Protein AF-A0A2Z6U5L8-F1 (afdb_monomer)

Sequence (458 aa):
MSEIAIKYDLNYWLEVSGTLGSADALFAKALQISNQRDRLVLLNKAANLGHAQSQFEIALNSPSQTKTRLFNESAKQGYLPAVIALGKLYYESGDLALAQKWLSQSASIDGLSAFKLAKLHWQQHEPEQALSLFEQSALLGYTKAKEYLTALNTFTQMEFVEWHQSAFIEPGNGQNSFNELPLTSLISRTRDQYAKCDQTIEVVATSLESLVQANLFINKFKQDERLKGLNICFNKPVWLSSDSFVCESGTKDNDRLVCDLTYLSSAKRVPMFSNLIIFEQEGKANVNNGIMYIDMADQYSVFVHELAHFAGFVDEYALPKHLAHYHCERAKAPNLILLGEISYSPMLQAKNWQEKLSELKMLDPSDERIGFSQSSTCIKAKMRAFKPSKAMTFMEFHDVEYIPRIYVELWQEVIEKQRNNKPILTNLAISAYENENAEMALYWENVQSQLAAMLAKR

Mean predicted aligned error: 10.92 Å

Foldseek 3Di:
DLVVCLVVVPLVVLVVVVVVLDLSSLQSNLVVDPDPVSSLVSLVSSLVSQNLVSLQVVLVVDDPVSNLVSLVSNVVVVNQVSLVVQLVVCLVVVVLVSNLVSLVSCLQQALVSLQSNLVSCVVVVNNLSSLVSLVSSVVNVNVVSVLLNVLLVLPFPDPPDDPDDDPDDPRDPDPRCPDQDQPLVLFPDDDVVQVQALAEEEEEEQDSLLSSVVVVLQVCCVVDPLQVLHRYYYDSYHHHHNVNWDWDQDPDPRRAIDTDPVVLLQHLGQRNGFAYEYEEADGDWDDDFRYTYDHSVDDSLSVVLRVLCNLVAAALAADDLQQLCVCVVVQPHLFKAWDDPDDDVSVVSVVVLVVVLVVVCVVPVPPPQAAKDWGNSNVSVVITMIGRTPDDDCSHPSPDPDDDSVSSVSSNVSSNVCSPPHDVLVSQVGSCVSHVHDPSVVGSVCSVVPCPPCPVDD

Structure (mmCIF, N/CA/C/O backbone):
data_AF-A0A2Z6U5L8-F1
#
_entry.id   AF-A0A2Z6U5L8-F1
#
loop_
_atom_site.group_PDB
_atom_site.id
_atom_site.type_symbol
_atom_site.label_atom_id
_atom_site.label_alt_id
_atom_site.label_comp_id
_atom_site.label_asym_id
_atom_site.label_entity_id
_atom_site.label_seq_id
_atom_site.pdbx_PDB_ins_code
_atom_site.Cartn_x
_atom_site.Cartn_y
_atom_site.Cartn_z
_atom_site.occupancy
_atom_site.B_iso_or_equiv
_atom_site.auth_seq_id
_atom_site.auth_comp_id
_atom_site.auth_asym_id
_atom_site.auth_atom_id
_atom_site.pdbx_PDB_model_num
ATOM 1 N N . MET A 1 1 ? 23.891 -10.712 -50.683 1.00 66.38 1 MET A N 1
ATOM 2 C CA . MET A 1 1 ? 23.678 -12.179 -50.583 1.00 66.38 1 MET A CA 1
ATOM 3 C C . MET A 1 1 ? 22.919 -12.549 -49.319 1.00 66.38 1 MET A C 1
ATOM 5 O O . MET A 1 1 ? 21.847 -13.120 -49.456 1.00 66.38 1 MET A O 1
ATOM 9 N N . SER A 1 2 ? 23.407 -12.177 -48.130 1.00 74.62 2 SER A N 1
ATOM 10 C CA . SER A 1 2 ? 22.719 -12.363 -46.837 1.00 74.62 2 SER A CA 1
ATOM 11 C C . SER A 1 2 ? 21.239 -11.954 -46.859 1.00 74.62 2 SER A C 1
ATOM 13 O O . SER A 1 2 ? 20.388 -12.783 -46.572 1.00 74.62 2 SER A O 1
ATOM 15 N N . GLU A 1 3 ? 20.912 -10.734 -47.295 1.00 81.69 3 GLU A N 1
ATOM 16 C CA . GLU A 1 3 ? 19.522 -10.241 -47.390 1.00 81.69 3 GLU A CA 1
ATOM 17 C C . GLU A 1 3 ? 18.602 -11.145 -48.228 1.00 81.69 3 GLU A C 1
ATOM 19 O O . GLU A 1 3 ? 17.465 -11.407 -47.848 1.00 81.69 3 GLU A O 1
ATOM 24 N N . ILE A 1 4 ? 19.100 -11.661 -49.358 1.00 81.62 4 ILE A N 1
ATOM 25 C CA . ILE A 1 4 ? 18.357 -12.576 -50.238 1.00 81.62 4 ILE A CA 1
ATOM 26 C C . ILE A 1 4 ? 18.175 -13.929 -49.539 1.00 81.62 4 ILE A C 1
ATOM 28 O O . ILE A 1 4 ? 17.087 -14.498 -49.571 1.00 81.62 4 ILE A O 1
ATOM 32 N N . ALA A 1 5 ? 19.218 -14.428 -48.871 1.00 80.44 5 ALA A N 1
ATOM 33 C CA . ALA A 1 5 ? 19.156 -15.674 -48.114 1.00 80.44 5 ALA A CA 1
ATOM 34 C C . ALA A 1 5 ? 18.157 -15.601 -46.948 1.00 80.44 5 ALA A C 1
ATOM 36 O O . ALA A 1 5 ? 17.427 -16.560 -46.729 1.00 80.44 5 ALA A O 1
ATOM 37 N N . ILE A 1 6 ? 18.087 -14.459 -46.257 1.00 84.56 6 ILE A N 1
ATOM 38 C CA . ILE A 1 6 ? 17.119 -14.180 -45.188 1.00 84.56 6 ILE A CA 1
ATOM 39 C C . ILE A 1 6 ? 15.703 -14.067 -45.768 1.00 84.56 6 ILE A C 1
ATOM 41 O O . ILE A 1 6 ? 14.795 -14.749 -45.305 1.00 84.56 6 ILE A O 1
ATOM 45 N N . LYS A 1 7 ? 15.508 -13.267 -46.826 1.00 85.94 7 LYS A N 1
ATOM 46 C CA . LYS A 1 7 ? 14.189 -13.023 -47.438 1.00 85.94 7 LYS A CA 1
ATOM 47 C C . LYS A 1 7 ? 13.507 -14.290 -47.969 1.00 85.94 7 LYS A C 1
ATOM 49 O O . LYS A 1 7 ? 12.281 -14.362 -47.957 1.00 85.94 7 LYS A O 1
ATOM 54 N N . TYR A 1 8 ? 14.284 -15.251 -48.465 1.00 86.06 8 TYR A N 1
ATOM 55 C CA . TYR A 1 8 ? 13.782 -16.503 -49.044 1.00 86.06 8 TYR A CA 1
ATOM 56 C C . TYR A 1 8 ? 14.073 -17.741 -48.171 1.00 86.06 8 TYR A C 1
ATOM 58 O O . TYR A 1 8 ? 13.966 -18.862 -48.660 1.00 86.06 8 TYR A O 1
ATOM 66 N N . ASP A 1 9 ? 14.457 -17.541 -46.905 1.00 80.88 9 ASP A N 1
ATOM 67 C CA . ASP A 1 9 ? 14.736 -18.587 -45.904 1.00 80.88 9 ASP A CA 1
ATOM 68 C C . ASP A 1 9 ? 15.716 -19.691 -46.374 1.00 80.88 9 ASP A C 1
ATOM 70 O O . ASP A 1 9 ? 15.613 -20.879 -46.053 1.00 80.88 9 ASP A O 1
ATOM 74 N N . LEU A 1 10 ? 16.702 -19.302 -47.191 1.00 87.88 10 LEU A N 1
ATOM 75 C CA . LEU A 1 10 ? 17.571 -20.224 -47.919 1.00 87.88 10 LEU A CA 1
ATOM 76 C C . LEU A 1 10 ? 18.662 -20.799 -47.008 1.00 87.88 10 LEU A C 1
ATOM 78 O O . LEU A 1 10 ? 19.799 -20.331 -46.993 1.00 87.88 10 LEU A O 1
ATOM 82 N N . ASN A 1 11 ? 18.308 -21.867 -46.296 1.00 86.44 11 ASN A N 1
ATOM 83 C CA . ASN A 1 11 ? 19.120 -22.608 -45.323 1.00 86.44 11 ASN A CA 1
ATOM 84 C C . ASN A 1 11 ? 20.626 -22.740 -45.641 1.00 86.44 11 ASN A C 1
ATOM 86 O O . ASN A 1 11 ? 21.458 -22.524 -44.757 1.00 86.44 11 ASN A O 1
ATOM 90 N N . TYR A 1 12 ? 20.980 -23.092 -46.883 1.00 86.88 12 TYR A N 1
ATOM 91 C CA . TYR A 1 12 ? 22.372 -23.207 -47.344 1.00 86.88 12 TYR A CA 1
ATOM 92 C C . TYR A 1 12 ? 23.073 -21.841 -47.428 1.00 86.88 12 TYR A C 1
ATOM 94 O O . TYR A 1 12 ? 24.184 -21.662 -46.935 1.00 86.88 12 TYR A O 1
ATOM 102 N N . TRP A 1 13 ? 22.404 -20.842 -48.006 1.00 88.19 13 TRP A N 1
ATOM 103 C CA . TRP A 1 13 ? 22.959 -19.501 -48.177 1.00 88.19 13 TRP A CA 1
ATOM 104 C C . TRP A 1 13 ? 23.023 -18.704 -46.872 1.00 88.19 13 TRP A C 1
ATOM 106 O O . TRP A 1 13 ? 23.911 -17.863 -46.739 1.00 88.19 13 TRP A O 1
ATOM 116 N N . LEU A 1 14 ? 22.148 -18.984 -45.901 1.00 88.88 14 LEU A N 1
ATOM 117 C CA . LEU A 1 14 ? 22.265 -18.465 -44.533 1.00 88.88 14 LEU A CA 1
ATOM 118 C C . LEU A 1 14 ? 23.549 -18.964 -43.860 1.00 88.88 14 LEU A C 1
ATOM 120 O O . LEU A 1 14 ? 24.267 -18.190 -43.234 1.00 88.88 14 LEU A O 1
ATOM 124 N N . GLU A 1 15 ? 23.879 -20.242 -44.045 1.00 87.00 15 GLU A N 1
ATOM 125 C CA . GLU A 1 15 ? 25.083 -20.856 -43.486 1.00 87.00 15 GLU A CA 1
ATOM 126 C C . GLU A 1 15 ? 26.360 -20.313 -44.134 1.00 87.00 15 GLU A C 1
ATOM 128 O O . GLU A 1 15 ? 27.255 -19.861 -43.423 1.00 87.00 15 GLU A O 1
ATOM 133 N N . VAL A 1 16 ? 26.406 -20.250 -45.471 1.00 89.81 16 VAL A N 1
ATOM 134 C CA . VAL A 1 16 ? 27.521 -19.640 -46.220 1.00 89.81 16 VAL A CA 1
ATOM 135 C C . VAL A 1 16 ? 27.680 -18.152 -45.881 1.00 89.81 16 VAL A C 1
ATOM 137 O O . VAL A 1 16 ? 28.794 -17.674 -45.697 1.00 89.81 16 VAL A O 1
ATOM 140 N N . SER A 1 17 ? 26.584 -17.399 -45.747 1.00 88.50 17 SER A N 1
ATOM 141 C CA . SER A 1 17 ? 26.664 -15.986 -45.344 1.00 88.50 17 SER A CA 1
ATOM 142 C C . SER A 1 17 ? 27.156 -15.838 -43.900 1.00 88.50 17 SER A C 1
ATOM 144 O O . SER A 1 17 ? 27.911 -14.915 -43.599 1.00 88.50 17 SER A O 1
ATOM 146 N N . GLY A 1 18 ? 26.763 -16.751 -43.008 1.00 88.31 18 GLY A N 1
ATOM 147 C CA . GLY A 1 18 ? 27.179 -16.748 -41.610 1.00 88.31 18 GLY A CA 1
ATOM 148 C C . GLY A 1 18 ? 28.646 -17.130 -41.397 1.00 88.31 18 GLY A C 1
ATOM 149 O O . GLY A 1 18 ? 29.310 -16.522 -40.560 1.00 88.31 18 GLY A O 1
ATOM 150 N N . THR A 1 19 ? 29.193 -18.075 -42.171 1.00 89.06 19 THR A N 1
ATOM 151 C CA . THR A 1 19 ? 30.637 -18.390 -42.140 1.00 89.06 19 THR A CA 1
ATOM 152 C C . THR A 1 19 ? 31.494 -17.260 -42.712 1.00 89.06 19 THR A C 1
ATOM 154 O O . THR A 1 19 ? 32.620 -17.072 -42.260 1.00 89.06 19 THR A O 1
ATOM 157 N N . LEU A 1 20 ? 30.939 -16.457 -43.625 1.00 90.88 20 LEU A N 1
ATOM 158 C CA . LEU A 1 20 ? 31.535 -15.213 -44.130 1.00 90.88 20 LEU A CA 1
ATOM 159 C C . LEU A 1 20 ? 31.342 -14.000 -43.190 1.00 90.88 20 LEU A C 1
ATOM 161 O O . LEU A 1 20 ? 31.697 -12.884 -43.559 1.00 90.88 20 LEU A O 1
ATOM 165 N N . GLY A 1 21 ? 30.800 -14.197 -41.982 1.00 90.12 21 GLY A N 1
ATOM 166 C CA . GLY A 1 21 ? 30.705 -13.160 -40.947 1.00 90.12 21 GLY A CA 1
ATOM 167 C C . GLY A 1 21 ? 29.422 -12.320 -40.951 1.00 90.12 21 GLY A C 1
ATOM 168 O O . GLY A 1 21 ? 29.355 -11.332 -40.225 1.00 90.12 21 GLY A O 1
ATOM 169 N N . SER A 1 22 ? 28.384 -12.687 -41.714 1.00 93.88 22 SER A N 1
ATOM 170 C CA . SER A 1 22 ? 27.082 -12.005 -41.629 1.00 93.88 22 SER A CA 1
ATOM 171 C C . SER A 1 22 ? 26.365 -12.363 -40.324 1.00 93.88 22 SER A C 1
ATOM 173 O O . SER A 1 22 ? 25.862 -13.477 -40.148 1.00 93.88 22 SER A O 1
ATOM 175 N N . ALA A 1 23 ? 26.300 -11.392 -39.413 1.00 93.88 23 ALA A N 1
ATOM 176 C CA . ALA A 1 23 ? 25.663 -11.544 -38.110 1.00 93.88 23 ALA A CA 1
ATOM 177 C C . ALA A 1 23 ? 24.146 -11.805 -38.229 1.00 93.88 23 ALA A C 1
ATOM 179 O O . ALA A 1 23 ? 23.619 -12.674 -37.532 1.00 93.88 23 ALA A O 1
ATOM 180 N N . ASP A 1 24 ? 23.472 -11.145 -39.176 1.00 92.62 24 ASP A N 1
ATOM 181 C CA . ASP A 1 24 ? 22.037 -11.327 -39.450 1.00 92.62 24 ASP A CA 1
ATOM 182 C C . ASP A 1 24 ? 21.731 -12.724 -40.002 1.00 92.62 24 ASP A C 1
ATOM 184 O O . ASP A 1 24 ? 20.745 -13.349 -39.615 1.00 92.62 24 ASP A O 1
ATOM 188 N N . ALA A 1 25 ? 22.599 -13.264 -40.867 1.00 92.69 25 ALA A N 1
ATOM 189 C CA . ALA A 1 25 ? 22.430 -14.614 -41.402 1.00 92.69 25 ALA A CA 1
ATOM 190 C C . ALA A 1 25 ? 22.626 -15.693 -40.322 1.00 92.69 25 ALA A C 1
ATOM 192 O O . ALA A 1 25 ? 21.893 -16.683 -40.298 1.00 92.69 25 ALA A O 1
ATOM 193 N N . LEU A 1 26 ? 23.570 -15.483 -39.394 1.00 94.31 26 LEU A N 1
ATOM 194 C CA . LEU A 1 26 ? 23.743 -16.337 -38.213 1.00 94.31 26 LEU A CA 1
ATOM 195 C C . LEU A 1 26 ? 22.526 -16.275 -37.285 1.00 94.31 26 LEU A C 1
ATOM 197 O O . LEU A 1 26 ? 22.102 -17.313 -36.780 1.00 94.31 26 LEU A O 1
ATOM 201 N N . PHE A 1 27 ? 21.949 -15.087 -37.080 1.00 94.12 27 PHE A N 1
ATOM 202 C CA . PHE A 1 27 ? 20.729 -14.923 -36.294 1.00 94.12 27 PHE A CA 1
ATOM 203 C C . PHE A 1 27 ? 19.519 -15.598 -36.955 1.00 94.12 27 PHE A C 1
ATOM 205 O O . PHE A 1 27 ? 18.842 -16.390 -36.304 1.00 94.12 27 PHE A O 1
ATOM 212 N N . ALA A 1 28 ? 19.291 -15.373 -38.252 1.00 92.62 28 ALA A N 1
ATOM 213 C CA . ALA A 1 28 ? 18.213 -16.015 -39.004 1.00 92.62 28 ALA A CA 1
ATOM 214 C C . ALA A 1 28 ? 18.329 -17.551 -38.967 1.00 92.62 28 ALA A C 1
ATOM 216 O O . ALA A 1 28 ? 17.364 -18.232 -38.623 1.00 92.62 28 ALA A O 1
ATOM 217 N N . LYS A 1 29 ? 19.532 -18.103 -39.188 1.00 91.56 29 LYS A N 1
ATOM 218 C CA . LYS A 1 29 ? 19.799 -19.543 -39.018 1.00 91.56 29 LYS A CA 1
ATOM 219 C C . LYS A 1 29 ? 19.511 -20.007 -37.580 1.00 91.56 29 LYS A C 1
ATOM 221 O O . LYS A 1 29 ? 18.959 -21.085 -37.383 1.00 91.56 29 LYS A O 1
ATOM 226 N N . ALA A 1 30 ? 19.826 -19.203 -36.561 1.00 92.25 30 ALA A N 1
ATOM 227 C CA . ALA A 1 30 ? 19.545 -19.537 -35.162 1.00 92.25 30 ALA A CA 1
ATOM 228 C C . ALA A 1 30 ? 18.040 -19.623 -34.839 1.00 92.25 30 ALA A C 1
ATOM 230 O O . ALA A 1 30 ? 17.664 -20.393 -33.957 1.00 92.25 30 ALA A O 1
ATOM 231 N N . LEU A 1 31 ? 17.179 -18.880 -35.545 1.00 90.62 31 LEU A N 1
ATOM 232 C CA . LEU A 1 31 ? 15.720 -18.973 -35.398 1.00 90.62 31 LEU A CA 1
ATOM 233 C C . LEU A 1 31 ? 15.146 -20.287 -35.959 1.00 90.62 31 LEU A C 1
ATOM 235 O O . LEU A 1 31 ? 14.127 -20.761 -35.465 1.00 90.62 31 LEU A O 1
ATOM 239 N N . GLN A 1 32 ? 15.817 -20.900 -36.939 1.00 89.75 32 GLN A N 1
ATOM 240 C CA . GLN A 1 32 ? 15.419 -22.180 -37.544 1.00 89.75 32 GLN A CA 1
ATOM 241 C C . GLN A 1 32 ? 15.811 -23.405 -36.694 1.00 89.75 32 GLN A C 1
ATOM 243 O O . GLN A 1 32 ? 15.319 -24.508 -36.928 1.00 89.75 32 GLN A O 1
ATOM 248 N N . ILE A 1 33 ? 16.716 -23.248 -35.71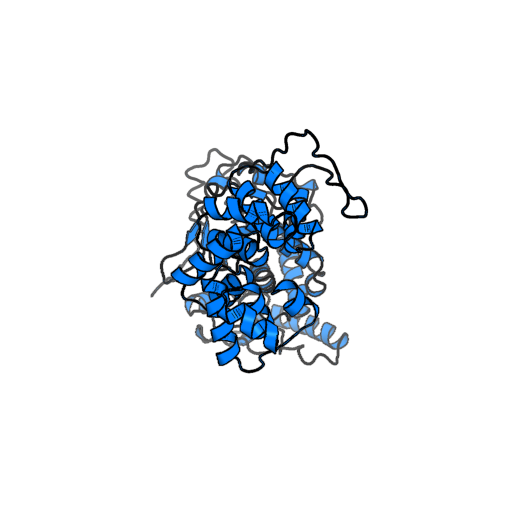9 1.00 90.56 33 ILE A N 1
ATOM 249 C CA . ILE A 1 33 ? 17.262 -24.364 -34.937 1.00 90.56 33 ILE A CA 1
ATOM 250 C C . ILE A 1 33 ? 16.438 -24.613 -33.668 1.00 90.56 33 ILE A C 1
ATOM 252 O O . ILE A 1 33 ? 16.430 -23.809 -32.735 1.00 90.56 33 ILE A O 1
ATOM 256 N N . SER A 1 34 ? 15.824 -25.797 -33.586 1.00 89.94 34 SER A N 1
ATOM 257 C CA . SER A 1 34 ? 15.094 -26.257 -32.394 1.00 89.94 34 SER A CA 1
ATOM 258 C C . SER A 1 34 ? 16.010 -26.676 -31.233 1.00 89.94 34 SER A C 1
ATOM 260 O O . SER A 1 34 ? 15.596 -26.627 -30.077 1.00 89.94 34 SER A O 1
ATOM 262 N N . ASN A 1 35 ? 17.255 -27.090 -31.505 1.00 93.75 35 ASN A N 1
ATOM 263 C CA . ASN A 1 35 ? 18.216 -27.453 -30.460 1.00 93.75 35 ASN A CA 1
ATOM 264 C C . ASN A 1 35 ? 18.754 -26.199 -29.753 1.00 93.75 35 ASN A C 1
ATOM 266 O O . ASN A 1 35 ? 19.491 -25.403 -30.335 1.00 93.75 35 ASN A O 1
ATOM 270 N N . GLN A 1 36 ? 18.439 -26.055 -28.465 1.00 89.94 36 GLN A N 1
ATOM 271 C CA . GLN A 1 36 ? 18.831 -24.896 -27.664 1.00 89.94 36 GLN A CA 1
ATOM 272 C C . GLN A 1 36 ? 20.352 -24.660 -27.621 1.00 89.94 36 GLN A C 1
ATOM 274 O O . GLN A 1 36 ? 20.778 -23.507 -27.624 1.00 89.94 36 GLN A O 1
ATOM 279 N N . ARG A 1 37 ? 21.183 -25.715 -27.607 1.00 91.62 37 ARG A N 1
ATOM 280 C CA . ARG A 1 37 ? 22.651 -25.570 -27.566 1.00 91.62 37 ARG A CA 1
ATOM 281 C C . ARG A 1 37 ? 23.181 -24.995 -28.875 1.00 91.62 37 ARG A C 1
ATOM 283 O O . ARG A 1 37 ? 23.901 -24.000 -28.856 1.00 91.62 37 ARG A O 1
ATOM 290 N N . ASP A 1 38 ? 22.773 -25.575 -29.997 1.00 91.44 38 ASP A N 1
ATOM 291 C CA . ASP A 1 38 ? 23.234 -25.166 -31.326 1.00 91.44 38 ASP A CA 1
ATOM 292 C C . ASP A 1 38 ? 22.720 -23.758 -31.676 1.00 91.44 38 ASP A C 1
ATOM 294 O O . ASP A 1 38 ? 23.474 -22.917 -32.174 1.00 91.44 38 ASP A O 1
ATOM 298 N N . ARG A 1 39 ? 21.471 -23.446 -31.292 1.00 92.81 39 ARG A N 1
ATOM 299 C CA . ARG A 1 39 ? 20.906 -22.091 -31.355 1.00 92.81 39 ARG A CA 1
ATOM 300 C C . ARG A 1 39 ? 21.738 -21.094 -30.545 1.00 92.81 39 ARG A C 1
ATOM 302 O O . ARG A 1 39 ? 22.091 -20.042 -31.071 1.00 92.81 39 ARG A O 1
ATOM 309 N N . LEU A 1 40 ? 22.102 -21.415 -29.300 1.00 92.62 40 LEU A N 1
ATOM 310 C CA . LEU A 1 40 ? 22.949 -20.547 -28.471 1.00 92.62 40 LEU A CA 1
ATOM 311 C C . LEU A 1 40 ? 24.355 -20.358 -29.058 1.00 92.62 40 LEU A C 1
ATOM 313 O O . LEU A 1 40 ? 24.902 -19.262 -28.947 1.00 92.62 40 LEU A O 1
ATOM 317 N N . VAL A 1 41 ? 24.942 -21.364 -29.713 1.00 93.44 41 VAL A N 1
ATOM 318 C CA . VAL A 1 41 ? 26.234 -21.215 -30.410 1.00 93.44 41 VAL A CA 1
ATOM 319 C C . VAL A 1 41 ? 26.131 -20.193 -31.546 1.00 93.44 41 VAL A C 1
ATOM 321 O O . VAL A 1 41 ? 26.998 -19.325 -31.662 1.00 93.44 41 VAL A O 1
ATOM 324 N N . LEU A 1 42 ? 25.071 -20.246 -32.360 1.00 93.81 42 LEU A N 1
ATOM 325 C CA . LEU A 1 42 ? 24.858 -19.262 -33.428 1.00 93.81 42 LEU A CA 1
ATOM 326 C C . LEU A 1 42 ? 24.534 -17.863 -32.884 1.00 93.81 42 LEU A C 1
ATOM 328 O O . LEU A 1 42 ? 25.104 -16.887 -33.372 1.00 93.81 42 LEU A O 1
ATOM 332 N N . LEU A 1 43 ? 23.705 -17.755 -31.839 1.00 94.81 43 LEU A N 1
ATOM 333 C CA . LEU A 1 43 ? 23.407 -16.475 -31.185 1.00 94.81 43 LEU A CA 1
ATOM 334 C C . LEU A 1 43 ? 24.663 -15.827 -30.587 1.00 94.81 43 LEU A C 1
ATOM 336 O O . LEU A 1 43 ? 24.868 -14.634 -30.784 1.00 94.81 43 LEU A O 1
ATOM 340 N N . ASN A 1 44 ? 25.548 -16.592 -29.937 1.00 94.25 44 ASN A N 1
ATOM 341 C CA . ASN A 1 44 ? 26.825 -16.068 -29.438 1.00 94.25 44 ASN A CA 1
ATOM 342 C C . ASN A 1 44 ? 27.733 -15.575 -30.576 1.00 94.25 44 ASN A C 1
ATOM 344 O O . ASN A 1 44 ? 28.326 -14.504 -30.461 1.00 94.25 44 ASN A O 1
ATOM 348 N N . LYS A 1 45 ? 27.821 -16.307 -31.698 1.00 95.00 45 LYS A N 1
ATOM 349 C CA . LYS A 1 45 ? 28.578 -15.850 -32.879 1.00 95.00 45 LYS A CA 1
ATOM 350 C C . LYS A 1 45 ? 28.005 -14.546 -33.443 1.00 95.00 45 LYS A C 1
ATOM 352 O O . LYS A 1 45 ? 28.761 -13.606 -33.660 1.00 95.00 45 LYS A O 1
ATOM 357 N N . ALA A 1 46 ? 26.686 -14.466 -33.618 1.00 95.69 46 ALA A N 1
ATOM 358 C CA . ALA A 1 46 ? 26.008 -13.258 -34.085 1.00 95.69 46 ALA A CA 1
ATOM 359 C C . ALA A 1 46 ? 26.200 -12.070 -33.120 1.00 95.69 46 ALA A C 1
ATOM 361 O O . ALA A 1 46 ? 26.489 -10.964 -33.566 1.00 95.69 46 ALA A O 1
ATOM 362 N N . ALA A 1 47 ? 26.107 -12.296 -31.804 1.00 95.19 47 ALA A N 1
ATOM 363 C CA . ALA A 1 47 ? 26.315 -11.270 -30.781 1.00 95.19 47 ALA A CA 1
ATOM 364 C C . ALA A 1 47 ? 27.752 -10.717 -30.783 1.00 95.19 47 ALA A C 1
ATOM 366 O O . ALA A 1 47 ? 27.946 -9.503 -30.714 1.00 95.19 47 ALA A O 1
ATOM 367 N N . ASN A 1 48 ? 28.751 -11.598 -30.921 1.00 94.25 48 ASN A N 1
ATOM 368 C CA . ASN A 1 48 ? 30.165 -11.223 -31.033 1.00 94.25 48 ASN A CA 1
ATOM 369 C C . ASN A 1 48 ? 30.480 -10.456 -32.329 1.00 94.25 48 ASN A C 1
ATOM 371 O O . ASN A 1 48 ? 31.421 -9.670 -32.354 1.00 94.25 48 ASN A O 1
ATOM 375 N N . LEU A 1 49 ? 29.690 -10.663 -33.388 1.00 95.38 49 LEU A N 1
ATOM 376 C CA . LEU A 1 49 ? 29.750 -9.905 -34.644 1.00 95.38 49 LEU A CA 1
ATOM 377 C C . LEU A 1 49 ? 28.911 -8.614 -34.616 1.00 95.38 49 LEU A C 1
ATOM 379 O O . LEU A 1 49 ? 28.811 -7.932 -35.631 1.00 95.38 49 LEU A O 1
ATOM 383 N N . GLY A 1 50 ? 28.315 -8.269 -33.471 1.00 93.62 50 GLY A N 1
ATOM 384 C CA . GLY A 1 50 ? 27.604 -7.009 -33.266 1.00 93.62 50 GLY A CA 1
ATOM 385 C C . GLY A 1 50 ? 26.077 -7.091 -33.288 1.00 93.62 50 GLY A C 1
ATOM 386 O O . GLY A 1 50 ? 25.450 -6.119 -32.893 1.00 93.62 50 GLY A O 1
ATOM 387 N N . HIS A 1 51 ? 25.450 -8.207 -33.685 1.00 96.19 51 HIS A N 1
ATOM 388 C CA . HIS A 1 51 ? 23.993 -8.251 -33.895 1.00 96.19 51 HIS A CA 1
ATOM 389 C C . HIS A 1 51 ? 23.203 -7.916 -32.617 1.00 96.19 51 HIS A C 1
ATOM 391 O O . HIS A 1 51 ? 23.175 -8.706 -31.666 1.00 96.19 51 HIS A O 1
ATOM 397 N N . ALA A 1 52 ? 22.534 -6.759 -32.615 1.00 95.81 52 ALA A N 1
ATOM 398 C CA . ALA A 1 52 ? 21.951 -6.151 -31.421 1.00 95.81 52 ALA A CA 1
ATOM 399 C C . ALA A 1 52 ? 20.942 -7.055 -30.695 1.00 95.81 52 ALA A C 1
ATOM 401 O O . ALA A 1 52 ? 21.027 -7.213 -29.474 1.00 95.81 52 ALA A O 1
ATOM 402 N N . GLN A 1 53 ? 20.024 -7.708 -31.417 1.00 95.62 53 GLN A N 1
ATOM 403 C CA . GLN A 1 53 ? 19.075 -8.631 -30.788 1.00 95.62 53 GLN A CA 1
ATOM 404 C C . GLN A 1 53 ? 19.792 -9.852 -30.194 1.00 95.62 53 GLN A C 1
ATOM 406 O O . GLN A 1 53 ? 19.488 -10.248 -29.073 1.00 95.62 53 GLN A O 1
ATOM 411 N N . SER A 1 54 ? 20.804 -10.408 -30.870 1.00 96.06 54 SER A N 1
ATOM 412 C CA . SER A 1 54 ? 21.580 -11.528 -30.311 1.00 96.06 54 SER A CA 1
ATOM 413 C C . SER A 1 54 ? 22.338 -11.125 -29.047 1.00 96.06 54 SER A C 1
ATOM 415 O O . SER A 1 54 ? 22.388 -11.902 -28.096 1.00 96.06 54 SER A O 1
ATOM 417 N N . GLN A 1 55 ? 22.900 -9.913 -29.002 1.00 97.12 55 GLN A N 1
ATOM 418 C CA . GLN A 1 55 ? 23.543 -9.383 -27.798 1.00 97.12 55 GLN A CA 1
ATOM 419 C C . GLN A 1 55 ? 22.558 -9.315 -26.626 1.00 97.12 55 GLN A C 1
ATOM 421 O O . GLN A 1 55 ? 22.895 -9.763 -25.534 1.00 97.12 55 GLN A O 1
ATOM 426 N N . PHE A 1 56 ? 21.329 -8.843 -26.856 1.00 96.44 56 PHE A N 1
ATOM 427 C CA . PHE A 1 56 ? 20.275 -8.813 -25.837 1.00 96.44 56 PHE A CA 1
ATOM 428 C C . PHE A 1 56 ? 19.871 -10.217 -25.351 1.00 96.44 56 PHE A C 1
ATOM 430 O O . PHE A 1 56 ? 19.845 -10.461 -24.145 1.00 96.44 56 PHE A O 1
ATOM 437 N N . GLU A 1 57 ? 19.618 -11.159 -26.264 1.00 93.56 57 GLU A N 1
ATOM 438 C CA . GLU A 1 57 ? 19.234 -12.543 -25.928 1.00 93.56 57 GLU A CA 1
ATOM 439 C C . GLU A 1 57 ? 20.309 -13.260 -25.087 1.00 93.56 57 GLU A C 1
ATOM 441 O O . GLU A 1 57 ? 20.006 -13.939 -24.100 1.00 93.56 57 GLU A O 1
ATOM 446 N N . ILE A 1 58 ? 21.589 -13.074 -25.433 1.00 94.56 58 ILE A N 1
ATOM 447 C CA . ILE A 1 58 ? 22.715 -13.601 -24.647 1.00 94.56 58 ILE A CA 1
ATOM 448 C C . ILE A 1 58 ? 22.849 -12.859 -23.307 1.00 94.56 58 ILE A C 1
ATOM 450 O O . ILE A 1 58 ? 23.117 -13.488 -22.277 1.00 94.56 58 ILE A O 1
ATOM 454 N N . ALA A 1 59 ? 22.620 -11.542 -23.276 1.00 94.50 59 ALA A N 1
ATOM 455 C CA . ALA A 1 59 ? 22.697 -10.737 -22.059 1.00 94.50 59 ALA A CA 1
ATOM 456 C C . ALA A 1 59 ? 21.700 -11.186 -20.984 1.00 94.50 59 ALA A C 1
ATOM 458 O O . ALA A 1 59 ? 22.089 -11.268 -19.820 1.00 94.50 59 ALA A O 1
ATOM 459 N N . LEU A 1 60 ? 20.455 -11.533 -21.347 1.00 92.38 60 LEU A N 1
ATOM 460 C CA . LEU A 1 60 ? 19.412 -11.984 -20.407 1.00 92.38 60 LEU A CA 1
ATOM 461 C C . LEU A 1 60 ? 19.910 -13.098 -19.467 1.00 92.38 60 LEU A C 1
ATOM 463 O O . LEU A 1 60 ? 19.690 -13.033 -18.253 1.00 92.38 60 LEU A O 1
ATOM 467 N N . ASN A 1 61 ? 20.657 -14.055 -20.022 1.00 89.06 61 ASN A N 1
ATOM 468 C CA . ASN A 1 61 ? 21.184 -15.234 -19.329 1.00 89.06 61 ASN A CA 1
ATOM 469 C C . ASN A 1 61 ? 22.651 -15.084 -18.869 1.00 89.06 61 ASN A C 1
ATOM 471 O O . ASN A 1 61 ? 23.244 -16.039 -18.370 1.00 89.06 61 ASN A O 1
ATOM 475 N N . SER A 1 62 ? 23.252 -13.902 -19.033 1.00 89.56 62 SER A N 1
ATOM 476 C CA . SER A 1 62 ? 24.653 -13.639 -18.678 1.00 89.56 62 SER A CA 1
ATOM 477 C C . SER A 1 62 ? 24.839 -13.166 -17.221 1.00 89.56 62 SER A C 1
ATOM 479 O O . SER A 1 62 ? 23.928 -12.554 -16.649 1.00 89.56 62 SER A O 1
ATOM 481 N N . PRO A 1 63 ? 26.036 -13.360 -16.624 1.00 90.94 63 PRO A N 1
ATOM 482 C CA . PRO A 1 63 ? 26.428 -12.723 -15.362 1.00 90.94 63 PRO A CA 1
ATOM 483 C C . PRO A 1 63 ? 26.366 -11.192 -15.441 1.00 90.94 63 PRO A C 1
ATOM 485 O O . PRO A 1 63 ? 26.557 -10.627 -16.516 1.00 90.94 63 PRO A O 1
ATOM 488 N N . SER A 1 64 ? 26.161 -10.520 -14.301 1.00 86.00 64 SER A N 1
ATOM 489 C CA . SER A 1 64 ? 25.864 -9.074 -14.213 1.00 86.00 64 SER A CA 1
ATOM 490 C C . SER A 1 64 ? 26.759 -8.176 -15.089 1.00 86.00 64 SER A C 1
ATOM 492 O O . SER A 1 64 ? 26.255 -7.428 -15.924 1.00 86.00 64 SER A O 1
ATOM 494 N N . GLN A 1 65 ? 28.087 -8.307 -14.994 1.00 85.00 65 GLN A N 1
ATOM 495 C CA . GLN A 1 65 ? 29.022 -7.468 -15.758 1.00 85.00 65 GLN A CA 1
ATOM 496 C C . GLN A 1 65 ? 28.906 -7.679 -17.281 1.00 85.00 65 GLN A C 1
ATOM 498 O O . GLN A 1 65 ? 28.874 -6.717 -18.052 1.00 85.00 65 GLN A O 1
ATOM 503 N N . THR A 1 66 ? 28.794 -8.934 -17.727 1.00 89.25 66 THR A N 1
ATOM 504 C CA . THR A 1 66 ? 28.617 -9.288 -19.145 1.00 89.25 66 THR A CA 1
ATOM 505 C C . THR A 1 66 ? 27.235 -8.880 -19.656 1.00 89.25 66 THR A C 1
ATOM 507 O O . THR A 1 66 ? 27.130 -8.376 -20.772 1.00 89.25 66 THR A O 1
ATOM 510 N N . LYS A 1 67 ? 26.195 -9.035 -18.828 1.00 92.31 67 LYS A N 1
ATOM 511 C CA . LYS A 1 67 ? 24.816 -8.608 -19.094 1.00 92.31 67 LYS A CA 1
ATOM 512 C C . LYS A 1 67 ? 24.744 -7.106 -19.361 1.00 92.31 67 LYS A C 1
ATOM 514 O O . LYS A 1 67 ? 24.288 -6.713 -20.430 1.00 92.31 67 LYS A O 1
ATOM 519 N N . THR A 1 68 ? 25.269 -6.276 -18.459 1.00 90.19 68 THR A N 1
ATOM 520 C CA . THR A 1 68 ? 25.266 -4.814 -18.633 1.00 90.19 68 THR A CA 1
ATOM 521 C C . THR A 1 68 ? 26.075 -4.384 -19.858 1.00 90.19 68 THR A C 1
ATOM 523 O O . THR A 1 68 ? 25.619 -3.516 -20.600 1.00 90.19 68 THR A O 1
ATOM 526 N N . ARG A 1 69 ? 27.228 -5.017 -20.140 1.00 94.00 69 ARG A N 1
ATOM 527 C CA . ARG A 1 69 ? 28.010 -4.743 -21.361 1.00 94.00 69 ARG A CA 1
ATOM 528 C C . ARG A 1 69 ? 27.210 -5.038 -22.635 1.00 94.00 69 ARG A C 1
ATOM 530 O O . ARG A 1 69 ? 27.085 -4.161 -23.484 1.00 94.00 69 ARG A O 1
ATOM 537 N N . LEU A 1 70 ? 26.658 -6.245 -22.756 1.00 94.94 70 LEU A N 1
ATOM 538 C CA . LEU A 1 70 ? 25.921 -6.678 -23.947 1.00 94.94 70 LEU A CA 1
ATOM 539 C C . LEU A 1 70 ? 24.606 -5.903 -24.135 1.00 94.94 70 LEU A C 1
ATOM 541 O O . LEU A 1 70 ? 24.268 -5.545 -25.261 1.00 94.94 70 LEU A O 1
ATOM 545 N N . PHE A 1 71 ? 23.893 -5.572 -23.053 1.00 94.75 71 PHE A N 1
ATOM 546 C CA . PHE A 1 71 ? 22.759 -4.648 -23.126 1.00 94.75 71 PHE A CA 1
ATOM 547 C C . PHE A 1 71 ? 23.193 -3.260 -23.623 1.00 94.75 71 PHE A C 1
ATOM 549 O O . PHE A 1 71 ? 22.514 -2.694 -24.470 1.00 94.75 71 PHE A O 1
ATOM 556 N N . ASN A 1 72 ? 24.329 -2.722 -23.163 1.00 94.81 72 ASN A N 1
ATOM 557 C CA . ASN A 1 72 ? 24.855 -1.425 -23.611 1.00 94.81 72 ASN A CA 1
ATOM 558 C C . ASN A 1 72 ? 25.229 -1.427 -25.105 1.00 94.81 72 ASN A C 1
ATOM 560 O O . ASN A 1 72 ? 24.902 -0.481 -25.818 1.00 94.81 72 ASN A O 1
ATOM 564 N N . GLU A 1 73 ? 25.862 -2.498 -25.590 1.00 95.31 73 GLU A N 1
ATOM 565 C CA . GLU A 1 73 ? 26.186 -2.701 -27.012 1.00 95.31 73 GLU A CA 1
ATOM 566 C C . GLU A 1 73 ? 24.927 -2.825 -27.886 1.00 95.31 73 GLU A C 1
ATOM 568 O O . GLU A 1 73 ? 24.856 -2.218 -28.955 1.00 95.31 73 GLU A O 1
ATOM 573 N N . SER A 1 74 ? 23.904 -3.528 -27.396 1.00 97.06 74 SER A N 1
ATOM 574 C CA . SER A 1 74 ? 22.614 -3.698 -28.070 1.00 97.06 74 SER A CA 1
ATOM 575 C C . SER A 1 74 ? 21.795 -2.397 -28.106 1.00 97.06 74 SER A C 1
ATOM 577 O O . SER A 1 74 ? 21.300 -1.981 -29.154 1.00 97.06 74 SER A O 1
ATOM 579 N N . ALA A 1 75 ? 21.710 -1.688 -26.978 1.00 96.00 75 ALA A N 1
ATOM 580 C CA . ALA A 1 75 ? 20.952 -0.445 -26.846 1.00 96.00 75 ALA A CA 1
ATOM 581 C C . ALA A 1 75 ? 21.581 0.722 -27.626 1.00 96.00 75 ALA A C 1
ATOM 583 O O . ALA A 1 75 ? 20.859 1.538 -28.192 1.00 96.00 75 ALA A O 1
ATOM 584 N N . LYS A 1 76 ? 22.919 0.777 -27.735 1.00 95.00 76 LYS A N 1
ATOM 585 C CA . LYS A 1 76 ? 23.632 1.735 -28.607 1.00 95.00 76 LYS A CA 1
ATOM 586 C C . LYS A 1 76 ? 23.264 1.606 -30.087 1.00 95.00 76 LYS A C 1
ATOM 588 O O . LYS A 1 76 ? 23.428 2.571 -30.825 1.00 95.00 76 LYS A O 1
ATOM 593 N N . GLN A 1 77 ? 22.779 0.441 -30.510 1.00 95.44 77 GLN A N 1
ATOM 594 C CA . GLN A 1 77 ? 22.288 0.188 -31.867 1.00 95.44 77 GLN A CA 1
ATOM 595 C C . GLN A 1 77 ? 20.782 0.471 -32.013 1.00 95.44 77 GLN A C 1
ATOM 597 O O . GLN A 1 77 ? 20.194 0.155 -33.042 1.00 95.44 77 GLN A O 1
ATOM 602 N N . GLY A 1 78 ? 20.137 1.043 -30.989 1.00 93.00 78 GLY A N 1
ATOM 603 C CA . GLY A 1 78 ? 18.709 1.361 -30.998 1.00 93.00 78 GLY A CA 1
ATOM 604 C C . GLY A 1 78 ? 17.786 0.161 -30.771 1.00 93.00 78 GLY A C 1
ATOM 605 O O . GLY A 1 78 ? 16.581 0.282 -30.984 1.00 93.00 78 GLY A O 1
ATOM 606 N N . TYR A 1 79 ? 18.299 -0.999 -30.335 1.00 96.50 79 TYR A N 1
ATOM 607 C CA . TYR A 1 79 ? 17.445 -2.154 -30.051 1.00 96.50 79 TYR A CA 1
ATOM 608 C C . TYR A 1 79 ? 16.594 -1.902 -28.797 1.00 96.50 79 TYR A C 1
ATOM 610 O O . TYR A 1 79 ? 17.067 -2.001 -27.662 1.00 96.50 79 TYR A O 1
ATOM 618 N N . LEU A 1 80 ? 15.322 -1.561 -29.016 1.00 95.69 80 LEU A N 1
ATOM 619 C CA . LEU A 1 80 ? 14.408 -1.054 -27.990 1.00 95.69 80 LEU A CA 1
ATOM 620 C C . LEU A 1 80 ? 14.310 -1.923 -26.716 1.00 95.69 80 LEU A C 1
ATOM 622 O O . LEU A 1 80 ? 14.391 -1.352 -25.627 1.00 95.69 80 LEU A O 1
ATOM 626 N N . PRO A 1 81 ? 14.212 -3.268 -26.773 1.00 96.31 81 PRO A N 1
ATOM 627 C CA . PRO A 1 81 ? 14.197 -4.079 -25.554 1.00 96.31 81 PRO A CA 1
ATOM 628 C C . PRO A 1 81 ? 15.457 -3.913 -24.692 1.00 96.31 81 PRO A C 1
ATOM 630 O O . PRO A 1 81 ? 15.361 -3.957 -23.467 1.00 96.31 81 PRO A O 1
ATOM 633 N N . ALA A 1 82 ? 16.625 -3.659 -25.297 1.00 97.00 82 ALA A N 1
ATOM 634 C CA . ALA A 1 82 ? 17.850 -3.364 -24.556 1.00 97.00 82 ALA A CA 1
ATOM 635 C C . ALA A 1 82 ? 17.849 -1.948 -23.960 1.00 97.00 82 ALA A C 1
ATOM 637 O O . ALA A 1 82 ? 18.293 -1.780 -22.828 1.00 97.00 82 ALA A O 1
ATOM 638 N N . VAL A 1 83 ? 17.308 -0.951 -24.672 1.00 97.12 83 VAL A N 1
ATOM 639 C CA . VAL A 1 83 ? 17.113 0.419 -24.152 1.00 97.12 83 VAL A CA 1
ATOM 640 C C . VAL A 1 83 ? 16.239 0.392 -22.891 1.00 97.12 83 VAL A C 1
ATOM 642 O O . VAL A 1 83 ? 16.666 0.868 -21.837 1.00 97.12 83 VAL A O 1
ATOM 645 N N . ILE A 1 84 ? 15.070 -0.257 -22.968 1.00 96.69 84 ILE A N 1
ATOM 646 C CA . ILE A 1 84 ? 14.142 -0.430 -21.837 1.00 96.69 84 ILE A CA 1
ATOM 647 C C . ILE A 1 84 ? 14.821 -1.194 -20.690 1.00 96.69 84 ILE A C 1
ATOM 649 O O . ILE A 1 84 ? 14.752 -0.776 -19.532 1.00 96.69 84 ILE A O 1
ATOM 653 N N . ALA A 1 85 ? 15.514 -2.299 -20.992 1.00 95.62 85 ALA A N 1
ATOM 654 C CA . ALA A 1 85 ? 16.188 -3.106 -19.977 1.00 95.62 85 ALA A CA 1
ATOM 655 C C . ALA A 1 85 ? 17.310 -2.346 -19.251 1.00 95.62 85 ALA A C 1
ATOM 657 O O . ALA A 1 85 ? 17.447 -2.508 -18.040 1.00 95.62 85 ALA A O 1
ATOM 658 N N . LEU A 1 86 ? 18.078 -1.494 -19.943 1.00 95.19 86 LEU A N 1
ATOM 659 C CA . LEU A 1 86 ? 19.079 -0.631 -19.306 1.00 95.19 86 LEU A CA 1
ATOM 660 C C . LEU A 1 86 ? 18.438 0.442 -18.432 1.00 95.19 86 LEU A C 1
ATOM 662 O O . LEU A 1 86 ? 18.856 0.597 -17.288 1.00 95.19 86 LEU A O 1
ATOM 666 N N . GLY A 1 87 ? 17.421 1.151 -18.932 1.00 95.81 87 GLY A N 1
ATOM 667 C CA . GLY A 1 87 ? 16.699 2.151 -18.140 1.00 95.81 87 GLY A CA 1
ATOM 668 C C . GLY A 1 87 ? 16.126 1.544 -16.859 1.00 95.81 87 GLY A C 1
ATOM 669 O O . GLY A 1 87 ? 16.286 2.101 -15.773 1.00 95.81 87 GLY A O 1
ATOM 670 N N . LYS A 1 88 ? 15.551 0.338 -16.962 1.00 95.06 88 LYS A N 1
ATOM 671 C CA . LYS A 1 88 ? 15.091 -0.444 -15.812 1.00 95.06 88 LYS A CA 1
ATOM 672 C C . LYS A 1 88 ? 16.232 -0.804 -14.850 1.00 95.06 88 LYS A C 1
ATOM 674 O O . LYS A 1 88 ? 16.069 -0.582 -13.652 1.00 95.06 88 LYS A O 1
ATOM 679 N N . LEU A 1 89 ? 17.340 -1.345 -15.367 1.00 93.88 89 LEU A N 1
ATOM 680 C CA . LEU A 1 89 ? 18.482 -1.837 -14.588 1.00 93.88 89 LEU A CA 1
ATOM 681 C C . LEU A 1 89 ? 19.182 -0.712 -13.823 1.00 93.88 89 LEU A C 1
ATOM 683 O O . LEU A 1 89 ? 19.419 -0.866 -12.631 1.00 93.88 89 LEU A O 1
ATOM 687 N N . TYR A 1 90 ? 19.473 0.418 -14.473 1.00 95.44 90 TYR A N 1
ATOM 688 C CA . TYR A 1 90 ? 20.134 1.553 -13.820 1.00 95.44 90 TYR A CA 1
ATOM 689 C C . TYR A 1 90 ? 19.243 2.220 -12.768 1.00 95.44 90 TYR A C 1
ATOM 691 O O . TYR A 1 90 ? 19.735 2.613 -11.713 1.00 95.44 90 TYR A O 1
ATOM 699 N N . TYR A 1 91 ? 17.925 2.275 -13.003 1.00 95.00 91 TYR A N 1
ATOM 700 C CA . TYR A 1 91 ? 16.965 2.732 -11.995 1.00 95.00 91 TYR A CA 1
ATOM 701 C C . TYR A 1 91 ? 16.982 1.824 -10.757 1.00 95.00 91 TYR A C 1
ATOM 703 O O . TYR A 1 91 ? 17.000 2.304 -9.631 1.00 95.00 91 TYR A O 1
ATOM 711 N N . GLU A 1 92 ? 17.001 0.503 -10.960 1.00 92.88 92 GLU A N 1
ATOM 712 C CA . GLU A 1 92 ? 17.038 -0.492 -9.877 1.00 92.88 92 GLU A CA 1
ATOM 713 C C . GLU A 1 92 ? 18.405 -0.578 -9.175 1.00 92.88 92 GLU A C 1
ATOM 715 O O . GLU A 1 92 ? 18.461 -0.991 -8.021 1.00 92.88 92 GLU A O 1
ATOM 720 N N . SER A 1 93 ? 19.495 -0.148 -9.821 1.00 91.94 93 SER A N 1
ATOM 721 C CA . SER A 1 93 ? 20.822 -0.032 -9.199 1.00 91.94 93 SER A CA 1
ATOM 722 C C . SER A 1 93 ? 21.110 1.339 -8.574 1.00 91.94 93 SER A C 1
ATOM 724 O O . SER A 1 93 ? 22.221 1.545 -8.090 1.00 91.94 93 SER A O 1
ATOM 726 N N . GLY A 1 94 ? 20.170 2.289 -8.628 1.00 92.31 94 GLY A N 1
ATOM 727 C CA . GLY A 1 94 ? 20.342 3.649 -8.102 1.00 92.31 94 GLY A CA 1
ATOM 728 C C . GLY A 1 94 ? 21.241 4.580 -8.931 1.00 92.31 94 GLY A C 1
ATOM 729 O O . GLY A 1 94 ? 21.547 5.680 -8.478 1.00 92.31 94 GLY A O 1
ATOM 730 N N . ASP A 1 95 ? 21.650 4.199 -10.147 1.00 94.44 95 ASP A N 1
ATOM 731 C CA . ASP A 1 95 ? 22.382 5.096 -11.056 1.00 94.44 95 ASP A CA 1
ATOM 732 C C . ASP A 1 95 ? 21.372 5.976 -11.803 1.00 94.44 95 ASP A C 1
ATOM 734 O O . ASP A 1 95 ? 20.990 5.715 -12.948 1.00 94.44 95 ASP A O 1
ATOM 738 N N . LEU A 1 96 ? 20.869 6.996 -11.103 1.00 93.38 96 LEU A N 1
ATOM 739 C CA . LEU A 1 96 ? 19.753 7.815 -11.579 1.00 93.38 96 LEU A CA 1
ATOM 740 C C . LEU A 1 96 ? 20.101 8.586 -12.865 1.00 93.38 96 LEU A C 1
ATOM 742 O O . LEU A 1 96 ? 19.232 8.787 -13.710 1.00 93.38 96 LEU A O 1
ATOM 746 N N . ALA A 1 97 ? 21.373 8.952 -13.058 1.00 94.81 97 ALA A N 1
ATOM 747 C CA . ALA A 1 97 ? 21.839 9.660 -14.248 1.00 94.81 97 ALA A CA 1
ATOM 748 C C . ALA A 1 97 ? 21.808 8.765 -15.501 1.00 94.81 97 ALA A C 1
ATOM 750 O O . ALA A 1 97 ? 21.301 9.175 -16.552 1.00 94.81 97 ALA A O 1
ATOM 751 N N . LEU A 1 98 ? 22.299 7.521 -15.408 1.00 94.75 98 LEU A N 1
ATOM 752 C CA . LEU A 1 98 ? 22.168 6.568 -16.513 1.00 94.75 98 LEU A CA 1
ATOM 753 C C . LEU A 1 98 ? 20.724 6.082 -16.681 1.00 94.75 98 LEU A C 1
ATOM 755 O O . LEU A 1 98 ? 20.294 5.884 -17.819 1.00 94.75 98 LEU A O 1
ATOM 759 N N . ALA A 1 99 ? 19.953 5.962 -15.597 1.00 96.38 99 ALA A N 1
ATOM 760 C CA . ALA A 1 99 ? 18.527 5.664 -15.664 1.00 96.38 99 ALA A CA 1
ATOM 761 C C . ALA A 1 99 ? 17.782 6.725 -16.486 1.00 96.38 99 ALA A C 1
ATOM 763 O O . ALA A 1 99 ? 17.169 6.382 -17.494 1.00 96.38 99 ALA A O 1
ATOM 764 N N . GLN A 1 100 ? 17.905 8.010 -16.138 1.00 96.44 100 GLN A N 1
ATOM 765 C CA . GLN A 1 100 ? 17.267 9.126 -16.846 1.00 96.44 100 GLN A CA 1
ATOM 766 C C . GLN A 1 100 ? 17.655 9.157 -18.335 1.00 96.44 100 GLN A C 1
ATOM 768 O O . GLN A 1 100 ? 16.792 9.303 -19.204 1.00 96.44 100 GLN A O 1
ATOM 773 N N . LYS A 1 101 ? 18.935 8.913 -18.655 1.00 95.56 101 LYS A N 1
ATOM 774 C CA . LYS A 1 101 ? 19.432 8.839 -20.040 1.00 95.56 101 LYS A CA 1
ATOM 775 C C . LYS A 1 101 ? 18.792 7.722 -20.873 1.00 95.56 101 LYS A C 1
ATOM 777 O O . LYS A 1 101 ? 18.585 7.914 -22.070 1.00 95.56 101 LYS A O 1
ATOM 782 N N . TRP A 1 102 ? 18.560 6.543 -20.301 1.00 96.31 102 TRP A N 1
ATOM 783 C CA . TRP A 1 102 ? 18.001 5.409 -21.047 1.00 96.31 102 TRP A CA 1
ATOM 784 C C . TRP A 1 102 ? 16.470 5.401 -21.032 1.00 96.31 102 TRP A C 1
ATOM 786 O O . TRP A 1 102 ? 15.865 5.158 -22.070 1.00 96.31 102 TRP A O 1
ATOM 796 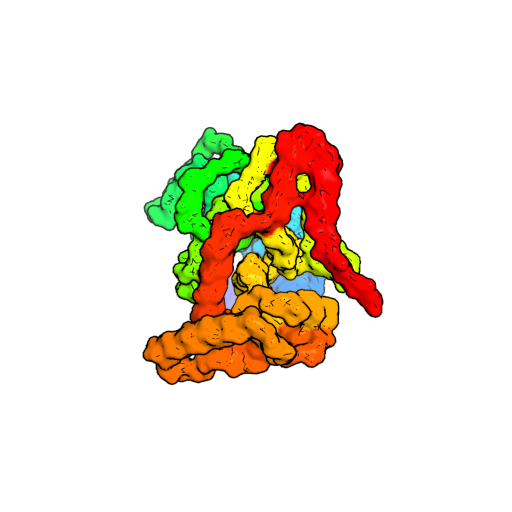N N . LEU A 1 103 ? 15.845 5.751 -19.905 1.00 97.44 103 LEU A N 1
ATOM 797 C CA . LEU A 1 103 ? 14.388 5.851 -19.778 1.00 97.44 103 LEU A CA 1
ATOM 798 C C . LEU A 1 103 ? 13.802 6.925 -20.709 1.00 97.44 103 LEU A C 1
ATOM 800 O O . LEU A 1 103 ? 12.757 6.694 -21.309 1.00 97.44 103 LEU A O 1
ATOM 804 N N . SER A 1 104 ? 14.486 8.058 -20.908 1.00 96.75 104 SER A N 1
ATOM 805 C CA . SER A 1 104 ? 14.055 9.106 -21.856 1.00 96.75 104 SER A CA 1
ATOM 806 C C . SER A 1 104 ? 14.037 8.658 -23.324 1.00 96.75 104 SER A C 1
ATOM 808 O O . SER A 1 104 ? 13.295 9.226 -24.119 1.00 96.75 104 SER A O 1
ATOM 810 N N . GLN A 1 105 ? 14.785 7.610 -23.690 1.00 96.44 105 GLN A N 1
ATOM 811 C CA . GLN A 1 105 ? 14.765 7.039 -25.044 1.00 96.44 105 GLN A CA 1
ATOM 812 C C . GLN A 1 105 ? 13.602 6.059 -25.273 1.00 96.44 105 GLN A C 1
ATOM 814 O O . GLN A 1 105 ? 13.265 5.788 -26.423 1.00 96.44 105 GLN A O 1
ATOM 819 N N . SER A 1 106 ? 12.990 5.524 -24.210 1.00 96.38 106 SER A N 1
ATOM 820 C CA . SER A 1 106 ? 11.869 4.573 -24.293 1.00 96.38 106 SER A CA 1
ATOM 821 C C . SER A 1 106 ? 10.540 5.099 -23.739 1.00 96.38 106 SER A C 1
ATOM 823 O O . SER A 1 106 ? 9.503 4.514 -24.038 1.00 96.38 106 SER A O 1
ATOM 825 N N . ALA A 1 107 ? 10.526 6.205 -22.988 1.00 96.94 107 ALA A N 1
ATOM 826 C CA . ALA A 1 107 ? 9.323 6.768 -22.362 1.00 96.94 107 ALA A CA 1
ATOM 827 C C . ALA A 1 107 ? 8.176 7.080 -23.344 1.00 96.94 107 ALA A C 1
ATOM 829 O O . ALA A 1 107 ? 7.011 6.968 -22.980 1.00 96.94 107 ALA A O 1
ATOM 830 N N . SER A 1 108 ? 8.471 7.400 -24.606 1.00 95.75 108 SER A N 1
ATOM 831 C CA . SER A 1 108 ? 7.436 7.680 -25.611 1.00 95.75 108 SER A CA 1
ATOM 832 C C . SER A 1 108 ? 6.635 6.454 -26.067 1.00 95.75 108 SER A C 1
ATOM 834 O O . SER A 1 108 ? 5.588 6.621 -26.690 1.00 95.75 108 SER A O 1
ATOM 836 N N . ILE A 1 109 ? 7.118 5.238 -25.782 1.00 95.56 109 ILE A N 1
ATOM 837 C CA . ILE A 1 109 ? 6.572 3.975 -26.309 1.00 95.56 109 ILE A CA 1
ATOM 838 C C . ILE A 1 109 ? 6.490 2.836 -25.279 1.00 95.56 109 ILE A C 1
ATOM 840 O O . ILE A 1 109 ? 5.811 1.845 -25.534 1.00 95.56 109 ILE A O 1
ATOM 844 N N . ASP A 1 110 ? 7.127 2.967 -24.113 1.00 97.12 110 ASP A N 1
ATOM 845 C CA . ASP A 1 110 ? 6.994 2.049 -22.979 1.00 97.12 110 ASP A CA 1
ATOM 846 C C . ASP A 1 110 ? 6.485 2.789 -21.733 1.00 97.12 110 ASP A C 1
ATOM 848 O O . ASP A 1 110 ? 7.180 3.621 -21.141 1.00 97.12 110 ASP A O 1
ATOM 852 N N . GLY A 1 111 ? 5.269 2.442 -21.301 1.00 96.88 111 GLY A N 1
ATOM 853 C CA . GLY A 1 111 ? 4.610 3.082 -20.164 1.00 96.88 111 GLY A CA 1
ATOM 854 C C . GLY A 1 111 ? 5.350 2.889 -18.839 1.00 96.88 111 GLY A C 1
ATOM 855 O O . GLY A 1 111 ? 5.310 3.784 -17.994 1.00 96.88 111 GLY A O 1
ATOM 856 N N . LEU A 1 112 ? 6.077 1.777 -18.657 1.00 96.69 112 LEU A N 1
ATOM 857 C CA . LEU A 1 112 ? 6.898 1.570 -17.459 1.00 96.69 112 LEU A CA 1
ATOM 858 C C . LEU A 1 112 ? 8.124 2.497 -17.457 1.00 96.69 112 LEU A C 1
ATOM 860 O O . LEU A 1 112 ? 8.471 3.043 -16.408 1.00 96.69 112 LEU A O 1
ATOM 864 N N . SER A 1 113 ? 8.757 2.703 -18.614 1.00 97.62 113 SER A N 1
ATOM 865 C CA . SER A 1 113 ? 9.861 3.655 -18.771 1.00 97.62 113 SER A CA 1
ATOM 866 C C . SER A 1 113 ? 9.415 5.085 -18.473 1.00 97.62 113 SER A C 1
ATOM 868 O O . SER A 1 113 ? 10.071 5.765 -17.685 1.00 97.62 113 SER A O 1
ATOM 870 N N . ALA A 1 114 ? 8.270 5.508 -19.023 1.00 98.00 114 ALA A N 1
ATOM 871 C CA . ALA A 1 114 ? 7.667 6.809 -18.730 1.00 98.00 114 ALA A CA 1
ATOM 872 C C . ALA A 1 114 ? 7.377 6.980 -17.232 1.00 98.00 114 ALA A C 1
ATOM 874 O O . ALA A 1 114 ? 7.769 7.981 -16.644 1.00 98.00 114 ALA A O 1
ATOM 875 N N . PHE A 1 115 ? 6.783 5.971 -16.585 1.00 97.69 115 PHE A N 1
ATOM 876 C CA . PHE A 1 115 ? 6.491 6.001 -15.148 1.00 97.69 115 PHE A CA 1
ATOM 877 C C . PHE A 1 115 ? 7.750 6.140 -14.285 1.00 97.69 115 PHE A C 1
ATOM 879 O O . PHE A 1 115 ? 7.795 6.949 -13.360 1.00 97.69 115 PHE A O 1
ATOM 886 N N . LYS A 1 116 ? 8.792 5.350 -14.577 1.00 97.06 116 LYS A N 1
ATOM 887 C CA . LYS A 1 116 ? 10.063 5.439 -13.848 1.00 97.06 116 LYS A CA 1
ATOM 888 C C . LYS A 1 116 ? 10.719 6.804 -14.048 1.00 97.06 116 LYS A C 1
ATOM 890 O O . LYS A 1 116 ? 11.223 7.364 -13.081 1.00 97.06 116 LYS A O 1
ATOM 895 N N . LEU A 1 117 ? 10.676 7.351 -15.265 1.00 97.44 117 LEU A N 1
ATOM 896 C CA . LEU A 1 117 ? 11.195 8.685 -15.567 1.00 97.44 117 LEU A CA 1
ATOM 897 C C . LEU A 1 117 ? 10.401 9.782 -14.840 1.00 97.44 117 LEU A C 1
ATOM 899 O O . LEU A 1 117 ? 11.013 10.655 -14.234 1.00 97.44 117 LEU A O 1
ATOM 903 N N . ALA A 1 118 ? 9.067 9.687 -14.806 1.00 96.19 118 ALA A N 1
ATOM 904 C CA . ALA A 1 118 ? 8.195 10.593 -14.057 1.00 96.19 118 ALA A CA 1
ATOM 905 C C . ALA A 1 118 ? 8.592 10.667 -12.577 1.00 96.19 118 ALA A C 1
ATOM 907 O O . ALA A 1 118 ? 8.754 11.752 -12.025 1.00 96.19 118 ALA A O 1
ATOM 908 N N . LYS A 1 119 ? 8.843 9.507 -11.952 1.00 94.12 119 LYS A N 1
ATOM 909 C CA . LYS A 1 119 ? 9.339 9.435 -10.571 1.00 94.12 119 LYS A CA 1
ATOM 910 C C . LYS A 1 119 ? 10.711 10.094 -10.378 1.00 94.12 119 LYS A C 1
ATOM 912 O O . LYS A 1 119 ? 10.920 10.698 -9.332 1.00 94.12 119 LYS A O 1
ATOM 917 N N . LEU A 1 120 ? 11.626 10.003 -11.350 1.00 94.44 120 LEU A N 1
ATOM 918 C CA . LEU A 1 120 ? 12.925 10.693 -11.271 1.00 94.44 120 LEU A CA 1
ATOM 919 C C . LEU A 1 120 ? 12.753 12.214 -11.321 1.00 94.44 120 LEU A C 1
ATOM 921 O O . LEU A 1 120 ? 13.301 12.901 -10.468 1.00 94.44 120 LEU A O 1
ATOM 925 N N . HIS A 1 121 ? 11.959 12.731 -12.264 1.00 92.00 121 HIS A N 1
ATOM 926 C CA . HIS A 1 121 ? 11.661 14.166 -12.332 1.00 92.00 121 HIS A CA 1
ATOM 927 C C . HIS A 1 121 ? 10.953 14.652 -11.058 1.00 92.00 121 HIS A C 1
ATOM 929 O O . HIS A 1 121 ? 11.299 15.703 -10.526 1.00 92.00 121 HIS A O 1
ATOM 935 N N . TRP A 1 122 ? 10.055 13.844 -10.483 1.00 87.62 122 TRP A N 1
ATOM 936 C CA . TRP A 1 122 ? 9.434 14.168 -9.198 1.00 87.62 122 TRP A CA 1
ATOM 937 C C . TRP A 1 122 ? 10.469 14.324 -8.072 1.00 87.62 122 TRP A C 1
ATOM 939 O O . TRP A 1 122 ? 10.464 15.319 -7.353 1.00 87.62 122 TRP A O 1
ATOM 949 N N . GLN A 1 123 ? 11.400 13.372 -7.953 1.00 85.94 123 GLN A N 1
ATOM 950 C CA . GLN A 1 123 ? 12.503 13.418 -6.982 1.00 85.94 123 GLN A CA 1
ATOM 951 C C . GLN A 1 123 ? 13.503 14.560 -7.241 1.00 85.94 123 GLN A C 1
ATOM 953 O O . GLN A 1 123 ? 14.212 14.964 -6.326 1.00 85.94 123 GLN A O 1
ATOM 958 N N . GLN A 1 124 ? 13.565 15.081 -8.469 1.00 87.06 124 GLN A N 1
ATOM 959 C CA . GLN A 1 124 ? 14.389 16.232 -8.858 1.00 87.06 124 GLN A CA 1
ATOM 960 C C . GLN A 1 124 ? 13.682 17.583 -8.617 1.00 87.06 124 GLN A C 1
ATOM 962 O O . GLN A 1 124 ? 14.239 18.623 -8.955 1.00 87.06 124 GLN A O 1
ATOM 967 N N . HIS A 1 125 ? 12.485 17.582 -8.011 1.00 82.38 125 HIS A N 1
ATOM 968 C CA . HIS A 1 125 ? 11.610 18.752 -7.855 1.00 82.38 125 HIS A CA 1
ATOM 969 C C . HIS A 1 125 ? 11.200 19.391 -9.200 1.00 82.38 125 HIS A C 1
ATOM 971 O O . HIS A 1 125 ? 11.015 20.602 -9.301 1.00 82.38 125 HIS A O 1
ATOM 977 N N . GLU A 1 126 ? 11.005 18.556 -10.225 1.00 83.94 126 GLU A N 1
ATOM 978 C CA . GLU A 1 126 ? 10.537 18.921 -11.568 1.00 83.94 126 GLU A CA 1
ATOM 979 C C . GLU A 1 126 ? 9.102 18.386 -11.807 1.00 83.94 126 GLU A C 1
ATOM 981 O O . GLU A 1 126 ? 8.895 17.422 -12.556 1.00 83.94 126 GLU A O 1
ATOM 986 N N . PRO A 1 127 ? 8.075 18.942 -11.127 1.00 81.12 127 PRO A N 1
ATOM 987 C CA . PRO A 1 127 ? 6.750 18.331 -11.078 1.00 81.12 127 PRO A CA 1
ATOM 988 C C . PRO A 1 127 ? 5.963 18.443 -12.390 1.00 81.12 127 PRO A C 1
ATOM 990 O O . PRO A 1 127 ? 5.124 17.588 -12.656 1.00 81.12 127 PRO A O 1
ATOM 993 N N . GLU A 1 128 ? 6.224 19.450 -13.229 1.00 83.12 128 GLU A N 1
ATOM 994 C CA . GLU A 1 128 ? 5.559 19.610 -14.534 1.00 83.12 128 GLU A CA 1
ATOM 995 C C . GLU A 1 128 ? 5.991 18.504 -15.511 1.00 83.12 128 GLU A C 1
ATOM 997 O O . GLU A 1 128 ? 5.158 17.843 -16.136 1.00 83.12 128 GLU A O 1
ATOM 1002 N N . GLN A 1 129 ? 7.299 18.236 -15.570 1.00 88.12 129 GLN A N 1
ATOM 1003 C CA . GLN A 1 129 ? 7.898 17.133 -16.317 1.00 88.12 129 GLN A CA 1
ATOM 1004 C C . GLN A 1 129 ? 7.377 15.790 -15.795 1.00 88.12 129 GLN A C 1
ATOM 1006 O O . GLN A 1 129 ? 6.963 14.933 -16.579 1.00 88.12 129 GLN A O 1
ATOM 1011 N N . ALA A 1 130 ? 7.355 15.613 -14.469 1.00 90.06 130 ALA A N 1
ATOM 1012 C CA . ALA A 1 130 ? 6.840 14.405 -13.837 1.00 90.06 130 ALA A CA 1
ATOM 1013 C C . ALA A 1 130 ? 5.364 14.151 -14.184 1.00 90.06 130 ALA A C 1
ATOM 1015 O O . ALA A 1 130 ? 5.008 13.037 -14.566 1.00 90.06 130 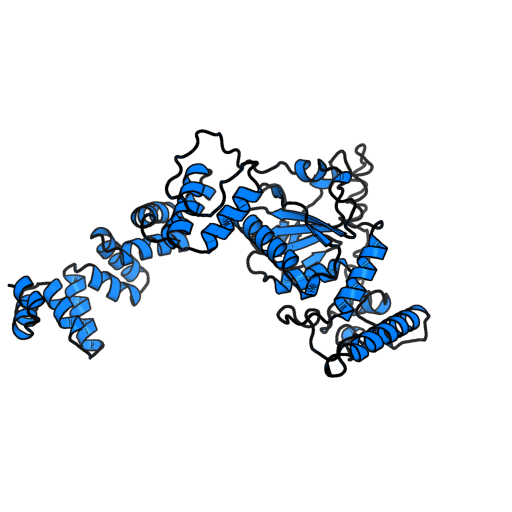ALA A O 1
ATOM 1016 N N . LEU A 1 131 ? 4.516 15.180 -14.105 1.00 89.00 131 LEU A N 1
ATOM 1017 C CA . LEU A 1 131 ? 3.087 15.103 -14.407 1.00 89.00 131 LEU A CA 1
ATOM 1018 C C . LEU A 1 131 ? 2.834 14.680 -15.860 1.00 89.00 131 LEU A C 1
ATOM 1020 O O . LEU A 1 131 ? 2.132 13.695 -16.089 1.00 89.00 131 LEU A O 1
ATOM 1024 N N . SER A 1 132 ? 3.491 15.331 -16.826 1.00 90.62 132 SER A N 1
ATOM 1025 C CA . SER A 1 132 ? 3.379 14.977 -18.249 1.00 90.62 132 SER A CA 1
ATOM 1026 C C . SER A 1 132 ? 3.832 13.535 -18.536 1.00 90.62 132 SER A C 1
ATOM 1028 O O . SER A 1 132 ? 3.217 12.816 -19.327 1.00 90.62 132 SER A O 1
ATOM 1030 N N . LEU A 1 133 ? 4.870 13.056 -17.843 1.00 96.06 133 LEU A N 1
ATOM 1031 C CA . LEU A 1 133 ? 5.342 11.675 -17.962 1.00 96.06 133 LEU A CA 1
ATOM 1032 C C . LEU A 1 133 ? 4.408 10.656 -17.282 1.00 96.06 133 LEU A C 1
ATOM 1034 O O . LEU A 1 133 ? 4.265 9.537 -17.785 1.00 96.06 133 LEU A O 1
ATOM 1038 N N . PHE A 1 134 ? 3.732 11.016 -16.185 1.00 95.00 134 PHE A N 1
ATOM 1039 C CA . PHE A 1 134 ? 2.663 10.193 -15.609 1.00 95.00 134 PHE A CA 1
ATOM 1040 C C . PHE A 1 134 ? 1.454 10.108 -16.557 1.00 95.00 134 PHE A C 1
ATOM 1042 O O . PHE A 1 134 ? 0.924 9.015 -16.765 1.00 95.00 134 PHE A O 1
ATOM 1049 N N . GLU A 1 135 ? 1.053 11.210 -17.195 1.00 93.25 135 GLU A N 1
ATOM 1050 C CA . GLU A 1 135 ? 0.004 11.226 -18.227 1.00 93.25 135 GLU A CA 1
ATOM 1051 C C . GLU A 1 135 ? 0.367 10.331 -19.416 1.00 93.25 135 GLU A C 1
ATOM 1053 O O . GLU A 1 135 ? -0.398 9.434 -19.778 1.00 93.25 135 GLU A O 1
ATOM 1058 N N . GLN A 1 136 ? 1.570 10.496 -19.973 1.00 94.94 136 GLN A N 1
ATOM 1059 C CA . GLN A 1 136 ? 2.094 9.656 -21.051 1.00 94.94 136 GLN A CA 1
ATOM 1060 C C . GLN A 1 136 ? 2.116 8.169 -20.665 1.00 94.94 136 GLN A C 1
ATOM 1062 O O . GLN A 1 136 ? 1.672 7.316 -21.433 1.00 94.94 136 GLN A O 1
ATOM 1067 N N . SER A 1 137 ? 2.571 7.848 -19.454 1.00 97.38 137 SER A N 1
ATOM 1068 C CA . SER A 1 137 ? 2.573 6.484 -18.922 1.00 97.38 137 SER A CA 1
ATOM 1069 C C . SER A 1 137 ? 1.161 5.884 -18.821 1.00 97.38 137 SER A C 1
ATOM 1071 O O . SER A 1 137 ? 0.938 4.734 -19.215 1.00 97.38 137 SER A O 1
ATOM 1073 N N . ALA A 1 138 ? 0.184 6.675 -18.366 1.00 95.31 138 ALA A N 1
ATOM 1074 C CA . ALA A 1 138 ? -1.218 6.275 -18.277 1.00 95.31 138 ALA A CA 1
ATOM 1075 C C . ALA A 1 138 ? -1.873 6.073 -19.657 1.00 95.31 138 ALA A C 1
ATOM 1077 O O . ALA A 1 138 ? -2.677 5.148 -19.816 1.00 95.31 138 ALA A O 1
ATOM 1078 N N . LEU A 1 139 ? -1.517 6.899 -20.649 1.00 95.25 139 LEU A N 1
ATOM 1079 C CA . LEU A 1 139 ? -1.937 6.761 -22.051 1.00 95.25 139 LEU A CA 1
ATOM 1080 C C . LEU A 1 139 ? -1.348 5.502 -22.705 1.00 95.25 139 LEU A C 1
ATOM 1082 O O . LEU A 1 139 ? -2.054 4.801 -23.427 1.00 95.25 139 LEU A O 1
ATOM 1086 N N . LEU A 1 140 ? -0.099 5.155 -22.378 1.00 95.12 140 LEU A N 1
ATOM 1087 C CA . LEU A 1 140 ? 0.559 3.898 -22.765 1.00 95.12 140 LEU A CA 1
ATOM 1088 C C . LEU A 1 140 ? 0.037 2.667 -21.988 1.00 95.12 140 LEU A C 1
ATOM 1090 O O . LEU A 1 140 ? 0.583 1.571 -22.113 1.00 95.12 140 LEU A O 1
ATOM 1094 N N . GLY A 1 141 ? -1.027 2.820 -21.192 1.00 92.94 141 GLY A N 1
ATOM 1095 C CA . GLY A 1 141 ? -1.738 1.723 -20.533 1.00 92.94 141 GLY A CA 1
ATOM 1096 C C . GLY A 1 141 ? -1.161 1.274 -19.187 1.00 92.94 141 GLY A C 1
ATOM 1097 O O . GLY A 1 141 ? -1.671 0.313 -18.609 1.00 92.94 141 GLY A O 1
ATOM 1098 N N . TYR A 1 142 ? -0.142 1.951 -18.646 1.00 95.44 142 TYR A N 1
ATOM 1099 C CA . TYR A 1 142 ? 0.429 1.585 -17.350 1.00 95.44 142 TYR A CA 1
ATOM 1100 C C . TYR A 1 142 ? -0.487 2.037 -16.201 1.00 95.44 142 TYR A C 1
ATOM 1102 O O . TYR A 1 142 ? -0.599 3.220 -15.881 1.00 95.44 142 TYR A O 1
ATOM 1110 N N . THR A 1 143 ? -1.174 1.080 -15.571 1.00 92.25 143 THR A N 1
ATOM 1111 C CA . THR A 1 143 ? -2.266 1.351 -14.619 1.00 92.25 143 THR A CA 1
ATOM 1112 C C . THR A 1 143 ? -1.844 2.177 -13.407 1.00 92.25 143 THR A C 1
ATOM 1114 O O . THR A 1 143 ? -2.560 3.113 -13.057 1.00 92.25 143 THR A O 1
ATOM 1117 N N . LYS A 1 144 ? -0.671 1.908 -12.815 1.00 92.19 144 LYS A N 1
ATOM 1118 C CA . LYS A 1 144 ? -0.185 2.649 -11.635 1.00 92.19 144 LYS A CA 1
ATOM 1119 C C . LYS A 1 144 ? 0.000 4.146 -11.890 1.00 92.19 144 LYS A C 1
ATOM 1121 O O . LYS A 1 144 ? -0.156 4.940 -10.970 1.00 92.19 144 LYS A O 1
ATOM 1126 N N . ALA A 1 145 ? 0.267 4.564 -13.128 1.00 94.62 145 ALA A N 1
ATOM 1127 C CA . ALA A 1 145 ? 0.349 5.988 -13.444 1.00 94.62 145 ALA A CA 1
ATOM 1128 C C . ALA A 1 145 ? -0.997 6.706 -13.235 1.00 94.62 145 ALA A C 1
ATOM 1130 O O . ALA A 1 145 ? -1.021 7.838 -12.767 1.00 94.62 145 ALA A O 1
ATOM 1131 N N . LYS A 1 146 ? -2.130 6.029 -13.476 1.00 91.25 146 LYS A N 1
ATOM 1132 C CA . LYS A 1 146 ? -3.471 6.577 -13.194 1.00 91.25 146 LYS A CA 1
ATOM 1133 C C . LYS A 1 146 ? -3.723 6.751 -11.697 1.00 91.25 146 LYS A C 1
ATOM 1135 O O . LYS A 1 146 ? -4.378 7.710 -11.300 1.00 91.25 146 LYS A O 1
ATOM 1140 N N . GLU A 1 147 ? -3.196 5.848 -10.873 1.00 91.12 147 GLU A N 1
ATOM 1141 C CA . GLU A 1 147 ? -3.263 5.938 -9.407 1.00 91.12 147 GLU A CA 1
ATOM 1142 C C . GLU A 1 147 ? -2.489 7.175 -8.915 1.00 91.12 147 GLU A C 1
ATOM 1144 O O . GLU A 1 147 ? -3.021 7.962 -8.131 1.00 91.12 147 GLU A O 1
ATOM 1149 N N . TYR A 1 148 ? -1.293 7.408 -9.473 1.00 92.06 148 TYR A N 1
ATOM 1150 C CA . TYR A 1 148 ? -0.483 8.611 -9.241 1.00 92.06 148 TYR A CA 1
ATOM 1151 C C . TYR A 1 148 ? -1.212 9.899 -9.658 1.00 92.06 148 TYR A C 1
ATOM 1153 O O . TYR A 1 148 ? -1.356 10.810 -8.844 1.00 92.06 148 TYR A O 1
ATOM 1161 N N . LEU A 1 149 ? -1.758 9.959 -10.877 1.00 89.75 149 LEU A N 1
ATOM 1162 C CA . LEU A 1 149 ? -2.528 11.117 -11.358 1.00 89.75 149 LEU A CA 1
ATOM 1163 C C . LEU A 1 149 ? -3.776 11.394 -10.503 1.00 89.75 149 LEU A C 1
ATOM 1165 O O . LEU A 1 149 ? -4.082 12.548 -10.214 1.00 89.75 149 LEU A O 1
ATOM 1169 N N . THR A 1 150 ? -4.477 10.350 -10.052 1.00 86.25 150 THR A N 1
ATOM 1170 C CA . THR A 1 150 ? -5.664 10.483 -9.187 1.00 86.25 150 THR A CA 1
ATOM 1171 C C . THR A 1 150 ? -5.300 11.085 -7.827 1.00 86.25 150 THR A C 1
ATOM 1173 O O . THR A 1 150 ? -6.013 11.953 -7.319 1.00 86.25 150 THR A O 1
ATOM 1176 N N . ALA A 1 151 ? -4.177 10.661 -7.243 1.00 84.38 151 ALA A N 1
ATOM 1177 C CA . ALA A 1 151 ? -3.685 11.201 -5.980 1.00 84.38 151 ALA A CA 1
ATOM 1178 C C . ALA A 1 151 ? -3.238 12.668 -6.111 1.00 84.38 151 ALA A C 1
ATOM 1180 O O . ALA A 1 151 ? -3.618 13.494 -5.282 1.00 84.38 151 ALA A O 1
ATOM 1181 N N . LEU A 1 152 ? -2.510 13.004 -7.184 1.00 82.38 152 LEU A N 1
ATOM 1182 C CA . LEU A 1 152 ? -2.059 14.369 -7.480 1.00 82.38 152 LEU A CA 1
ATOM 1183 C C . LEU A 1 152 ? -3.235 15.331 -7.731 1.00 82.38 152 LEU A C 1
ATOM 1185 O O . LEU A 1 152 ? -3.276 16.401 -7.129 1.00 82.38 152 LEU A O 1
ATOM 1189 N N . ASN A 1 153 ? -4.231 14.929 -8.530 1.00 76.81 153 ASN A N 1
ATOM 1190 C CA . ASN A 1 153 ? -5.467 15.693 -8.773 1.00 76.81 153 ASN A CA 1
ATOM 1191 C C . ASN A 1 153 ? -6.282 15.916 -7.480 1.00 76.81 153 ASN A C 1
ATOM 1193 O O . ASN A 1 153 ? -6.876 16.965 -7.264 1.00 76.81 153 ASN A O 1
ATOM 1197 N N . THR A 1 154 ? -6.268 14.957 -6.549 1.00 68.56 154 THR A N 1
ATOM 1198 C CA . THR A 1 154 ? -6.948 15.128 -5.250 1.00 68.56 154 THR A CA 1
ATOM 1199 C C . THR A 1 154 ? -6.318 16.249 -4.398 1.00 68.56 154 THR A C 1
ATOM 1201 O O . THR A 1 154 ? -6.987 16.787 -3.502 1.00 68.56 154 THR A O 1
ATOM 1204 N N . PHE A 1 155 ? -5.055 16.593 -4.683 1.00 64.19 155 PHE A N 1
ATOM 1205 C CA . PHE A 1 155 ? -4.205 17.516 -3.930 1.00 64.19 155 PHE A CA 1
ATOM 1206 C C . PHE A 1 155 ? -4.079 18.912 -4.525 1.00 64.19 155 PHE A C 1
ATOM 1208 O O . PHE A 1 155 ? -4.149 19.898 -3.788 1.00 64.19 155 PHE A O 1
ATOM 1215 N N . THR A 1 156 ? -3.893 19.016 -5.839 1.00 57.84 156 THR A N 1
ATOM 1216 C CA . THR A 1 156 ? -3.929 20.314 -6.507 1.00 57.84 156 THR A CA 1
ATOM 1217 C C . THR A 1 156 ? -5.357 20.858 -6.447 1.00 57.84 156 THR A C 1
ATOM 1219 O O . THR A 1 156 ? -6.327 20.138 -6.663 1.00 57.84 156 THR A O 1
ATOM 1222 N N . GLN A 1 157 ? -5.529 22.150 -6.149 1.00 43.44 157 GLN A N 1
ATOM 1223 C CA . GLN A 1 157 ? -6.832 22.810 -6.314 1.00 43.44 157 GLN A CA 1
ATOM 1224 C C . GLN A 1 157 ? -7.068 23.136 -7.796 1.00 43.44 157 GLN A C 1
ATOM 1226 O O . GLN A 1 157 ? -7.228 24.294 -8.170 1.00 43.44 157 GLN A O 1
ATOM 1231 N N . MET A 1 158 ? -7.041 22.110 -8.647 1.00 35.59 158 MET A N 1
ATOM 1232 C CA . MET A 1 158 ? -7.284 22.226 -10.079 1.00 35.59 158 MET A CA 1
ATOM 1233 C C . MET A 1 158 ? -8.375 21.258 -10.511 1.00 35.59 158 MET A C 1
ATOM 1235 O O . MET A 1 158 ? -8.374 20.092 -10.129 1.00 35.59 158 MET A O 1
ATOM 1239 N N . GLU A 1 159 ? -9.274 21.732 -11.368 1.00 33.44 159 GLU A N 1
ATOM 1240 C CA . GLU A 1 159 ? -10.127 20.860 -12.169 1.00 33.44 159 GLU A CA 1
ATOM 1241 C C . GLU A 1 159 ? -9.260 20.192 -13.244 1.00 33.44 159 GLU A C 1
ATOM 1243 O O . GLU A 1 159 ? -9.167 20.660 -14.379 1.00 33.44 159 GLU A O 1
ATOM 1248 N N . PHE A 1 160 ? -8.590 19.095 -12.887 1.00 41.28 160 PHE A N 1
ATOM 1249 C CA . PHE A 1 160 ? -8.001 18.217 -13.891 1.00 41.28 160 PHE A CA 1
ATOM 1250 C C . PHE A 1 160 ? -9.145 17.556 -14.665 1.00 41.28 160 PHE A C 1
ATOM 1252 O O . PHE A 1 160 ? -9.908 16.766 -14.101 1.00 41.28 160 PHE A O 1
ATOM 1259 N N . VAL A 1 161 ? -9.280 17.948 -15.935 1.00 34.81 161 VAL A N 1
ATOM 1260 C CA . VAL A 1 161 ? -10.394 17.595 -16.829 1.00 34.81 161 VAL A CA 1
ATOM 1261 C C . VAL A 1 161 ? -10.648 16.084 -16.825 1.00 34.81 161 VAL A C 1
ATOM 1263 O O . VAL A 1 161 ? -9.712 15.283 -16.824 1.00 34.81 161 VAL A O 1
ATOM 1266 N N . GLU A 1 162 ? -11.930 15.706 -16.805 1.00 33.97 162 GLU A N 1
ATOM 1267 C CA . GLU A 1 162 ? -12.387 14.319 -16.679 1.00 33.97 162 GLU A CA 1
ATOM 1268 C C . GLU A 1 162 ? -11.675 13.366 -17.653 1.00 33.97 162 GLU A C 1
ATOM 1270 O O . GLU A 1 162 ? -11.486 13.671 -18.830 1.00 33.97 162 GLU A O 1
ATOM 1275 N N . TRP A 1 163 ? -11.329 12.163 -17.175 1.00 34.00 163 TRP A N 1
ATOM 1276 C CA . TRP A 1 163 ? -10.544 11.161 -17.917 1.00 34.00 163 TRP A CA 1
ATOM 1277 C C . TRP A 1 163 ? -11.360 10.429 -19.010 1.00 34.00 163 TRP A C 1
ATOM 1279 O O . TRP A 1 163 ? -11.265 9.212 -19.186 1.00 34.00 163 TRP A O 1
ATOM 1289 N N . HIS A 1 164 ? -12.192 11.164 -19.750 1.00 34.22 164 HIS A N 1
ATOM 1290 C CA . HIS A 1 164 ? -13.063 10.654 -20.801 1.00 34.22 164 HIS A CA 1
ATOM 1291 C C . HIS A 1 164 ? -12.943 11.474 -22.098 1.00 34.22 164 HIS A C 1
ATOM 1293 O O . HIS A 1 164 ? -13.566 12.512 -22.270 1.00 34.22 164 HIS A O 1
ATOM 1299 N N . GLN A 1 165 ? -12.230 10.887 -23.066 1.00 32.31 165 GLN A N 1
ATOM 1300 C CA . GLN A 1 165 ? -12.360 11.156 -24.507 1.00 32.31 165 GLN A CA 1
ATOM 1301 C C . GLN A 1 165 ? -11.898 12.523 -25.054 1.00 32.31 165 GLN A C 1
ATOM 1303 O O . GLN A 1 165 ? -12.579 13.118 -25.887 1.00 32.31 165 GLN A O 1
ATOM 1308 N N . SER A 1 166 ? -10.664 12.939 -24.770 1.00 32.44 166 SER A N 1
ATOM 1309 C CA . SER A 1 166 ? -9.915 13.781 -25.720 1.00 32.44 166 SER A CA 1
ATOM 1310 C C . SER A 1 166 ? -8.405 13.555 -25.619 1.00 32.44 166 SER A C 1
ATOM 1312 O O . SER A 1 166 ? -7.851 13.350 -24.543 1.00 32.44 166 SER A O 1
ATOM 1314 N N . ALA A 1 167 ? -7.741 13.525 -26.775 1.00 40.66 167 ALA A N 1
ATOM 1315 C CA . ALA A 1 167 ? -6.287 13.461 -26.870 1.00 40.66 167 ALA A CA 1
ATOM 1316 C C . ALA A 1 167 ? -5.711 14.881 -26.967 1.00 40.66 167 ALA A C 1
ATOM 1318 O O . ALA A 1 167 ? -6.326 15.730 -27.606 1.00 40.66 167 ALA A O 1
ATOM 1319 N N . PHE A 1 168 ? -4.510 15.076 -26.412 1.00 38.88 168 PHE A N 1
ATOM 1320 C CA . PHE A 1 168 ? -3.740 16.328 -26.397 1.00 38.88 168 PHE A CA 1
ATOM 1321 C C . PHE A 1 168 ? -4.425 17.517 -25.699 1.00 38.88 168 PHE A C 1
ATOM 1323 O O . PHE A 1 168 ? -5.265 18.208 -26.268 1.00 38.88 168 PHE A O 1
ATOM 1330 N N . ILE A 1 169 ? -3.964 17.807 -24.481 1.00 36.78 169 ILE A N 1
ATOM 1331 C CA . ILE A 1 169 ? -4.127 19.104 -23.817 1.00 36.78 169 ILE A CA 1
ATOM 1332 C C . ILE A 1 169 ? -2.737 19.754 -23.785 1.00 36.78 169 ILE A C 1
ATOM 1334 O O . ILE A 1 169 ? -1.752 19.084 -23.475 1.00 36.78 169 ILE A O 1
ATOM 1338 N N . GLU A 1 170 ? -2.634 21.031 -24.161 1.00 31.12 170 GLU A N 1
ATOM 1339 C CA . GLU A 1 170 ? -1.374 21.780 -24.052 1.00 31.12 170 GLU A CA 1
ATOM 1340 C C . GLU A 1 170 ? -1.048 22.081 -22.577 1.00 31.12 170 GLU A C 1
ATOM 1342 O O . GLU A 1 170 ? -1.971 22.329 -21.796 1.00 31.12 170 GLU A O 1
ATOM 1347 N N . PRO A 1 171 ? 0.238 22.100 -22.172 1.00 38.47 171 PRO A N 1
ATOM 1348 C CA . PRO A 1 171 ? 0.618 22.412 -20.798 1.00 38.47 171 PRO A CA 1
ATOM 1349 C C . PRO A 1 171 ? 0.192 23.841 -20.434 1.00 38.47 171 PRO A C 1
ATOM 1351 O O . PRO A 1 171 ? 0.758 24.830 -20.906 1.00 38.47 171 PRO A O 1
ATOM 1354 N N . GLY A 1 172 ? -0.837 23.943 -19.591 1.00 35.78 172 GLY A N 1
ATOM 1355 C CA . GLY A 1 172 ? -1.351 25.211 -19.093 1.00 35.78 172 GLY A CA 1
ATOM 1356 C C . GLY A 1 172 ? -0.308 25.933 -18.244 1.00 35.78 172 GLY A C 1
ATOM 1357 O O . GLY A 1 172 ? 0.261 25.354 -17.325 1.00 35.78 172 GLY A O 1
ATOM 1358 N N . ASN A 1 173 ? -0.094 27.218 -18.532 1.00 30.05 173 ASN A N 1
ATOM 1359 C CA . ASN A 1 173 ? 0.955 28.067 -17.952 1.00 30.05 173 ASN A CA 1
ATOM 1360 C C . ASN A 1 173 ? 0.638 28.536 -16.508 1.00 30.05 173 ASN A C 1
ATOM 1362 O O . ASN A 1 173 ? 0.806 29.707 -16.164 1.00 30.05 173 ASN A O 1
ATOM 1366 N N . GLY A 1 174 ? 0.076 27.644 -15.688 1.00 36.53 174 GLY A N 1
ATOM 1367 C CA . GLY A 1 174 ? -0.230 27.870 -14.280 1.00 36.53 174 GLY A CA 1
ATOM 1368 C C . GLY A 1 174 ? 0.907 27.361 -13.402 1.00 36.53 174 GLY A C 1
ATOM 1369 O O . GLY A 1 174 ? 1.351 26.230 -13.568 1.00 36.53 174 GLY A O 1
ATOM 1370 N N . GLN A 1 175 ? 1.363 28.176 -12.446 1.00 35.31 175 GLN A N 1
ATOM 1371 C CA . GLN A 1 175 ? 2.359 27.745 -11.463 1.00 35.31 175 GLN A CA 1
ATOM 1372 C C . GLN A 1 175 ? 1.768 26.647 -10.572 1.00 35.31 175 GLN A C 1
ATOM 1374 O O . GLN A 1 175 ? 1.066 26.924 -9.595 1.00 35.31 175 GLN A O 1
ATOM 1379 N N . ASN A 1 176 ? 2.063 25.396 -10.918 1.00 42.03 176 ASN A N 1
ATOM 1380 C CA . ASN A 1 176 ? 1.588 24.219 -10.206 1.00 42.03 176 ASN A CA 1
ATOM 1381 C C . ASN A 1 176 ? 2.346 24.065 -8.885 1.00 42.03 176 ASN A C 1
ATOM 1383 O O . ASN A 1 176 ? 3.323 23.330 -8.771 1.00 42.03 176 ASN A O 1
ATOM 1387 N N . SER A 1 177 ? 1.870 24.790 -7.875 1.00 44.97 177 SER A N 1
ATOM 1388 C CA . SER A 1 177 ? 2.327 24.732 -6.488 1.00 44.97 177 SER A CA 1
ATOM 1389 C C . SER A 1 177 ? 1.972 23.377 -5.853 1.00 44.97 177 SER A C 1
ATOM 1391 O O . SER A 1 177 ? 1.070 23.285 -5.016 1.00 44.97 177 SER A O 1
ATOM 1393 N N . PHE A 1 178 ? 2.715 22.326 -6.210 1.00 53.16 178 PHE A N 1
ATOM 1394 C CA . PHE A 1 178 ? 2.793 21.058 -5.473 1.00 53.16 178 PHE A CA 1
ATOM 1395 C C . PHE A 1 178 ? 3.590 21.241 -4.171 1.00 53.16 178 PHE A C 1
ATOM 1397 O O . PHE A 1 178 ? 4.558 20.534 -3.901 1.00 53.16 178 PHE A O 1
ATOM 1404 N N . ASN A 1 179 ? 3.214 22.247 -3.386 1.00 52.44 179 ASN A N 1
ATOM 1405 C CA . ASN A 1 179 ? 3.911 22.579 -2.160 1.00 52.44 179 ASN A CA 1
ATOM 1406 C C . ASN A 1 179 ? 3.498 21.584 -1.081 1.00 52.44 179 ASN A C 1
ATOM 1408 O O . ASN A 1 179 ? 2.314 21.481 -0.746 1.00 52.44 179 ASN A O 1
ATOM 1412 N N . GLU A 1 180 ? 4.493 20.903 -0.519 1.00 56.94 180 GLU A N 1
ATO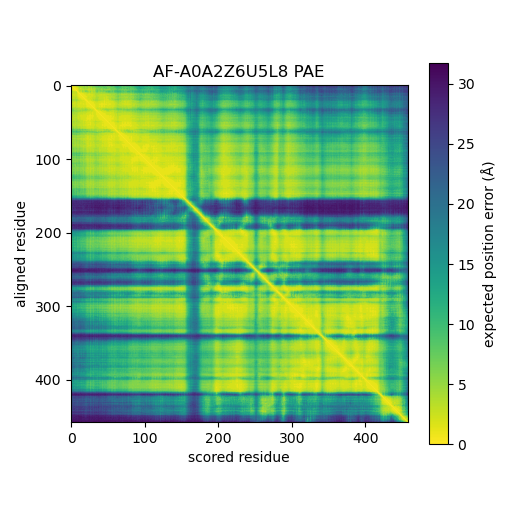M 1413 C CA . GLU A 1 180 ? 4.374 20.213 0.760 1.00 56.94 180 GLU A CA 1
ATOM 1414 C C . GLU A 1 180 ? 3.729 21.176 1.757 1.00 56.94 180 GLU A C 1
ATOM 1416 O O . GLU A 1 180 ? 4.138 22.336 1.897 1.00 56.94 180 GLU A O 1
ATOM 1421 N N . LEU A 1 181 ? 2.651 20.732 2.397 1.00 57.47 181 LEU A N 1
ATOM 1422 C CA . LEU A 1 181 ? 1.946 21.601 3.318 1.00 57.47 181 LEU A CA 1
ATOM 1423 C C . LEU A 1 181 ? 2.756 21.676 4.616 1.00 57.47 181 LEU A C 1
ATOM 1425 O O . LEU A 1 181 ? 3.239 20.651 5.093 1.00 57.47 181 LEU A O 1
ATOM 1429 N N . PRO A 1 182 ? 2.888 22.854 5.248 1.00 55.56 182 PRO A N 1
ATOM 1430 C CA . PRO A 1 182 ? 3.438 22.904 6.592 1.00 55.56 182 PRO A CA 1
ATOM 1431 C C . PRO A 1 182 ? 2.527 22.104 7.530 1.00 55.56 182 PRO A C 1
ATOM 1433 O O . PRO A 1 182 ? 1.302 22.103 7.366 1.00 55.56 182 PRO A O 1
ATOM 1436 N N . LEU A 1 183 ? 3.102 21.488 8.564 1.00 56.84 183 LEU A N 1
ATOM 1437 C CA . LEU A 1 183 ? 2.385 20.746 9.615 1.00 56.84 183 LEU A CA 1
ATOM 1438 C C . LEU A 1 183 ? 1.173 21.502 10.198 1.00 56.84 183 LEU A C 1
ATOM 1440 O O . LEU A 1 183 ? 0.176 20.891 10.579 1.00 56.84 183 LEU A O 1
ATOM 1444 N N . THR A 1 184 ? 1.210 22.839 10.209 1.00 57.16 184 THR A N 1
ATOM 1445 C CA . THR A 1 184 ? 0.101 23.719 10.628 1.00 57.16 184 THR A CA 1
ATOM 1446 C C . THR A 1 184 ? -1.187 23.544 9.807 1.00 57.16 184 THR A C 1
ATOM 1448 O O . THR A 1 184 ? -2.273 23.885 10.285 1.00 57.16 184 THR A O 1
ATOM 1451 N N . SER A 1 185 ? -1.106 22.966 8.605 1.00 60.75 185 SER A N 1
ATOM 1452 C CA . SER A 1 185 ? -2.252 22.621 7.755 1.00 60.75 185 SER A CA 1
ATOM 1453 C C . SER A 1 185 ? -3.212 21.623 8.415 1.00 60.75 185 SER A C 1
ATOM 1455 O O . SER A 1 185 ? -4.429 21.795 8.283 1.00 60.75 185 SER A O 1
ATOM 1457 N N . LEU A 1 186 ? -2.698 20.683 9.224 1.00 62.25 186 LEU A N 1
ATOM 1458 C CA . LEU A 1 186 ? -3.481 19.695 9.987 1.00 62.25 186 LEU A CA 1
ATOM 1459 C C . LEU A 1 186 ? -4.416 20.337 11.030 1.00 62.25 186 LEU A C 1
ATOM 1461 O O . LEU A 1 186 ? -5.355 19.704 11.511 1.00 62.25 186 LEU A O 1
ATOM 1465 N N . ILE A 1 187 ? -4.171 21.603 11.381 1.00 58.56 187 ILE A N 1
ATOM 1466 C CA . ILE A 1 187 ? -4.841 22.328 12.470 1.00 58.56 187 ILE A CA 1
ATOM 1467 C C . ILE A 1 187 ? -5.811 23.417 11.950 1.00 58.56 187 ILE A C 1
ATOM 1469 O O . ILE A 1 187 ? -6.551 24.045 12.712 1.00 58.56 187 ILE A O 1
ATOM 1473 N N . SER A 1 188 ? -5.863 23.647 10.634 1.00 53.91 188 SER A N 1
ATOM 1474 C CA . SER A 1 188 ? -6.645 24.749 10.047 1.00 53.91 188 SER A CA 1
ATOM 1475 C C . SER A 1 188 ? -8.124 24.427 9.753 1.00 53.91 188 SER A C 1
ATOM 1477 O O . SER A 1 188 ? -8.909 25.356 9.549 1.00 53.91 188 SER A O 1
ATOM 1479 N N . ARG A 1 189 ? -8.518 23.143 9.756 1.00 56.38 189 ARG A N 1
ATOM 1480 C CA . ARG A 1 189 ? -9.847 22.660 9.320 1.00 56.38 189 ARG A CA 1
ATOM 1481 C C . ARG A 1 189 ? -10.970 22.951 10.333 1.00 56.38 189 ARG A C 1
ATOM 1483 O O . ARG A 1 189 ? -10.746 22.926 11.539 1.00 56.38 189 ARG A O 1
ATOM 1490 N N . THR A 1 190 ? -12.191 23.191 9.843 1.00 50.50 190 THR A N 1
ATOM 1491 C CA . THR A 1 190 ? -13.379 23.536 10.655 1.00 50.50 190 THR A CA 1
ATOM 1492 C C . THR A 1 190 ? -14.377 22.378 10.801 1.00 50.50 190 THR A C 1
ATOM 1494 O O . THR A 1 190 ? -14.464 21.486 9.958 1.00 50.50 190 THR A O 1
ATOM 1497 N N . ARG A 1 191 ? -15.159 22.397 11.893 1.00 48.31 191 ARG A N 1
ATOM 1498 C CA . ARG A 1 191 ? -16.044 21.291 12.319 1.00 48.31 191 ARG A CA 1
ATOM 1499 C C . ARG A 1 191 ? -17.208 21.011 11.367 1.00 48.31 191 ARG A C 1
ATOM 1501 O O . ARG A 1 191 ? -17.624 19.861 11.232 1.00 48.31 191 ARG A O 1
ATOM 1508 N N . ASP A 1 192 ? -17.728 22.050 10.721 1.00 49.59 192 ASP A N 1
ATOM 1509 C CA . ASP A 1 192 ? -18.994 21.998 9.974 1.00 49.59 192 ASP A CA 1
ATOM 1510 C C . ASP A 1 192 ? -18.936 21.079 8.745 1.00 49.59 192 ASP A C 1
ATOM 1512 O O . ASP A 1 192 ? -19.961 20.580 8.285 1.00 49.59 192 ASP A O 1
ATOM 1516 N N . GLN A 1 193 ? -17.729 20.778 8.259 1.00 52.97 193 GLN A N 1
ATOM 1517 C CA . GLN A 1 193 ? -17.491 19.862 7.144 1.00 52.97 193 GLN A CA 1
ATOM 1518 C C . GLN A 1 193 ? -17.746 18.376 7.502 1.00 52.97 193 GLN A C 1
ATOM 1520 O O . GLN A 1 193 ? -17.871 17.557 6.595 1.00 52.97 193 GLN A O 1
ATOM 1525 N N . TYR A 1 194 ? -17.879 18.020 8.793 1.00 55.59 194 TYR A N 1
ATOM 1526 C CA . TYR A 1 194 ? -17.905 16.620 9.268 1.00 55.59 194 TYR A CA 1
ATOM 1527 C C . TYR A 1 194 ? -19.077 16.266 10.204 1.00 55.59 194 TYR A C 1
ATOM 1529 O O . TYR A 1 194 ? -19.061 15.224 10.856 1.00 55.59 194 TYR A O 1
ATOM 1537 N N . ALA A 1 195 ? -20.130 17.088 10.260 1.00 55.50 195 ALA A N 1
ATOM 1538 C CA . ALA A 1 195 ? -21.230 16.984 11.234 1.00 55.50 195 ALA A CA 1
ATOM 1539 C C . ALA A 1 195 ? -22.102 15.697 11.187 1.00 55.50 195 ALA A C 1
ATOM 1541 O O . ALA A 1 195 ? -23.091 15.607 11.916 1.00 55.50 195 ALA A O 1
ATOM 1542 N N . LYS A 1 196 ? -21.776 14.713 10.336 1.00 70.25 196 LYS A N 1
ATOM 1543 C CA . LYS A 1 196 ? -22.515 13.445 10.164 1.00 70.25 196 LYS A CA 1
ATOM 1544 C C . LYS A 1 196 ? -21.721 12.178 10.516 1.00 70.25 196 LYS A C 1
ATOM 1546 O O . LYS A 1 196 ? -22.302 11.101 10.475 1.00 70.25 196 LYS A O 1
ATOM 1551 N N . CYS A 1 197 ? -20.431 12.289 10.822 1.00 80.00 197 CYS A N 1
ATOM 1552 C CA . CYS A 1 197 ? -19.545 11.138 11.015 1.00 80.00 197 CYS A CA 1
ATOM 1553 C C . CYS A 1 197 ? -19.398 10.788 12.504 1.00 80.00 197 CYS A C 1
ATOM 1555 O O . CYS A 1 197 ? -19.301 11.693 13.333 1.00 80.00 197 CYS A O 1
ATOM 1557 N N . ASP A 1 198 ? -19.343 9.497 12.842 1.00 83.62 198 ASP A N 1
ATOM 1558 C CA . ASP A 1 198 ? -19.108 9.041 14.222 1.00 83.62 198 ASP A CA 1
ATOM 1559 C C . ASP A 1 198 ? -17.615 9.017 14.560 1.00 83.62 198 ASP A C 1
ATOM 1561 O O . ASP A 1 198 ? -17.217 9.363 15.671 1.00 83.62 198 ASP A O 1
ATOM 1565 N N . GLN A 1 199 ? -16.787 8.689 13.566 1.00 84.56 199 GLN A N 1
ATOM 1566 C CA . GLN A 1 199 ? -15.331 8.705 13.649 1.00 84.56 199 GLN A CA 1
ATOM 1567 C C . GLN A 1 199 ? -14.758 9.552 12.506 1.00 84.56 199 GLN A C 1
ATOM 1569 O O . GLN A 1 199 ? -15.235 9.482 11.370 1.00 84.56 199 GLN A O 1
ATOM 1574 N N . THR A 1 200 ? -13.732 10.356 12.793 1.00 84.75 200 THR A N 1
ATOM 1575 C CA . THR A 1 200 ? -13.078 11.229 11.802 1.00 84.75 200 THR A CA 1
ATOM 1576 C C . THR A 1 200 ? -11.574 11.011 11.818 1.00 84.75 200 THR A C 1
ATOM 1578 O O . THR A 1 200 ? -10.924 11.129 12.856 1.00 84.75 200 THR A O 1
ATOM 1581 N N . ILE A 1 201 ? -11.021 10.666 10.663 1.00 87.50 201 ILE A N 1
ATOM 1582 C CA . ILE A 1 201 ? -9.652 10.178 10.537 1.00 87.50 201 ILE A CA 1
ATOM 1583 C C . ILE A 1 201 ? -8.864 11.136 9.649 1.00 87.50 201 ILE A C 1
ATOM 1585 O O . ILE A 1 201 ? -9.182 11.299 8.470 1.00 87.50 201 ILE A O 1
ATOM 1589 N N . GLU A 1 202 ? -7.838 11.768 10.212 1.00 85.88 202 GLU A N 1
ATOM 1590 C CA . GLU A 1 202 ? -6.834 12.480 9.423 1.00 85.88 202 GLU A CA 1
ATOM 1591 C C . GLU A 1 202 ? -5.848 11.468 8.846 1.00 85.88 202 GLU A C 1
ATOM 1593 O O . GLU A 1 202 ? -5.502 10.483 9.499 1.00 85.88 202 GLU A O 1
ATOM 1598 N N . VAL A 1 203 ? -5.402 11.704 7.617 1.00 87.25 203 VAL A N 1
ATOM 1599 C CA . VAL A 1 203 ? -4.450 10.826 6.939 1.00 87.25 203 VAL A CA 1
ATOM 1600 C C . VAL A 1 203 ? -3.278 11.665 6.468 1.00 87.25 203 VAL A C 1
ATOM 1602 O O . VAL A 1 203 ? -3.469 12.695 5.828 1.00 87.25 203 VAL A O 1
ATOM 1605 N N . VAL A 1 204 ? -2.074 11.228 6.799 1.00 84.75 204 VAL A N 1
ATOM 1606 C CA . VAL A 1 204 ? -0.813 11.890 6.483 1.00 84.75 204 VAL A CA 1
ATOM 1607 C C . VAL A 1 204 ? 0.013 10.979 5.589 1.00 84.75 204 VAL A C 1
ATOM 1609 O O . VAL A 1 204 ? 0.033 9.763 5.776 1.00 84.75 204 VAL A O 1
ATOM 1612 N N . ALA A 1 205 ? 0.694 11.586 4.624 1.00 84.88 205 ALA A N 1
ATOM 1613 C CA . ALA A 1 205 ? 1.697 10.945 3.794 1.00 84.88 205 ALA A CA 1
ATOM 1614 C C . ALA A 1 205 ? 2.959 11.814 3.739 1.00 84.88 205 ALA A C 1
ATOM 1616 O O . ALA A 1 205 ? 2.874 13.031 3.568 1.00 84.88 205 ALA A O 1
ATOM 1617 N N . THR A 1 206 ? 4.116 11.172 3.857 1.00 77.88 206 THR A N 1
ATOM 1618 C CA . THR A 1 206 ? 5.458 11.783 3.810 1.00 77.88 206 THR A CA 1
ATOM 1619 C C . THR A 1 206 ? 6.108 11.746 2.423 1.00 77.88 206 THR A C 1
ATOM 1621 O O . THR A 1 206 ? 7.229 12.214 2.234 1.00 77.88 206 THR A O 1
ATOM 1624 N N . SER A 1 207 ? 5.431 11.167 1.426 1.00 81.50 207 SER A N 1
ATOM 1625 C CA . SER A 1 207 ? 5.944 11.001 0.063 1.00 81.50 207 SER A CA 1
ATOM 1626 C C . SER A 1 207 ? 4.820 10.840 -0.964 1.00 81.50 207 SER A C 1
ATOM 1628 O O . SER A 1 207 ? 3.664 10.596 -0.608 1.00 81.50 207 SER A O 1
ATOM 1630 N N . LEU A 1 208 ? 5.162 10.904 -2.256 1.00 85.44 208 LEU A N 1
ATOM 1631 C CA . LEU A 1 208 ? 4.202 10.661 -3.335 1.00 85.44 208 LEU A CA 1
ATOM 1632 C C . LEU A 1 208 ? 3.667 9.222 -3.304 1.00 85.44 208 LEU A C 1
ATOM 1634 O O . LEU A 1 208 ? 2.474 8.997 -3.482 1.00 85.44 208 LEU A O 1
ATOM 1638 N N . GLU A 1 209 ? 4.541 8.247 -3.052 1.00 88.81 209 GLU A N 1
ATOM 1639 C CA . GLU A 1 209 ? 4.195 6.828 -2.934 1.00 88.81 209 GLU A CA 1
ATOM 1640 C C . GLU A 1 209 ? 3.151 6.600 -1.837 1.00 88.81 209 GLU A C 1
ATOM 1642 O O . GLU A 1 209 ? 2.095 6.015 -2.101 1.00 88.81 209 GLU A O 1
ATOM 1647 N N . SER A 1 210 ? 3.421 7.110 -0.630 1.00 88.19 210 SER A N 1
ATOM 1648 C CA . SER A 1 210 ? 2.520 6.958 0.513 1.00 88.19 210 SER A CA 1
ATOM 1649 C C . SER A 1 210 ? 1.216 7.732 0.321 1.00 88.19 210 SER A C 1
ATOM 1651 O O . SER A 1 210 ? 0.149 7.240 0.690 1.00 88.19 210 SER A O 1
ATOM 1653 N N . LEU A 1 211 ? 1.245 8.880 -0.365 1.00 87.50 211 LEU A N 1
ATOM 1654 C CA . LEU A 1 211 ? 0.038 9.619 -0.738 1.00 87.50 211 LEU A CA 1
ATOM 1655 C C . LEU A 1 211 ? -0.842 8.834 -1.727 1.00 87.50 211 LEU A C 1
ATOM 1657 O O . LEU A 1 211 ? -2.075 8.852 -1.630 1.00 87.50 211 LEU A O 1
ATOM 1661 N N . VAL A 1 212 ? -0.233 8.132 -2.682 1.00 91.19 212 VAL A N 1
ATOM 1662 C CA . VAL A 1 212 ? -0.954 7.276 -3.633 1.00 91.19 212 VAL A CA 1
ATOM 1663 C C . VAL A 1 212 ? -1.588 6.089 -2.912 1.00 91.19 212 VAL A C 1
ATOM 1665 O O . VAL A 1 212 ? -2.784 5.845 -3.084 1.00 91.19 212 VAL A O 1
ATOM 1668 N N . GLN A 1 213 ? -0.838 5.396 -2.052 1.00 92.88 213 GLN A N 1
ATOM 1669 C CA . GLN A 1 213 ? -1.356 4.277 -1.258 1.00 92.88 213 GLN A CA 1
ATOM 1670 C C . GLN A 1 213 ? -2.495 4.715 -0.322 1.00 92.88 213 GLN A C 1
ATOM 1672 O O . GLN A 1 213 ? -3.537 4.057 -0.287 1.00 92.88 213 GLN A O 1
ATOM 1677 N N . ALA A 1 214 ? -2.356 5.864 0.349 1.00 91.88 214 ALA A N 1
ATOM 1678 C CA . ALA A 1 214 ? -3.393 6.453 1.193 1.00 91.88 214 ALA A CA 1
ATOM 1679 C C . ALA A 1 214 ? -4.705 6.673 0.425 1.00 91.88 214 ALA A C 1
ATOM 1681 O O . ALA A 1 214 ? -5.767 6.207 0.846 1.00 91.88 214 ALA A O 1
ATOM 1682 N N . ASN A 1 215 ? -4.643 7.322 -0.743 1.00 90.81 215 ASN A N 1
ATOM 1683 C CA . ASN A 1 215 ? -5.822 7.530 -1.587 1.00 90.81 215 ASN A CA 1
ATOM 1684 C C . ASN A 1 215 ? -6.434 6.205 -2.070 1.00 90.81 215 ASN A C 1
ATOM 1686 O O . ASN A 1 215 ? -7.659 6.057 -2.062 1.00 90.81 215 ASN A O 1
ATOM 1690 N N . LEU A 1 216 ? -5.610 5.220 -2.443 1.00 92.62 216 LEU A N 1
ATOM 1691 C CA . LEU A 1 216 ? -6.080 3.889 -2.836 1.00 92.62 216 LEU A CA 1
ATOM 1692 C C . LEU A 1 216 ? -6.812 3.174 -1.691 1.00 92.62 216 LEU A C 1
ATOM 1694 O O . LEU A 1 216 ? -7.875 2.599 -1.923 1.00 92.62 216 LEU A O 1
ATOM 1698 N N . PHE A 1 217 ? -6.292 3.215 -0.463 1.00 95.06 217 PHE A N 1
ATOM 1699 C CA . PHE A 1 217 ? -6.892 2.523 0.685 1.00 95.06 217 PHE A CA 1
ATOM 1700 C C . PHE A 1 217 ? -8.181 3.205 1.154 1.00 95.06 217 PHE A C 1
ATOM 1702 O O . PHE A 1 217 ? -9.179 2.523 1.392 1.00 95.06 217 PHE A O 1
ATOM 1709 N N . ILE A 1 218 ? -8.217 4.541 1.174 1.00 92.81 218 ILE A N 1
ATOM 1710 C CA . ILE A 1 218 ? -9.435 5.316 1.459 1.00 92.81 218 ILE A CA 1
ATOM 1711 C C . ILE A 1 218 ? -10.524 5.032 0.413 1.00 92.81 218 ILE A C 1
ATOM 1713 O O . ILE A 1 218 ? -11.694 4.863 0.762 1.00 92.81 218 ILE A O 1
ATOM 1717 N N . ASN A 1 219 ? -10.166 4.970 -0.873 1.00 92.00 219 ASN A N 1
ATOM 1718 C CA . ASN A 1 219 ? -11.133 4.698 -1.937 1.00 92.00 219 ASN A CA 1
ATOM 1719 C C . ASN A 1 219 ? -11.626 3.245 -1.914 1.00 92.00 219 ASN A C 1
ATOM 1721 O O . ASN A 1 219 ? -12.825 3.029 -2.079 1.00 92.00 219 ASN A O 1
ATOM 1725 N N . LYS A 1 220 ? -10.753 2.270 -1.618 1.00 94.88 220 LYS A N 1
ATOM 1726 C CA . LYS A 1 220 ? -11.160 0.877 -1.371 1.00 94.88 220 LYS A CA 1
ATOM 1727 C C . LYS A 1 220 ? -12.122 0.772 -0.188 1.00 94.88 220 LYS A C 1
ATOM 1729 O O . LYS A 1 220 ? -13.173 0.168 -0.345 1.00 94.88 220 LYS A O 1
ATOM 1734 N N . PHE A 1 221 ? -11.837 1.433 0.937 1.00 95.50 221 PHE A N 1
ATOM 1735 C CA . PHE A 1 221 ? -12.736 1.457 2.098 1.00 95.50 221 PHE A CA 1
ATOM 1736 C C . PHE A 1 221 ? -14.130 1.996 1.758 1.00 95.50 221 PHE A C 1
ATOM 1738 O O . PHE A 1 221 ? -15.128 1.373 2.103 1.00 95.50 221 PHE A O 1
ATOM 1745 N N . LYS A 1 222 ? -14.220 3.109 1.019 1.00 92.31 222 LYS A N 1
ATOM 1746 C CA . LYS A 1 222 ? -15.512 3.676 0.582 1.00 92.31 222 LYS A CA 1
ATOM 1747 C C . LYS A 1 222 ? -16.320 2.738 -0.329 1.00 92.31 222 LYS A C 1
ATOM 1749 O O . LYS A 1 222 ? -17.529 2.916 -0.455 1.00 92.31 222 LYS A O 1
ATOM 1754 N N . GLN A 1 223 ? -15.657 1.789 -0.987 1.00 94.81 223 GLN A N 1
ATOM 1755 C CA . GLN A 1 223 ? -16.248 0.817 -1.910 1.00 94.81 223 GLN A CA 1
ATOM 1756 C C . GLN A 1 223 ? -16.436 -0.571 -1.272 1.00 94.81 223 GLN A C 1
ATOM 1758 O O . GLN A 1 223 ? -17.010 -1.456 -1.902 1.00 94.81 223 GLN A O 1
ATOM 1763 N N . ASP A 1 224 ? -15.978 -0.780 -0.035 1.00 96.12 224 ASP A N 1
ATOM 1764 C CA . ASP A 1 224 ? -16.022 -2.081 0.623 1.00 96.12 224 ASP A CA 1
ATOM 1765 C C . ASP A 1 224 ? -17.415 -2.369 1.201 1.00 96.12 224 ASP A C 1
ATOM 1767 O O . ASP A 1 224 ? -17.798 -1.890 2.271 1.00 96.12 224 ASP A O 1
ATOM 1771 N N . GLU A 1 225 ? -18.175 -3.205 0.491 1.00 95.19 225 GLU A N 1
ATOM 1772 C CA . GLU A 1 225 ? -19.500 -3.687 0.897 1.00 95.19 225 GLU A CA 1
ATOM 1773 C C . GLU A 1 225 ? -19.523 -4.289 2.315 1.00 95.19 225 GLU A C 1
ATOM 1775 O O . GLU A 1 225 ? -20.541 -4.189 3.003 1.00 95.19 225 GLU A O 1
ATOM 1780 N N . ARG A 1 226 ? -18.407 -4.872 2.787 1.00 95.12 226 ARG A N 1
ATOM 1781 C CA . ARG A 1 226 ? -18.296 -5.446 4.141 1.00 95.12 226 ARG A CA 1
ATOM 1782 C C . ARG A 1 226 ? -18.369 -4.362 5.217 1.00 95.12 226 ARG A C 1
ATOM 1784 O O . ARG A 1 226 ? -18.899 -4.613 6.296 1.00 95.12 226 ARG A O 1
ATOM 1791 N N . LEU A 1 227 ? -17.853 -3.168 4.922 1.00 95.31 227 LEU A N 1
ATOM 1792 C CA . LEU A 1 227 ? -17.625 -2.078 5.878 1.00 95.31 227 LEU A CA 1
ATOM 1793 C C . LEU A 1 227 ? -18.668 -0.952 5.788 1.00 95.31 227 LEU A C 1
ATOM 1795 O O . LEU A 1 227 ? -18.670 -0.060 6.632 1.00 95.31 227 LEU A O 1
ATOM 1799 N N . LYS A 1 228 ? -19.616 -1.015 4.841 1.00 90.31 228 LYS A N 1
ATOM 1800 C CA . LYS A 1 228 ? -20.685 -0.009 4.633 1.00 90.31 228 LYS A CA 1
ATOM 1801 C C . LYS A 1 228 ? -21.545 0.345 5.853 1.00 90.31 228 LYS A C 1
ATOM 1803 O O . LYS A 1 228 ? -22.258 1.342 5.808 1.00 90.31 228 LYS A O 1
ATOM 1808 N N . GLY A 1 229 ? -21.533 -0.471 6.907 1.00 86.56 229 GLY A N 1
ATOM 1809 C CA . GLY A 1 229 ? -22.227 -0.173 8.164 1.00 86.56 229 GLY A CA 1
ATOM 1810 C C . GLY A 1 229 ? -21.501 0.824 9.075 1.00 86.56 229 GLY A C 1
ATOM 1811 O O . GLY A 1 229 ? -22.071 1.194 10.095 1.00 86.56 229 GLY A O 1
ATOM 1812 N N . LEU A 1 230 ? -20.267 1.221 8.741 1.00 92.75 230 LEU A N 1
ATOM 1813 C CA . LEU A 1 230 ? -19.409 2.056 9.580 1.00 92.75 230 LEU A CA 1
ATOM 1814 C C . LEU A 1 230 ? -19.474 3.535 9.178 1.00 92.75 230 LEU A C 1
ATOM 1816 O O . LEU A 1 230 ? -19.074 3.910 8.076 1.00 92.75 230 LEU A O 1
ATOM 1820 N N . ASN A 1 231 ? -19.868 4.401 10.110 1.00 90.31 231 ASN A N 1
ATOM 1821 C CA . ASN A 1 231 ? -19.889 5.860 9.938 1.00 90.31 231 ASN A CA 1
ATOM 1822 C C . ASN A 1 231 ? -18.494 6.499 10.141 1.00 90.31 231 ASN A C 1
ATOM 1824 O O . ASN A 1 231 ? -18.327 7.464 10.898 1.00 90.31 231 ASN A O 1
ATOM 1828 N N . ILE A 1 232 ? -17.484 5.948 9.463 1.00 90.19 232 ILE A N 1
ATOM 1829 C CA . ILE A 1 232 ? -16.092 6.412 9.493 1.00 90.19 232 ILE A CA 1
ATOM 1830 C C . ILE A 1 232 ? -15.837 7.339 8.305 1.00 90.19 232 ILE A C 1
ATOM 1832 O O . ILE A 1 232 ? -16.055 6.971 7.151 1.00 90.19 232 ILE A O 1
ATOM 1836 N N . CYS A 1 233 ? -15.319 8.533 8.583 1.00 87.50 233 CYS A N 1
ATOM 1837 C CA . CYS A 1 233 ? -14.969 9.514 7.565 1.00 87.50 233 CYS A CA 1
ATOM 1838 C C . CYS A 1 233 ? -13.467 9.790 7.555 1.00 87.50 233 CYS A C 1
ATOM 1840 O O . CYS A 1 233 ? -12.892 10.198 8.562 1.00 87.50 233 CYS A O 1
ATOM 1842 N N . PHE A 1 234 ? -12.852 9.624 6.388 1.00 87.62 234 PHE A N 1
ATOM 1843 C CA . PHE A 1 234 ? -11.474 10.032 6.136 1.00 87.62 234 PHE A CA 1
ATOM 1844 C C . PHE A 1 234 ? -11.454 11.463 5.610 1.00 87.62 234 PHE A C 1
ATOM 1846 O O . PHE A 1 234 ? -12.119 11.777 4.615 1.00 87.62 234 PHE A O 1
ATOM 1853 N N . ASN A 1 235 ? -10.668 12.317 6.255 1.00 80.75 235 ASN A N 1
ATOM 1854 C CA . ASN A 1 235 ? -10.338 13.632 5.727 1.00 80.75 235 ASN A CA 1
ATOM 1855 C C . ASN A 1 235 ? -9.518 13.452 4.437 1.00 80.75 235 ASN A C 1
ATOM 1857 O O . ASN A 1 235 ? -8.875 12.419 4.235 1.00 80.75 235 ASN A O 1
ATOM 1861 N N . LYS A 1 236 ? -9.528 14.451 3.540 1.00 78.69 236 LYS A N 1
ATOM 1862 C CA . LYS A 1 236 ? -8.568 14.463 2.417 1.00 78.69 236 LYS A CA 1
ATOM 1863 C C . LYS A 1 236 ? -7.156 14.322 3.002 1.00 78.69 236 LYS A C 1
ATOM 1865 O O . LYS A 1 236 ? -6.883 15.117 3.907 1.00 78.69 236 LYS A O 1
ATOM 1870 N N . PRO A 1 237 ? -6.298 13.397 2.526 1.00 83.56 237 PRO A N 1
ATOM 1871 C CA . PRO A 1 237 ? -4.955 13.249 3.071 1.00 83.56 237 PRO A CA 1
ATOM 1872 C C . PRO A 1 237 ? -4.171 14.567 3.055 1.00 83.56 237 PRO A C 1
ATOM 1874 O O . PRO A 1 237 ? -4.521 15.487 2.313 1.00 83.56 237 PRO A O 1
ATOM 1877 N N . VAL A 1 238 ? -3.111 14.651 3.854 1.00 77.94 238 VAL A N 1
ATOM 1878 C CA . VAL A 1 238 ? -2.165 15.773 3.891 1.00 77.94 238 VAL A CA 1
ATOM 1879 C C . VAL A 1 238 ? -0.777 15.254 3.558 1.00 77.94 238 VAL A C 1
ATOM 1881 O O . VAL A 1 238 ? -0.301 14.297 4.164 1.00 77.94 238 VAL A O 1
ATOM 1884 N N . TRP A 1 239 ? -0.144 15.894 2.581 1.00 74.50 239 TRP A N 1
ATOM 1885 C CA . TRP A 1 239 ? 1.238 15.648 2.217 1.00 74.50 239 TRP A CA 1
ATOM 1886 C C . TRP A 1 239 ? 2.092 16.601 3.034 1.00 74.50 239 TRP A C 1
ATOM 1888 O O . TRP A 1 239 ? 2.005 17.821 2.866 1.00 74.50 239 TRP A O 1
ATOM 1898 N N . LEU A 1 240 ? 2.863 16.023 3.945 1.00 70.88 240 LEU A N 1
ATOM 1899 C CA . LEU A 1 240 ? 3.847 16.720 4.755 1.00 70.88 240 LEU A CA 1
ATOM 1900 C C . LEU A 1 240 ? 5.247 16.356 4.263 1.00 70.88 240 LEU A C 1
ATOM 1902 O O . LEU A 1 240 ? 5.456 15.258 3.748 1.00 70.88 240 LEU A O 1
ATOM 1906 N N . SER A 1 241 ? 6.187 17.287 4.395 1.00 64.94 241 SER A N 1
ATOM 1907 C CA . SER A 1 241 ? 7.575 17.058 3.996 1.00 64.94 241 SER A CA 1
ATOM 1908 C C . SER A 1 241 ? 8.171 15.868 4.755 1.00 64.94 241 SER A C 1
ATOM 1910 O O . SER A 1 241 ? 7.774 15.578 5.885 1.00 64.94 241 SER A O 1
ATOM 1912 N N . SER A 1 242 ? 9.130 15.158 4.163 1.00 61.66 242 SER A N 1
ATOM 1913 C CA . SER A 1 242 ? 9.714 13.963 4.796 1.00 61.66 242 SER A CA 1
ATOM 1914 C C . SER A 1 242 ? 10.511 14.261 6.076 1.00 61.66 242 SER A C 1
ATOM 1916 O O . SER A 1 242 ? 10.735 13.359 6.876 1.00 61.66 242 SER A O 1
ATOM 1918 N N . ASP A 1 243 ? 10.894 15.520 6.305 1.00 61.81 243 ASP A N 1
ATOM 1919 C CA . ASP A 1 243 ? 11.500 16.026 7.542 1.00 61.81 243 ASP A CA 1
ATOM 1920 C C . ASP A 1 243 ? 10.472 16.568 8.561 1.00 61.81 243 ASP A C 1
ATOM 1922 O O . ASP A 1 243 ? 10.846 16.933 9.675 1.00 61.81 243 ASP A O 1
ATOM 1926 N N . SER A 1 244 ? 9.171 16.583 8.228 1.00 59.59 244 SER A N 1
ATOM 1927 C CA . SER A 1 244 ? 8.097 17.000 9.147 1.00 59.59 244 SER A CA 1
ATOM 1928 C C . SER A 1 244 ? 7.891 16.042 10.329 1.00 59.59 244 SER A C 1
ATOM 1930 O O . SER A 1 244 ? 7.296 16.441 11.331 1.00 59.59 244 SER A O 1
ATOM 1932 N N . PHE A 1 245 ? 8.367 14.796 10.236 1.00 64.69 245 PHE A N 1
ATOM 1933 C CA . PHE A 1 245 ? 8.310 13.815 11.320 1.00 64.69 245 PHE A CA 1
ATOM 1934 C C . PHE A 1 245 ? 9.641 13.090 11.476 1.00 64.69 245 PHE A C 1
ATOM 1936 O O . PHE A 1 245 ? 10.189 12.550 10.519 1.00 64.69 245 PHE A O 1
ATOM 1943 N N . VAL A 1 246 ? 10.125 13.000 12.715 1.00 65.56 246 VAL A N 1
ATOM 1944 C CA . VAL A 1 246 ? 11.202 12.070 13.067 1.00 65.56 246 VAL A CA 1
ATOM 1945 C C . VAL A 1 246 ? 10.547 10.764 13.499 1.00 65.56 246 VAL A C 1
ATOM 1947 O O . VAL A 1 246 ? 9.993 10.677 14.594 1.00 65.56 246 VAL A O 1
ATOM 1950 N N . CYS A 1 247 ? 10.563 9.767 12.617 1.00 66.25 247 CYS A N 1
ATOM 1951 C CA . CYS A 1 247 ? 10.039 8.433 12.893 1.00 66.25 247 CYS A CA 1
ATOM 1952 C C . CYS A 1 247 ? 11.174 7.476 13.255 1.00 66.25 247 CYS A C 1
ATOM 1954 O O . CYS A 1 247 ? 12.084 7.248 12.459 1.00 66.25 247 CYS A O 1
ATOM 1956 N N . GLU A 1 248 ? 11.121 6.909 14.461 1.00 65.12 248 GLU A N 1
ATOM 1957 C CA . GLU A 1 248 ? 12.109 5.944 14.941 1.00 65.12 248 GLU A CA 1
ATOM 1958 C C . GLU A 1 248 ? 11.550 4.519 14.856 1.00 65.12 248 GLU A C 1
ATOM 1960 O O . GLU A 1 248 ? 10.462 4.216 15.356 1.00 65.12 248 GLU A O 1
ATOM 1965 N N . SER A 1 249 ? 12.323 3.618 14.245 1.00 58.97 249 SER A N 1
ATOM 1966 C CA . SER A 1 249 ? 12.105 2.176 14.336 1.00 58.97 249 SER A CA 1
ATOM 1967 C C . SER A 1 249 ? 12.736 1.643 15.625 1.00 58.97 249 SER A C 1
ATOM 1969 O O . SER A 1 249 ? 13.931 1.810 15.883 1.00 58.97 249 SER A O 1
ATOM 1971 N N . GLY A 1 250 ? 11.927 1.012 16.479 1.00 52.16 250 GLY A N 1
ATOM 1972 C CA . GLY A 1 250 ? 12.405 0.516 17.768 1.00 52.16 250 GLY A CA 1
ATOM 1973 C C . GLY A 1 250 ? 13.489 -0.566 17.641 1.00 52.16 250 GLY A C 1
ATOM 1974 O O . GLY A 1 250 ? 13.474 -1.415 16.752 1.00 52.16 250 GLY A O 1
ATOM 1975 N N . THR A 1 251 ? 14.455 -0.570 18.564 1.00 39.44 251 THR A N 1
ATOM 1976 C CA . THR A 1 251 ? 15.583 -1.516 18.500 1.00 39.44 251 THR A CA 1
ATOM 1977 C C . THR A 1 251 ? 15.144 -2.973 18.713 1.00 39.44 251 THR A C 1
ATOM 1979 O O . THR A 1 251 ? 14.550 -3.292 19.738 1.00 39.44 251 THR A O 1
ATOM 1982 N N . LYS A 1 252 ? 15.485 -3.837 17.738 1.00 43.03 252 LYS A N 1
ATOM 1983 C CA . LYS A 1 252 ? 15.502 -5.327 17.639 1.00 43.03 252 LYS A CA 1
ATOM 1984 C C . LYS A 1 252 ? 14.459 -6.209 18.357 1.00 43.03 252 LYS A C 1
ATOM 1986 O O . LYS A 1 252 ? 14.073 -7.209 17.763 1.00 43.03 252 LYS A O 1
ATOM 1991 N N . ASP A 1 253 ? 14.023 -5.896 19.572 1.00 41.91 253 ASP A N 1
ATOM 1992 C CA . ASP A 1 253 ? 12.981 -6.624 20.314 1.00 41.91 253 ASP A CA 1
ATOM 1993 C C . ASP A 1 253 ? 11.605 -5.927 20.267 1.00 41.91 253 ASP A C 1
ATOM 1995 O O . ASP A 1 253 ? 10.599 -6.532 20.641 1.00 41.91 253 ASP A O 1
ATOM 1999 N N . ASN A 1 254 ? 11.528 -4.668 19.815 1.00 49.66 254 ASN A N 1
ATOM 2000 C CA . ASN A 1 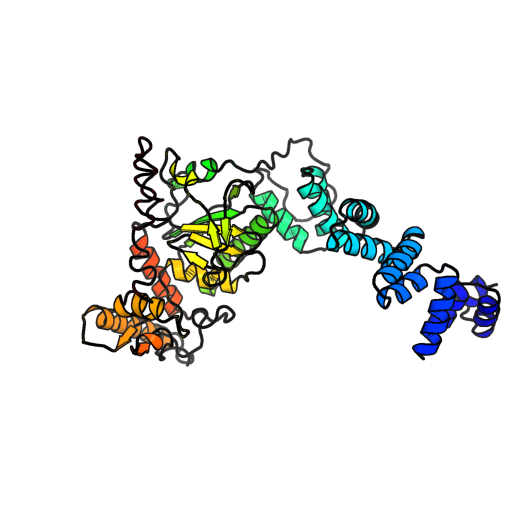254 ? 10.273 -3.907 19.742 1.00 49.66 254 ASN A CA 1
ATOM 2001 C C . ASN A 1 254 ? 10.198 -3.064 18.457 1.00 49.66 254 ASN A C 1
ATOM 2003 O O . ASN A 1 254 ? 10.196 -1.839 18.499 1.00 49.66 254 ASN A O 1
ATOM 2007 N N . ASP A 1 255 ? 10.157 -3.766 17.326 1.00 53.91 255 ASP A N 1
ATOM 2008 C CA . ASP A 1 255 ? 10.229 -3.290 15.932 1.00 53.91 255 ASP A CA 1
ATOM 2009 C C . ASP A 1 255 ? 8.955 -2.545 15.463 1.00 53.91 255 ASP A C 1
ATOM 2011 O O . ASP A 1 255 ? 8.394 -2.827 14.407 1.00 53.91 255 ASP A O 1
ATOM 2015 N N . ARG A 1 256 ? 8.421 -1.669 16.320 1.00 61.75 256 ARG A N 1
ATOM 2016 C CA . ARG A 1 256 ? 7.226 -0.851 16.079 1.00 61.75 256 ARG A CA 1
ATOM 2017 C C . ARG A 1 256 ? 7.652 0.540 15.640 1.00 61.75 256 ARG A C 1
ATOM 2019 O O . ARG A 1 256 ? 8.549 1.117 16.256 1.00 61.75 256 ARG A O 1
ATOM 2026 N N . LEU A 1 257 ? 6.980 1.075 14.627 1.00 63.34 257 LEU A N 1
ATOM 2027 C CA . LEU A 1 257 ? 7.203 2.438 14.173 1.00 63.34 257 LEU A CA 1
ATOM 2028 C C . LEU A 1 257 ? 6.482 3.419 15.110 1.00 63.34 257 LEU A C 1
ATOM 2030 O O . LEU A 1 257 ? 5.338 3.188 15.521 1.00 63.34 257 LEU A O 1
ATOM 2034 N N . VAL A 1 258 ? 7.171 4.495 15.488 1.00 67.62 258 VAL A N 1
ATOM 2035 C CA . VAL A 1 258 ? 6.603 5.619 16.240 1.00 67.62 258 VAL A CA 1
ATOM 2036 C C . VAL A 1 258 ? 7.216 6.911 15.710 1.00 67.62 258 VAL A C 1
ATOM 2038 O O . VAL A 1 258 ? 8.437 7.031 15.648 1.00 67.62 258 VAL A O 1
ATOM 2041 N N . CYS A 1 259 ? 6.375 7.879 15.352 1.00 68.00 259 CYS A N 1
ATOM 2042 C CA . CYS A 1 259 ? 6.816 9.208 14.933 1.00 68.00 259 CYS A CA 1
ATOM 2043 C C . CYS A 1 259 ? 6.689 10.217 16.071 1.00 68.00 259 CYS A C 1
ATOM 2045 O O . CYS A 1 259 ? 5.739 10.158 16.858 1.00 68.00 259 CYS A O 1
ATOM 2047 N N . ASP A 1 260 ? 7.627 11.160 16.146 1.00 69.69 260 ASP A N 1
ATOM 2048 C CA . ASP A 1 260 ? 7.518 12.277 17.072 1.00 69.69 260 ASP A CA 1
ATOM 2049 C C . ASP A 1 260 ? 6.397 13.237 16.639 1.00 69.69 260 ASP A C 1
ATOM 2051 O O . ASP A 1 260 ? 6.427 13.825 15.558 1.00 69.69 260 ASP A O 1
ATOM 2055 N N . LEU A 1 261 ? 5.399 13.396 17.512 1.00 70.56 261 LEU A N 1
ATOM 2056 C CA . LEU A 1 261 ? 4.255 14.287 17.328 1.00 70.56 261 LEU A CA 1
ATOM 2057 C C . LEU A 1 261 ? 4.305 15.509 18.272 1.00 70.56 261 LEU A C 1
ATOM 2059 O O . LEU A 1 261 ? 3.298 16.215 18.397 1.00 70.56 261 LEU A O 1
ATOM 2063 N N . THR A 1 262 ? 5.460 15.806 18.897 1.00 66.81 262 THR A N 1
ATOM 2064 C CA . THR A 1 262 ? 5.724 17.068 19.630 1.00 66.81 262 THR A CA 1
ATOM 2065 C C . THR A 1 262 ? 5.411 18.317 18.808 1.00 66.81 262 THR A C 1
ATOM 2067 O O . THR A 1 262 ? 5.067 19.354 19.366 1.00 66.81 262 THR A O 1
ATOM 2070 N N . TYR A 1 263 ? 5.514 18.280 17.479 1.00 63.16 263 TYR A N 1
ATOM 2071 C CA . TYR A 1 263 ? 5.236 19.487 16.707 1.00 63.16 263 TYR A CA 1
ATOM 2072 C C . TYR A 1 263 ? 3.740 19.834 16.694 1.00 63.16 263 TYR A C 1
ATOM 2074 O O . TYR A 1 263 ? 3.366 20.993 16.895 1.00 63.16 263 TYR A O 1
ATOM 2082 N N . LEU A 1 264 ? 2.867 18.834 16.506 1.00 63.97 264 LEU A N 1
ATOM 2083 C CA . LEU A 1 264 ? 1.409 19.019 16.420 1.00 63.97 264 LEU A CA 1
ATOM 2084 C C . LEU A 1 264 ? 0.812 19.650 17.686 1.00 63.97 264 LEU A C 1
ATOM 2086 O O . LEU A 1 264 ? -0.298 20.182 17.661 1.00 63.97 264 LEU A O 1
ATOM 2090 N N . SER A 1 265 ? 1.552 19.598 18.792 1.00 59.53 265 SER A N 1
ATOM 2091 C CA . SER A 1 265 ? 1.161 20.153 20.075 1.00 59.53 265 SER A CA 1
ATOM 2092 C C . SER A 1 265 ? 1.445 21.641 20.249 1.00 59.53 265 SER A C 1
ATOM 2094 O O . SER A 1 265 ? 0.783 22.283 21.059 1.00 59.53 265 SER A O 1
ATOM 2096 N N . SER A 1 266 ? 2.341 22.215 19.442 1.00 55.44 266 SER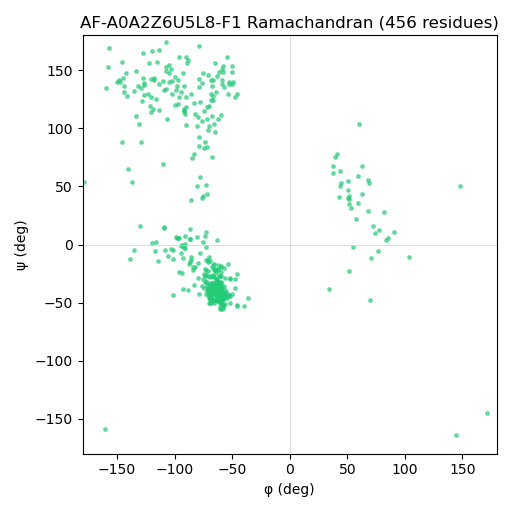 A N 1
ATOM 2097 C CA . SER A 1 266 ? 2.662 23.655 19.424 1.00 55.44 266 SER A CA 1
ATOM 2098 C C . SER A 1 266 ? 1.594 24.536 18.750 1.00 55.44 266 SER A C 1
ATOM 2100 O O . SER A 1 266 ? 1.767 25.747 18.585 1.00 55.44 266 SER A O 1
ATOM 2102 N N . ALA A 1 267 ? 0.493 23.932 18.298 1.00 57.28 267 ALA A N 1
ATOM 2103 C CA . ALA A 1 267 ? -0.488 24.586 17.453 1.00 57.28 267 ALA A CA 1
ATOM 2104 C C . ALA A 1 267 ? -1.627 25.242 18.256 1.00 57.28 267 ALA A C 1
ATOM 2106 O O . ALA A 1 267 ? -2.229 24.646 19.155 1.00 57.28 267 ALA A O 1
ATOM 2107 N N . LYS A 1 268 ? -2.001 26.466 17.855 1.00 53.53 268 LYS A N 1
ATOM 2108 C CA . LYS A 1 268 ? -3.021 27.309 18.515 1.00 53.53 268 LYS A CA 1
ATOM 2109 C C . LYS A 1 268 ? -4.484 26.870 18.349 1.00 53.53 268 LYS A C 1
ATOM 2111 O O . LYS A 1 268 ? -5.379 27.645 18.676 1.00 53.53 268 LYS A O 1
ATOM 2116 N N . ARG A 1 269 ? -4.762 25.671 17.827 1.00 59.97 269 ARG A N 1
ATOM 2117 C CA . ARG A 1 269 ? -6.121 25.102 17.780 1.00 59.97 269 ARG A CA 1
ATOM 2118 C C . ARG A 1 269 ? -6.077 23.593 17.981 1.00 59.97 269 ARG A C 1
ATOM 2120 O O . ARG A 1 269 ? -5.198 22.918 17.455 1.00 59.97 269 ARG A O 1
ATOM 2127 N N . VAL A 1 270 ? -7.079 23.072 18.680 1.00 58.12 270 VAL A N 1
ATOM 2128 C CA . VAL A 1 270 ? -7.245 21.634 18.904 1.00 58.12 270 VAL A CA 1
ATOM 2129 C C . VAL A 1 270 ? -7.565 20.937 17.569 1.00 58.12 270 VAL A C 1
ATOM 2131 O O . VAL A 1 270 ? -8.531 21.340 16.913 1.00 58.12 270 VAL A O 1
ATOM 2134 N N . PRO A 1 271 ? -6.838 19.871 17.173 1.00 63.03 271 PRO A N 1
ATOM 2135 C CA . PRO A 1 271 ? -7.179 19.076 15.993 1.00 63.03 271 PRO A CA 1
ATOM 2136 C C . PRO A 1 271 ? -8.637 18.600 16.043 1.00 63.03 271 PRO A C 1
ATOM 2138 O O . PRO A 1 271 ? -9.119 18.199 17.105 1.00 63.03 271 PRO A O 1
ATOM 2141 N N . MET A 1 272 ? -9.366 18.649 14.924 1.00 66.75 272 MET A N 1
ATOM 2142 C CA . MET A 1 272 ? -10.806 18.325 14.906 1.00 66.75 272 MET A CA 1
ATOM 2143 C C . MET A 1 272 ? -11.123 16.862 14.557 1.00 66.75 272 MET A C 1
ATOM 2145 O O . MET A 1 272 ? -12.291 16.485 14.566 1.00 66.75 272 MET A O 1
ATOM 2149 N N . PHE A 1 273 ? -10.100 16.045 14.303 1.00 74.19 273 PHE A N 1
ATOM 2150 C CA . PHE A 1 273 ? -10.215 14.608 14.053 1.00 74.19 273 PHE A CA 1
ATOM 2151 C C . PHE A 1 273 ? -10.113 13.772 15.344 1.00 74.19 273 PHE A C 1
ATOM 2153 O O . PHE A 1 273 ? -9.647 14.256 16.385 1.00 74.19 273 PHE A O 1
ATOM 2160 N N . SER A 1 274 ? -10.582 12.521 15.283 1.00 74.94 274 SER A N 1
ATOM 2161 C CA . SER A 1 274 ? -10.527 11.540 16.376 1.00 74.94 274 SER A CA 1
ATOM 2162 C C . SER A 1 274 ? -9.340 10.585 16.282 1.00 74.94 274 SER A C 1
ATOM 2164 O O . SER A 1 274 ? -8.955 10.044 17.309 1.00 74.94 274 SER A O 1
ATOM 2166 N N . ASN A 1 275 ? -8.778 10.367 15.089 1.00 84.69 275 ASN A N 1
ATOM 2167 C CA . ASN A 1 275 ? -7.674 9.434 14.836 1.00 84.69 275 ASN A CA 1
ATOM 2168 C C . ASN A 1 275 ? -6.750 9.961 13.729 1.00 84.69 275 ASN A C 1
ATOM 2170 O O . ASN A 1 275 ? -7.185 10.745 12.884 1.00 84.69 275 ASN A O 1
ATOM 2174 N N . LEU A 1 276 ? -5.503 9.493 13.711 1.00 85.00 276 LEU A N 1
ATOM 2175 C CA . LEU A 1 276 ? -4.509 9.787 12.675 1.00 85.00 276 LEU A CA 1
ATOM 2176 C C . LEU A 1 276 ? -4.044 8.485 12.018 1.00 85.00 276 LEU A C 1
ATOM 2178 O O . LEU A 1 276 ? -3.867 7.481 12.701 1.00 85.00 276 LEU A O 1
ATOM 2182 N N . ILE A 1 277 ? -3.804 8.504 10.713 1.00 90.31 277 ILE A N 1
ATOM 2183 C CA . ILE A 1 277 ? -3.077 7.447 10.005 1.00 90.31 277 ILE A CA 1
ATOM 2184 C C . ILE A 1 277 ? -1.886 8.089 9.305 1.00 90.31 277 ILE A C 1
ATOM 2186 O O . ILE A 1 277 ? -2.064 9.084 8.605 1.00 90.31 277 ILE A O 1
ATOM 2190 N N . ILE A 1 278 ? -0.694 7.535 9.494 1.00 87.19 278 ILE A N 1
ATOM 2191 C CA . ILE A 1 278 ? 0.542 7.982 8.853 1.00 87.19 278 ILE A CA 1
ATOM 2192 C C . ILE A 1 278 ? 1.000 6.869 7.910 1.00 87.19 278 ILE A C 1
ATOM 2194 O O . ILE A 1 278 ? 1.276 5.755 8.355 1.00 87.19 278 ILE A O 1
ATOM 2198 N N . PHE A 1 279 ? 1.021 7.168 6.611 1.00 88.50 279 PHE A N 1
ATOM 2199 C CA . PHE A 1 279 ? 1.560 6.285 5.582 1.00 88.50 279 PHE A CA 1
ATOM 2200 C C . PHE A 1 279 ? 3.041 6.623 5.361 1.00 88.50 279 PHE A C 1
ATOM 2202 O O . PHE A 1 279 ? 3.364 7.714 4.879 1.00 88.50 279 PHE A O 1
ATOM 2209 N N . GLU A 1 280 ? 3.919 5.677 5.682 1.00 80.62 280 GLU A N 1
ATOM 2210 C CA . GLU A 1 280 ? 5.378 5.809 5.592 1.00 80.62 280 GLU A CA 1
ATOM 2211 C C . GLU A 1 280 ? 5.988 4.894 4.522 1.00 80.62 280 GLU A C 1
ATOM 2213 O O . GLU A 1 280 ? 5.336 3.999 3.988 1.00 80.62 280 GLU A O 1
ATOM 2218 N N . GLN A 1 281 ? 7.259 5.125 4.180 1.00 75.75 281 GLN A N 1
ATOM 2219 C CA . GLN A 1 281 ? 7.983 4.307 3.194 1.00 75.75 281 GLN A CA 1
ATOM 2220 C C . GLN A 1 281 ? 8.301 2.895 3.716 1.00 75.75 281 GLN A C 1
ATOM 2222 O O . GLN A 1 281 ? 8.118 1.921 2.989 1.00 75.75 281 GLN A O 1
ATOM 2227 N N . GLU A 1 282 ? 8.758 2.783 4.966 1.00 74.19 282 GLU A N 1
ATOM 2228 C CA . GLU A 1 282 ? 9.189 1.532 5.603 1.00 74.19 282 GLU A CA 1
ATOM 2229 C C . GLU A 1 282 ? 8.763 1.505 7.079 1.00 74.19 282 GLU A C 1
ATOM 2231 O O . GLU A 1 282 ? 8.746 2.541 7.746 1.00 74.19 282 GLU A O 1
ATOM 2236 N N . GLY A 1 283 ? 8.457 0.319 7.608 1.00 68.75 283 GLY A N 1
ATOM 2237 C CA . GLY A 1 283 ? 8.094 0.141 9.008 1.00 68.75 283 GLY A CA 1
ATOM 2238 C C . GLY A 1 283 ? 7.580 -1.265 9.298 1.00 68.75 283 GLY A C 1
ATOM 2239 O O . GLY A 1 283 ? 8.061 -2.251 8.738 1.00 68.75 283 GLY A O 1
ATOM 2240 N N . LYS A 1 284 ? 6.616 -1.327 10.218 1.00 65.19 284 LYS A N 1
ATOM 2241 C CA . LYS A 1 284 ? 5.652 -2.416 10.385 1.00 65.19 284 LYS A CA 1
ATOM 2242 C C . LYS A 1 284 ? 4.336 -1.789 10.807 1.00 65.19 284 LYS A C 1
ATOM 2244 O O . LYS A 1 284 ? 4.366 -0.953 11.711 1.00 65.19 284 LYS A O 1
ATOM 2249 N N . ALA A 1 285 ? 3.221 -2.226 10.225 1.00 72.75 285 ALA A N 1
ATOM 2250 C CA . ALA A 1 285 ? 1.888 -1.827 10.662 1.00 72.75 285 ALA A CA 1
ATOM 2251 C C . ALA A 1 285 ? 1.725 -1.899 12.190 1.00 72.75 285 ALA A C 1
ATOM 2253 O O . ALA A 1 285 ? 2.040 -2.915 12.821 1.00 72.75 285 ALA A O 1
ATOM 2254 N N . ASN A 1 286 ? 1.228 -0.811 12.783 1.00 76.75 286 ASN A N 1
ATOM 2255 C CA . ASN A 1 286 ? 0.806 -0.792 14.178 1.00 76.75 286 ASN A CA 1
ATOM 2256 C C . ASN A 1 286 ? -0.152 0.361 14.494 1.00 76.75 286 ASN A C 1
ATOM 2258 O O . ASN A 1 286 ? 0.136 1.529 14.228 1.00 76.75 286 ASN A O 1
ATOM 2262 N N . VAL A 1 287 ? -1.223 0.058 15.224 1.00 68.81 287 VAL A N 1
ATOM 2263 C CA . VAL A 1 287 ? -1.990 1.053 15.977 1.00 68.81 287 VAL A CA 1
ATOM 2264 C C . VAL A 1 287 ? -1.388 1.299 17.356 1.00 68.81 287 VAL A C 1
ATOM 2266 O O . VAL A 1 287 ? -1.173 0.393 18.163 1.00 68.81 287 VAL A O 1
ATOM 2269 N N . ASN A 1 288 ? -1.178 2.577 17.662 1.00 69.81 288 ASN A N 1
ATOM 2270 C CA . ASN A 1 288 ? -0.812 3.071 18.978 1.00 69.81 288 ASN A CA 1
ATOM 2271 C C . ASN A 1 288 ? -1.679 4.290 19.331 1.00 69.81 288 ASN A C 1
ATOM 2273 O O . ASN A 1 288 ? -1.547 5.358 18.739 1.00 69.81 288 ASN A O 1
ATOM 2277 N N . ASN A 1 289 ? -2.577 4.130 20.308 1.00 66.00 289 ASN A N 1
ATOM 2278 C CA . ASN A 1 289 ? -3.350 5.222 20.914 1.00 66.00 289 ASN A CA 1
ATOM 2279 C C . ASN A 1 289 ? -4.103 6.147 19.932 1.00 66.00 289 ASN A C 1
ATOM 2281 O O . ASN A 1 289 ? -4.164 7.365 20.114 1.00 66.00 289 ASN A O 1
ATOM 2285 N N . GLY A 1 290 ? -4.712 5.542 18.909 1.00 74.62 290 GLY A N 1
ATOM 2286 C CA . GLY A 1 290 ? -5.501 6.240 17.892 1.00 74.62 290 GLY A CA 1
ATOM 2287 C C . GLY A 1 290 ? -4.681 6.844 16.749 1.00 74.62 290 GLY A C 1
ATOM 2288 O O . GLY A 1 290 ? -5.263 7.464 15.859 1.00 74.62 290 GLY A O 1
ATOM 2289 N N . ILE A 1 291 ? -3.366 6.610 16.740 1.00 81.12 291 ILE A N 1
ATOM 2290 C CA . ILE A 1 291 ? -2.500 6.754 15.570 1.00 81.12 291 ILE A CA 1
ATOM 2291 C C . ILE A 1 291 ? -2.288 5.358 14.975 1.00 81.12 291 ILE A C 1
ATOM 2293 O O . ILE A 1 291 ? -2.015 4.416 15.716 1.00 81.12 291 ILE A O 1
ATOM 2297 N N . MET A 1 292 ? -2.428 5.216 13.663 1.00 86.56 292 MET A N 1
ATOM 2298 C CA . MET A 1 292 ? -2.007 4.040 12.899 1.00 86.56 292 MET A CA 1
ATOM 2299 C C . MET A 1 292 ? -0.777 4.417 12.087 1.00 86.56 292 MET A C 1
ATOM 2301 O O . MET A 1 292 ? -0.787 5.450 11.418 1.00 86.56 292 MET A O 1
ATOM 2305 N N . TYR A 1 293 ? 0.239 3.569 12.110 1.00 86.06 293 TYR A N 1
ATOM 2306 C CA . TYR A 1 293 ? 1.334 3.604 11.151 1.00 86.06 293 TYR A CA 1
ATOM 2307 C C . TYR A 1 293 ? 1.140 2.456 10.171 1.00 86.06 293 TYR A C 1
ATOM 2309 O O . TYR A 1 293 ? 0.722 1.368 10.575 1.00 86.06 293 TYR A O 1
ATOM 2317 N N . ILE A 1 294 ? 1.402 2.715 8.895 1.00 88.50 294 ILE A N 1
ATOM 2318 C CA . ILE A 1 294 ? 1.276 1.738 7.817 1.00 88.50 294 ILE A CA 1
ATOM 2319 C C . ILE A 1 294 ? 2.342 2.027 6.759 1.00 88.50 294 ILE A C 1
ATOM 2321 O O . ILE A 1 294 ? 2.624 3.195 6.479 1.00 88.50 294 ILE A O 1
ATOM 2325 N N . ASP A 1 295 ? 2.960 0.988 6.204 1.00 87.25 295 ASP A N 1
ATOM 2326 C CA . ASP A 1 295 ? 4.067 1.126 5.255 1.00 87.25 295 ASP A CA 1
ATOM 2327 C C . ASP A 1 295 ? 3.683 0.776 3.804 1.00 87.25 295 ASP A C 1
ATOM 2329 O O . ASP A 1 295 ? 2.574 0.323 3.506 1.00 87.25 295 ASP A O 1
ATOM 2333 N N . MET A 1 296 ? 4.613 0.989 2.868 1.00 85.56 296 MET A N 1
ATOM 2334 C CA . MET A 1 296 ? 4.404 0.736 1.435 1.00 85.56 296 MET A CA 1
ATOM 2335 C C . MET A 1 296 ? 4.278 -0.749 1.044 1.00 85.56 296 MET A C 1
ATOM 2337 O O . MET A 1 296 ? 3.884 -1.042 -0.091 1.00 85.56 296 MET A O 1
ATOM 2341 N N . ALA A 1 297 ? 4.638 -1.684 1.927 1.00 88.00 297 ALA A N 1
ATOM 2342 C CA . ALA A 1 297 ? 4.493 -3.125 1.731 1.00 88.00 297 ALA A CA 1
ATOM 2343 C C . ALA A 1 297 ? 3.172 -3.667 2.310 1.00 88.00 297 ALA A C 1
ATOM 2345 O O . ALA A 1 297 ? 2.674 -4.692 1.827 1.00 88.00 297 ALA A O 1
ATOM 2346 N N . ASP A 1 298 ? 2.589 -2.975 3.292 1.00 90.81 298 ASP A N 1
ATOM 2347 C CA . ASP A 1 298 ? 1.312 -3.332 3.902 1.00 90.81 298 ASP A CA 1
ATOM 2348 C C . ASP A 1 298 ? 0.157 -3.395 2.892 1.00 90.81 298 ASP A C 1
ATOM 2350 O O . ASP A 1 298 ? 0.006 -2.589 1.966 1.00 90.81 298 ASP A O 1
ATOM 2354 N N . GLN A 1 299 ? -0.712 -4.384 3.096 1.00 93.06 299 GLN A N 1
ATOM 2355 C CA . GLN A 1 299 ? -1.867 -4.633 2.239 1.00 93.06 299 GLN A CA 1
ATOM 2356 C C . GLN A 1 299 ? -3.140 -3.988 2.791 1.00 93.06 299 GLN A C 1
ATOM 2358 O O . GLN A 1 299 ? -3.274 -3.702 3.978 1.00 93.06 299 GLN A O 1
ATOM 2363 N N . TYR A 1 300 ? -4.141 -3.825 1.923 1.00 94.88 300 TYR A N 1
ATOM 2364 C CA . TYR A 1 300 ? -5.433 -3.256 2.314 1.00 94.88 300 TYR A CA 1
ATOM 2365 C C . TYR A 1 300 ? -6.152 -4.070 3.414 1.00 94.88 300 TYR A C 1
ATOM 2367 O O . TYR A 1 300 ? -6.905 -3.506 4.203 1.00 94.88 300 TYR A O 1
ATOM 2375 N N . SER A 1 301 ? -5.907 -5.380 3.515 1.00 94.19 301 SER A N 1
ATOM 2376 C CA . SER A 1 301 ? -6.440 -6.200 4.610 1.00 94.19 301 SER A CA 1
ATOM 2377 C C . SER A 1 301 ? -5.789 -5.869 5.962 1.00 94.19 301 SER A C 1
ATOM 2379 O O . SER A 1 301 ? -6.502 -5.782 6.959 1.00 94.19 301 SER A O 1
ATOM 2381 N N . VAL A 1 302 ? -4.480 -5.579 5.979 1.00 92.62 302 VAL A N 1
ATOM 2382 C CA . VAL A 1 302 ? -3.747 -5.082 7.158 1.00 92.62 302 VAL A CA 1
ATOM 2383 C C . VAL A 1 302 ? -4.296 -3.718 7.577 1.00 92.62 302 VAL A C 1
ATOM 2385 O O . VAL A 1 302 ? -4.645 -3.535 8.736 1.00 92.62 302 VAL A O 1
ATOM 2388 N N . PHE A 1 303 ? -4.509 -2.799 6.627 1.00 94.50 303 PHE A N 1
ATOM 2389 C CA . PHE A 1 303 ? -5.163 -1.513 6.902 1.00 94.50 303 PHE A CA 1
ATOM 2390 C C . PHE A 1 303 ? -6.519 -1.675 7.610 1.00 94.50 303 PHE A C 1
ATOM 2392 O O . PHE A 1 303 ? -6.788 -0.970 8.576 1.00 94.50 303 PHE A O 1
ATOM 2399 N N . VAL A 1 304 ? -7.372 -2.608 7.169 1.00 95.44 304 VAL A N 1
ATOM 2400 C CA . VAL A 1 304 ? -8.685 -2.851 7.800 1.00 95.44 304 VAL A CA 1
ATOM 2401 C C . VAL A 1 304 ? -8.561 -3.532 9.172 1.00 95.44 304 VAL A C 1
ATOM 2403 O O . VAL A 1 304 ? -9.334 -3.202 10.073 1.00 95.44 304 VAL A O 1
ATOM 2406 N N . HIS A 1 305 ? -7.594 -4.438 9.347 1.00 93.44 305 HIS A N 1
ATOM 2407 C CA . HIS A 1 305 ? -7.251 -5.052 10.636 1.00 93.44 305 HIS A CA 1
ATOM 2408 C C . HIS A 1 305 ? -6.847 -3.986 11.664 1.00 93.44 305 HIS A C 1
ATOM 2410 O O . HIS A 1 305 ? -7.506 -3.834 12.694 1.00 93.44 305 HIS A O 1
ATOM 2416 N N . GLU A 1 306 ? -5.857 -3.160 11.324 1.00 90.88 306 GLU A N 1
ATOM 2417 C CA . GLU A 1 306 ? -5.414 -2.040 12.153 1.00 90.88 306 GLU A CA 1
ATOM 2418 C C . GLU A 1 306 ? -6.556 -1.045 12.422 1.00 90.88 306 GLU A C 1
ATOM 2420 O O . GLU A 1 306 ? -6.743 -0.584 13.548 1.00 90.88 306 GLU A O 1
ATOM 2425 N N . LEU A 1 307 ? -7.403 -0.747 11.429 1.00 92.88 307 LEU A N 1
ATOM 2426 C CA . LEU A 1 307 ? -8.527 0.180 11.607 1.00 92.88 307 LEU A CA 1
ATOM 2427 C C . LEU A 1 307 ? -9.530 -0.306 12.671 1.00 92.88 307 LEU A C 1
ATOM 2429 O O . LEU A 1 307 ? -10.099 0.517 13.390 1.00 92.88 307 LEU A O 1
ATOM 2433 N N . ALA A 1 308 ? -9.713 -1.621 12.835 1.00 91.88 308 ALA A N 1
ATOM 2434 C CA . ALA A 1 308 ? -10.563 -2.176 13.890 1.00 91.88 308 ALA A CA 1
ATOM 2435 C C . ALA A 1 308 ? -9.967 -1.987 15.299 1.00 91.88 308 ALA A C 1
ATOM 2437 O O . ALA A 1 308 ? -10.719 -1.823 16.268 1.00 91.88 308 ALA A O 1
ATOM 2438 N N . HIS A 1 309 ? -8.637 -1.910 15.443 1.00 88.12 309 HIS A N 1
ATOM 2439 C CA . HIS A 1 309 ? -8.005 -1.566 16.722 1.00 88.12 309 HIS A CA 1
ATOM 2440 C C . HIS A 1 309 ? -8.353 -0.146 17.195 1.00 88.12 309 HIS A C 1
ATOM 2442 O O . HIS A 1 309 ? -8.382 0.087 18.406 1.00 88.12 309 HIS A O 1
ATOM 2448 N N . PHE A 1 310 ? -8.716 0.791 16.305 1.00 86.69 310 PHE A N 1
ATOM 2449 C CA . PHE A 1 310 ? -9.258 2.089 16.736 1.00 86.69 310 PHE A CA 1
ATOM 2450 C C . PHE A 1 310 ? -10.574 1.951 17.518 1.00 86.69 310 PHE A C 1
ATOM 2452 O O . PHE A 1 310 ? -10.804 2.715 18.453 1.00 86.69 310 PHE A O 1
ATOM 2459 N N . ALA A 1 311 ? -11.399 0.947 17.206 1.00 87.88 311 ALA A N 1
ATOM 2460 C CA . ALA A 1 311 ? -12.587 0.589 17.985 1.00 87.88 311 ALA A CA 1
ATOM 2461 C C . ALA A 1 311 ? -12.281 -0.383 19.146 1.00 87.88 311 ALA A C 1
ATOM 2463 O O . ALA A 1 311 ? -13.187 -0.965 19.743 1.00 87.88 311 ALA A O 1
ATOM 2464 N N . GLY A 1 312 ? -11.005 -0.570 19.495 1.00 86.12 312 GLY A N 1
ATOM 2465 C CA . GLY A 1 312 ? -10.576 -1.391 20.626 1.00 86.12 312 GLY A CA 1
ATOM 2466 C C . GLY A 1 312 ? -10.722 -2.900 20.421 1.00 86.12 312 GLY A C 1
ATOM 2467 O O . GLY A 1 312 ? -10.669 -3.633 21.412 1.00 86.12 312 GLY A O 1
ATOM 2468 N N . PHE A 1 313 ? -10.907 -3.370 19.179 1.00 91.44 313 PHE A N 1
ATOM 2469 C CA . PHE A 1 313 ? -10.813 -4.795 18.847 1.00 91.44 313 PHE A CA 1
ATOM 2470 C C . PHE A 1 313 ? -9.427 -5.324 19.223 1.00 91.44 313 PHE A C 1
ATOM 2472 O O . PHE A 1 313 ? -8.436 -4.594 19.183 1.00 91.44 313 PHE A O 1
ATOM 2479 N N . VAL A 1 314 ? -9.363 -6.595 19.610 1.00 90.69 314 VAL A N 1
ATOM 2480 C CA . VAL A 1 314 ? -8.129 -7.257 20.048 1.00 90.69 314 VAL A CA 1
ATOM 2481 C C . VAL A 1 314 ? -7.930 -8.537 19.252 1.00 90.69 314 VAL A C 1
ATOM 2483 O O . VAL A 1 314 ? -8.893 -9.252 18.976 1.00 90.69 314 VAL A O 1
ATOM 2486 N N . ASP A 1 315 ? -6.675 -8.827 18.933 1.00 93.12 315 ASP A N 1
ATOM 2487 C CA . ASP A 1 315 ? -6.265 -10.013 18.190 1.00 93.12 315 ASP A CA 1
ATOM 2488 C C . ASP A 1 315 ? -6.778 -11.321 18.781 1.00 93.12 315 ASP A C 1
ATOM 2490 O O . ASP A 1 315 ? -6.755 -11.549 19.994 1.00 93.12 315 ASP A O 1
ATOM 2494 N N . GLU A 1 316 ? -7.185 -12.225 17.899 1.00 94.56 316 GLU A N 1
ATOM 2495 C CA . GLU A 1 316 ? -7.745 -13.532 18.243 1.00 94.56 316 GLU A CA 1
ATOM 2496 C C . GLU A 1 316 ? -6.677 -14.634 18.303 1.00 94.56 316 GLU A C 1
ATOM 2498 O O . GLU A 1 316 ? -6.927 -15.710 18.856 1.00 94.56 316 GLU A O 1
ATOM 2503 N N . TYR A 1 317 ? -5.464 -14.353 17.812 1.00 92.31 317 TYR A N 1
ATOM 2504 C CA . TYR A 1 317 ? -4.297 -15.223 17.942 1.00 92.31 317 TYR A CA 1
ATOM 2505 C C . TYR A 1 317 ? -3.640 -15.116 19.335 1.00 92.31 317 TYR A C 1
ATOM 2507 O O . TYR A 1 317 ? -3.991 -14.291 20.179 1.00 92.31 317 TYR A O 1
ATOM 2515 N N . ALA A 1 318 ? -2.686 -16.003 19.633 1.00 93.69 318 ALA A N 1
ATOM 2516 C CA . ALA A 1 318 ? -2.085 -16.112 20.964 1.00 93.69 318 ALA A CA 1
ATOM 2517 C C . ALA A 1 318 ? -1.117 -14.954 21.300 1.00 93.69 318 ALA A C 1
ATOM 2519 O O . ALA A 1 318 ? 0.102 -15.090 21.144 1.00 93.69 318 ALA A O 1
ATOM 2520 N N . LEU A 1 319 ? -1.646 -13.858 21.852 1.00 86.88 319 LEU A N 1
ATOM 2521 C CA . LEU A 1 319 ? -0.895 -12.659 22.250 1.00 86.88 319 LEU A CA 1
ATOM 2522 C C . LEU A 1 319 ? 0.345 -12.933 23.132 1.00 86.88 319 LEU A C 1
ATOM 2524 O O . LEU A 1 319 ? 0.392 -13.924 23.875 1.00 86.88 319 LEU A O 1
ATOM 2528 N N . PRO A 1 320 ? 1.370 -12.056 23.108 1.00 82.06 320 PRO A N 1
ATOM 2529 C CA . PRO A 1 320 ? 2.422 -11.990 24.126 1.00 82.06 320 PRO A CA 1
ATOM 2530 C C . PRO A 1 320 ? 1.854 -11.934 25.551 1.00 82.06 320 PRO A C 1
ATOM 2532 O O . PRO A 1 320 ? 0.791 -11.364 25.783 1.00 82.06 320 PRO A O 1
ATOM 2535 N N . LYS A 1 321 ? 2.578 -12.494 26.532 1.00 81.31 321 LYS A N 1
ATOM 2536 C CA . LYS A 1 321 ? 2.077 -12.650 27.913 1.00 81.31 321 LYS A CA 1
ATOM 2537 C C . LYS A 1 321 ? 1.585 -11.329 28.521 1.00 81.31 321 LYS A C 1
ATOM 2539 O O . LYS A 1 321 ? 0.537 -11.335 29.157 1.00 81.31 321 LYS A O 1
ATOM 2544 N N . HIS A 1 322 ? 2.306 -10.225 28.322 1.00 75.50 322 HIS A N 1
ATOM 2545 C CA . HIS A 1 322 ? 1.941 -8.922 28.884 1.00 75.50 322 HIS A CA 1
ATOM 2546 C C . HIS A 1 322 ? 0.656 -8.354 28.250 1.00 75.50 322 HIS A C 1
ATOM 2548 O O . HIS A 1 322 ? -0.256 -7.988 28.987 1.00 75.50 322 HIS A O 1
ATOM 2554 N N . LEU A 1 323 ? 0.522 -8.383 26.914 1.00 79.06 323 LEU A N 1
ATOM 2555 C CA . LEU A 1 323 ? -0.708 -7.965 26.220 1.00 79.06 323 LEU A CA 1
ATOM 2556 C C . LEU A 1 323 ? -1.903 -8.848 26.603 1.00 79.06 323 LEU A C 1
ATOM 2558 O O . LEU A 1 323 ? -2.989 -8.337 26.868 1.00 79.06 323 LEU A O 1
ATOM 2562 N N . ALA A 1 324 ? -1.693 -10.163 26.723 1.00 82.44 324 ALA A N 1
ATOM 2563 C CA . ALA A 1 324 ? -2.730 -11.085 27.174 1.00 82.44 324 ALA A CA 1
ATOM 2564 C C . ALA A 1 324 ? -3.257 -10.722 28.577 1.00 82.44 324 ALA A C 1
ATOM 2566 O O . ALA A 1 324 ? -4.464 -10.724 28.777 1.00 82.44 324 ALA A O 1
ATOM 2567 N N . HIS A 1 325 ? -2.404 -10.360 29.544 1.00 81.94 325 HIS A N 1
ATOM 2568 C CA . HIS A 1 325 ? -2.903 -9.883 30.846 1.00 81.94 325 HIS A CA 1
ATOM 2569 C C . HIS A 1 325 ? -3.592 -8.515 30.689 1.00 81.94 325 HIS A C 1
ATOM 2571 O O . HIS A 1 325 ? -4.739 -8.363 31.099 1.00 81.94 325 HIS A O 1
ATOM 2577 N N . TYR A 1 326 ? -2.967 -7.557 29.990 1.00 79.81 326 TYR A N 1
ATOM 2578 C CA . TYR A 1 326 ? -3.498 -6.199 29.801 1.00 79.81 326 TYR A CA 1
ATOM 2579 C C . TYR A 1 326 ? -4.939 -6.166 29.262 1.00 79.81 326 TYR A C 1
ATOM 2581 O O . TYR A 1 326 ? -5.783 -5.463 29.829 1.00 79.81 326 TYR A O 1
ATOM 2589 N N . HIS A 1 327 ? -5.218 -6.897 28.175 1.00 83.25 327 HIS A N 1
ATOM 2590 C CA . HIS A 1 327 ? -6.533 -6.897 27.526 1.00 83.25 327 HIS A CA 1
ATOM 2591 C C . HIS A 1 327 ? -7.538 -7.779 28.272 1.00 83.25 327 HIS A C 1
ATOM 2593 O O . HIS A 1 327 ? -8.687 -7.374 28.465 1.00 83.25 327 HIS A O 1
ATOM 2599 N N . CYS A 1 328 ? -7.112 -8.965 28.714 1.00 85.94 328 CYS A N 1
ATOM 2600 C CA . CYS A 1 328 ? -8.020 -9.952 29.288 1.00 85.94 328 CYS A CA 1
ATOM 2601 C C . CYS A 1 328 ? -8.380 -9.645 30.754 1.00 85.94 328 CYS A C 1
ATOM 2603 O O . CYS A 1 328 ? -9.494 -9.934 31.163 1.00 85.94 328 CYS A O 1
ATOM 2605 N N . GLU A 1 329 ? -7.525 -8.981 31.539 1.00 83.62 329 GLU A N 1
ATOM 2606 C CA . GLU A 1 329 ? -7.908 -8.508 32.885 1.00 83.62 329 GLU A CA 1
ATOM 2607 C C . GLU A 1 329 ? -8.863 -7.305 32.824 1.00 83.62 329 GLU A C 1
ATOM 2609 O O . GLU A 1 329 ? -9.729 -7.146 33.682 1.00 83.62 329 GLU A O 1
ATOM 2614 N N . ARG A 1 330 ? -8.738 -6.456 31.791 1.00 78.75 330 ARG A N 1
ATOM 2615 C CA . ARG A 1 330 ? -9.626 -5.297 31.590 1.00 78.75 330 ARG A CA 1
ATOM 2616 C C . ARG A 1 330 ? -11.009 -5.678 31.064 1.00 78.75 330 ARG A C 1
ATOM 2618 O O . ARG A 1 330 ? -11.950 -4.936 31.327 1.00 78.75 330 ARG A O 1
ATOM 2625 N N . ALA A 1 331 ? -11.126 -6.771 30.303 1.00 81.56 331 ALA A N 1
ATOM 2626 C CA . ALA A 1 331 ? -12.384 -7.262 29.724 1.00 81.56 331 ALA A CA 1
ATOM 2627 C C . ALA A 1 331 ? -13.184 -6.196 28.931 1.00 81.56 331 ALA A C 1
ATOM 2629 O O . ALA A 1 331 ? -14.407 -6.129 29.028 1.00 81.56 331 ALA A O 1
ATOM 2630 N N . LYS A 1 332 ? -12.488 -5.333 28.169 1.00 83.69 332 LYS A N 1
ATOM 2631 C CA . LYS A 1 332 ? -13.091 -4.213 27.406 1.00 83.69 332 LYS A CA 1
ATOM 2632 C C . LYS A 1 332 ? -13.185 -4.422 25.891 1.00 83.69 332 LYS A C 1
ATOM 2634 O O . LYS A 1 332 ? -13.786 -3.591 25.219 1.00 83.69 332 LYS A O 1
ATOM 2639 N N . ALA A 1 333 ? -12.560 -5.466 25.348 1.00 88.81 333 ALA A N 1
ATOM 2640 C CA . ALA A 1 333 ? -12.515 -5.685 23.904 1.00 88.81 333 ALA A CA 1
ATOM 2641 C C . ALA A 1 333 ? -13.916 -6.042 23.365 1.00 88.81 333 ALA A C 1
ATOM 2643 O O . ALA A 1 333 ? -14.546 -6.958 23.900 1.00 88.81 333 ALA A O 1
ATOM 2644 N N . PRO A 1 334 ? -14.418 -5.379 22.307 1.00 92.25 334 PRO A N 1
ATOM 2645 C CA . PRO A 1 334 ? -15.770 -5.601 21.803 1.00 92.25 334 PRO A CA 1
ATOM 2646 C C . PRO A 1 334 ? -15.954 -7.002 21.204 1.00 92.25 334 PRO A C 1
ATOM 2648 O O . PRO A 1 334 ? -17.069 -7.519 21.258 1.00 92.25 334 PRO A O 1
ATOM 2651 N N . ASN A 1 335 ? -14.878 -7.628 20.702 1.00 94.62 335 ASN A N 1
ATOM 2652 C CA . ASN A 1 335 ? -14.857 -8.957 20.079 1.00 94.62 335 ASN A CA 1
ATOM 2653 C C . ASN A 1 335 ? -14.438 -10.113 21.008 1.00 94.62 335 ASN A C 1
ATOM 2655 O O . ASN A 1 335 ? -14.310 -11.237 20.525 1.00 94.62 335 ASN A O 1
ATOM 2659 N N . LEU A 1 336 ? -14.242 -9.885 22.315 1.00 92.25 336 LEU A N 1
ATOM 2660 C CA . LEU A 1 336 ? -13.862 -10.943 23.262 1.00 92.25 336 LEU A CA 1
ATOM 2661 C C . LEU A 1 336 ? -14.753 -10.975 24.508 1.00 92.25 336 LEU A C 1
ATOM 2663 O O . LEU A 1 336 ? -14.970 -9.956 25.153 1.00 92.25 336 LEU A O 1
ATOM 2667 N N . ILE A 1 337 ? -15.177 -12.179 24.896 1.00 90.81 337 ILE A N 1
ATOM 2668 C CA . ILE A 1 337 ? -15.821 -12.477 26.185 1.00 90.81 337 ILE A CA 1
ATOM 2669 C C . ILE A 1 337 ? -14.958 -13.470 26.956 1.00 90.81 337 ILE A C 1
ATOM 2671 O O . ILE A 1 337 ? -14.380 -14.386 26.374 1.00 90.81 337 ILE A O 1
ATOM 2675 N N . LEU A 1 338 ? -14.895 -13.316 28.277 1.00 87.62 338 LEU A N 1
ATOM 2676 C CA . LEU A 1 338 ? -14.065 -14.124 29.169 1.00 87.62 338 LEU A CA 1
ATOM 2677 C C . LEU A 1 338 ? -14.923 -14.979 30.102 1.00 87.62 338 LEU A C 1
ATOM 2679 O O . LEU A 1 338 ? -15.895 -14.491 30.675 1.00 87.62 338 LEU A O 1
ATOM 2683 N N . LEU A 1 339 ? -14.524 -16.237 30.304 1.00 74.88 339 LEU A N 1
ATOM 2684 C CA . LEU A 1 339 ? -15.022 -17.060 31.407 1.00 74.88 339 LEU A CA 1
ATOM 2685 C C . LEU A 1 339 ? -14.115 -16.882 32.632 1.00 74.88 339 LEU A C 1
ATOM 2687 O O . LEU A 1 339 ? -12.935 -17.237 32.589 1.00 74.88 339 LEU A O 1
ATOM 2691 N N . GLY A 1 340 ? -14.690 -16.374 33.720 1.00 66.69 340 GLY A N 1
ATOM 2692 C CA . GLY A 1 340 ? -14.042 -16.136 35.012 1.00 66.69 340 GLY A CA 1
ATOM 2693 C C . GLY A 1 340 ? -15.082 -16.007 36.130 1.00 66.69 340 GLY A C 1
ATOM 2694 O O . GLY A 1 340 ? -16.215 -16.463 35.968 1.00 66.69 340 GLY A O 1
ATOM 2695 N N . GLU A 1 341 ? -14.719 -15.383 37.254 1.00 57.03 341 GLU A N 1
ATOM 2696 C CA . GLU A 1 341 ? -15.687 -15.062 38.312 1.00 57.03 341 GLU A CA 1
ATOM 2697 C C . GLU A 1 341 ? -16.817 -14.170 37.771 1.00 57.03 341 GLU A C 1
ATOM 2699 O O . GLU A 1 341 ? -16.589 -13.260 36.967 1.00 57.03 341 GLU A O 1
ATOM 2704 N N . ILE A 1 342 ? -18.052 -14.468 38.187 1.00 52.97 342 ILE A N 1
ATOM 2705 C CA . ILE A 1 342 ? -19.266 -13.870 37.622 1.00 52.97 342 ILE A CA 1
ATOM 2706 C C . ILE A 1 342 ? -19.295 -12.372 37.941 1.00 52.97 342 ILE A C 1
ATOM 2708 O O . ILE A 1 342 ? -19.630 -11.958 39.049 1.00 52.97 342 ILE A O 1
ATOM 2712 N N . SER A 1 343 ? -18.979 -11.558 36.937 1.00 59.06 343 SER A N 1
ATOM 2713 C CA . SER A 1 343 ? -19.094 -10.103 36.977 1.00 59.06 343 SER A CA 1
ATOM 2714 C C . SER A 1 343 ? -20.132 -9.619 35.962 1.00 59.06 343 SER A C 1
ATOM 2716 O O . SER A 1 343 ? -20.455 -10.296 34.985 1.00 59.06 343 SER A O 1
ATOM 2718 N N . TYR A 1 344 ? -20.684 -8.430 36.204 1.00 59.25 344 TYR A N 1
ATOM 2719 C CA . TYR A 1 344 ? -21.815 -7.901 35.438 1.00 59.25 344 TYR A CA 1
ATOM 2720 C C . TYR A 1 344 ? -21.483 -7.627 33.955 1.00 59.25 344 TYR A C 1
ATOM 2722 O O . TYR A 1 344 ? -22.325 -7.836 33.082 1.00 59.25 344 TYR A O 1
ATOM 2730 N N . SER A 1 345 ? -20.251 -7.196 33.650 1.00 65.69 345 SER A N 1
ATOM 2731 C CA . SER A 1 345 ? -19.872 -6.753 32.296 1.00 65.69 345 SER A CA 1
ATOM 2732 C C . SER A 1 345 ? -19.799 -7.896 31.264 1.00 65.69 345 SER A C 1
ATOM 2734 O O . SER A 1 345 ? -20.461 -7.776 30.230 1.00 65.69 345 SER A O 1
ATOM 2736 N N . PRO A 1 346 ? -19.105 -9.031 31.513 1.00 72.56 346 PRO A N 1
ATOM 2737 C CA . PRO A 1 346 ? -19.086 -10.153 30.567 1.00 72.56 346 PRO A CA 1
ATOM 2738 C C . PRO A 1 346 ? -20.475 -10.751 30.305 1.00 72.56 346 PRO A C 1
ATOM 2740 O O . PRO A 1 346 ? -20.762 -11.158 29.181 1.00 72.56 346 PRO A O 1
ATOM 2743 N N . MET A 1 347 ? -21.363 -10.765 31.309 1.00 75.69 347 MET A N 1
ATOM 2744 C CA . MET A 1 347 ? -22.747 -11.229 31.138 1.00 75.69 347 MET A CA 1
ATOM 2745 C C . MET A 1 347 ? -23.553 -10.320 30.202 1.00 75.69 347 MET A C 1
ATOM 2747 O O . MET A 1 347 ? -24.283 -10.819 29.346 1.00 75.69 347 MET A O 1
ATOM 2751 N N . LEU A 1 348 ? -23.410 -8.997 30.336 1.00 81.75 348 LEU A N 1
ATOM 2752 C CA . LEU A 1 348 ? -24.099 -8.036 29.475 1.00 81.75 348 LEU A CA 1
ATOM 2753 C C . LEU A 1 348 ? -23.621 -8.134 28.017 1.00 81.75 348 LEU A C 1
ATOM 2755 O O . LEU A 1 348 ? -24.443 -8.134 27.102 1.00 81.75 348 LEU A O 1
ATOM 2759 N N . GLN A 1 349 ? -22.311 -8.282 27.800 1.00 84.94 349 GLN A N 1
ATOM 2760 C CA . GLN A 1 349 ? -21.741 -8.471 26.462 1.00 84.94 349 GLN A CA 1
ATOM 2761 C C . GLN A 1 349 ? -22.180 -9.805 25.840 1.00 84.94 349 GLN A C 1
ATOM 2763 O O . GLN A 1 349 ? -22.569 -9.830 24.675 1.00 84.94 349 GLN A O 1
ATOM 2768 N N . ALA A 1 350 ? -22.211 -10.892 26.624 1.00 86.19 350 ALA A N 1
ATOM 2769 C CA . ALA A 1 350 ? -22.724 -12.189 26.178 1.00 86.19 350 ALA A CA 1
ATOM 2770 C C . ALA A 1 350 ? -24.191 -12.117 25.747 1.00 86.19 350 ALA A C 1
ATOM 2772 O O . ALA A 1 350 ? -24.541 -12.674 24.708 1.00 86.19 350 ALA A O 1
ATOM 2773 N N . LYS A 1 351 ? -25.029 -11.393 26.499 1.00 87.88 351 LYS A N 1
ATOM 2774 C CA . LYS A 1 351 ? -26.435 -11.167 26.146 1.00 87.88 351 LYS A CA 1
ATOM 2775 C C . LYS A 1 351 ? -26.575 -10.365 24.847 1.00 87.88 351 LYS A C 1
ATOM 2777 O O . LYS A 1 351 ? -27.293 -10.810 23.959 1.00 87.88 351 LYS A O 1
ATOM 2782 N N . ASN A 1 352 ? -25.833 -9.262 24.694 1.00 90.19 352 ASN A N 1
ATOM 2783 C CA . ASN A 1 352 ? -25.829 -8.461 23.460 1.00 90.19 352 ASN A CA 1
ATOM 2784 C C . ASN A 1 352 ? -25.411 -9.303 22.237 1.00 90.19 352 ASN A C 1
ATOM 2786 O O . ASN A 1 352 ? -26.063 -9.282 21.197 1.00 90.19 352 ASN A O 1
ATOM 2790 N N . TRP A 1 353 ? -24.353 -10.115 22.369 1.00 93.50 353 TRP A N 1
ATOM 2791 C CA . TRP A 1 353 ? -23.946 -11.028 21.298 1.00 93.50 353 TRP A CA 1
ATOM 2792 C C . TRP A 1 353 ? -25.002 -12.101 21.011 1.00 93.50 353 TRP A C 1
ATOM 2794 O O . TRP A 1 353 ? -25.225 -12.414 19.849 1.00 93.50 353 TRP A O 1
ATOM 2804 N N . GLN A 1 354 ? -25.656 -12.675 22.027 1.00 92.62 354 GLN A N 1
ATOM 2805 C CA . GLN A 1 354 ? -26.719 -13.668 21.823 1.00 92.62 354 GLN A CA 1
ATOM 2806 C C . GLN A 1 354 ? -27.911 -13.090 21.057 1.00 92.62 354 GLN A C 1
ATOM 2808 O O . GLN A 1 354 ? -28.412 -13.753 20.150 1.00 92.62 354 GLN A O 1
ATOM 2813 N N . GLU A 1 355 ? -28.334 -11.869 21.384 1.00 93.25 355 GLU A N 1
ATOM 2814 C CA . GLU A 1 355 ? -29.415 -11.160 20.690 1.00 93.25 355 GLU A CA 1
ATOM 2815 C C . GLU A 1 355 ? -29.048 -10.963 19.206 1.00 93.25 355 GLU A C 1
ATOM 2817 O O . GLU A 1 355 ? -29.710 -11.521 18.329 1.00 93.25 355 GLU A O 1
ATOM 2822 N N . LYS A 1 356 ? -27.898 -10.338 18.922 1.00 94.12 356 LYS A N 1
ATOM 2823 C CA . LYS A 1 356 ? -27.400 -10.112 17.551 1.00 94.12 356 LYS A CA 1
ATOM 2824 C C . LYS A 1 356 ? -27.157 -11.385 16.742 1.00 94.12 356 LYS A C 1
ATOM 2826 O O . LYS A 1 356 ? -27.544 -11.474 15.581 1.00 94.12 356 LYS A O 1
ATOM 2831 N N . LEU A 1 357 ? -26.511 -12.395 17.329 1.00 93.75 357 LEU A N 1
ATOM 2832 C CA . LEU A 1 357 ? -26.257 -13.668 16.643 1.00 93.75 357 LEU A CA 1
ATOM 2833 C C . LEU A 1 357 ? -27.566 -14.399 16.320 1.00 93.75 357 LEU A C 1
ATOM 2835 O O . LEU A 1 357 ? -27.619 -15.102 15.314 1.00 93.75 357 LEU A O 1
ATOM 2839 N N . SER A 1 358 ? -28.617 -14.221 17.129 1.00 93.69 358 SER A N 1
ATOM 2840 C CA . SER A 1 358 ? -29.945 -14.774 16.842 1.00 93.69 358 SER A CA 1
ATOM 2841 C C . SER A 1 358 ? -30.596 -14.068 15.652 1.00 93.69 358 SER A C 1
ATOM 2843 O O . SER A 1 358 ? -31.074 -14.743 14.744 1.00 93.69 358 SER A O 1
ATOM 2845 N N . GLU A 1 359 ? -30.543 -12.733 15.603 1.00 94.12 359 GLU A N 1
ATOM 2846 C CA . GLU A 1 359 ? -31.030 -11.939 14.464 1.00 94.12 359 GLU A CA 1
ATOM 2847 C C . GLU A 1 359 ? -30.296 -12.305 13.165 1.00 94.12 359 GLU A C 1
ATOM 2849 O O . GLU A 1 359 ? -30.925 -12.636 12.159 1.00 94.12 359 GLU A O 1
ATOM 2854 N N . LEU A 1 360 ? -28.960 -12.358 13.197 1.00 93.12 360 LEU A N 1
ATOM 2855 C CA . LEU A 1 360 ? -28.149 -12.758 12.045 1.00 93.12 360 LEU A CA 1
ATOM 2856 C C . LEU A 1 360 ? -28.437 -14.199 11.602 1.00 93.12 360 LEU A C 1
ATOM 2858 O O . LEU A 1 360 ? -28.498 -14.463 10.403 1.00 93.12 360 LEU A O 1
ATOM 2862 N N . LYS A 1 361 ? -28.670 -15.129 12.539 1.00 92.81 361 LYS A N 1
ATOM 2863 C CA . LYS A 1 361 ? -29.015 -16.523 12.212 1.00 92.81 361 LYS A CA 1
ATOM 2864 C C . LYS A 1 361 ? -30.446 -16.685 11.689 1.00 92.81 361 LYS A C 1
ATOM 2866 O O . LYS A 1 361 ? -30.723 -17.669 11.010 1.00 92.81 361 LYS A O 1
ATOM 2871 N N . MET A 1 362 ? -31.345 -15.741 11.973 1.00 93.62 362 MET A N 1
ATOM 2872 C CA . MET A 1 362 ? -32.660 -15.664 11.328 1.00 93.62 362 MET A CA 1
ATOM 2873 C C . MET A 1 362 ? -32.570 -15.109 9.900 1.00 93.62 362 MET A C 1
ATOM 2875 O O . MET A 1 362 ? -33.320 -15.561 9.038 1.00 93.62 362 MET A O 1
ATOM 2879 N N . LEU A 1 363 ? -31.660 -14.160 9.647 1.00 92.69 363 LEU A N 1
ATOM 2880 C CA . LEU A 1 363 ? -31.419 -13.588 8.316 1.00 92.69 363 LEU A CA 1
ATOM 2881 C C . LEU A 1 363 ? -30.699 -14.569 7.378 1.00 92.69 363 LEU A C 1
ATOM 2883 O O . LEU A 1 363 ? -31.092 -14.694 6.221 1.00 92.69 363 LEU A O 1
ATOM 2887 N N . ASP A 1 364 ? -29.691 -15.291 7.877 1.00 90.38 364 ASP A N 1
ATOM 2888 C CA . ASP A 1 364 ? -29.039 -16.394 7.163 1.00 90.38 364 ASP A CA 1
ATOM 2889 C C . ASP A 1 364 ? -28.958 -17.663 8.038 1.00 90.38 364 ASP A C 1
ATOM 2891 O O . ASP A 1 364 ? -27.957 -17.920 8.723 1.00 90.38 364 ASP A O 1
ATOM 2895 N N . PRO A 1 365 ? -29.999 -18.517 7.998 1.00 91.12 365 PRO A N 1
ATOM 2896 C CA . PRO A 1 365 ? -29.987 -19.806 8.681 1.00 91.12 365 PRO A CA 1
ATOM 2897 C C . PRO A 1 365 ? -28.909 -20.764 8.164 1.00 91.12 365 PRO A C 1
ATOM 2899 O O . PRO A 1 365 ? -28.525 -21.678 8.897 1.00 91.12 365 PRO A O 1
ATOM 2902 N N . SER A 1 366 ? -28.390 -20.567 6.947 1.00 92.44 366 SER A N 1
ATOM 2903 C CA . SER A 1 366 ? -27.393 -21.444 6.325 1.00 92.44 366 SER A CA 1
ATOM 2904 C C . SER A 1 366 ? -25.955 -21.130 6.744 1.00 92.44 366 SER A C 1
ATOM 2906 O O . SER A 1 366 ? -25.118 -22.029 6.727 1.00 92.44 366 SER A O 1
ATOM 2908 N N . ASP A 1 367 ? -25.665 -19.912 7.217 1.00 90.88 367 ASP A N 1
ATOM 2909 C CA . ASP A 1 367 ? -24.306 -19.539 7.616 1.00 90.88 367 ASP A CA 1
ATOM 2910 C C . ASP A 1 367 ? -23.870 -20.250 8.912 1.00 90.88 367 ASP A C 1
ATOM 2912 O O . ASP A 1 367 ? -24.204 -19.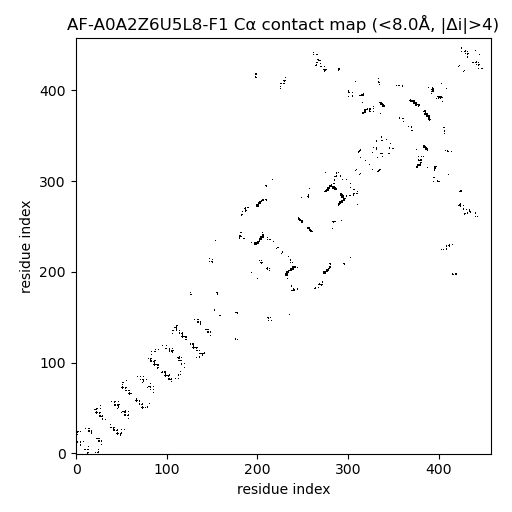861 10.038 1.00 90.88 367 ASP A O 1
ATOM 2916 N N . GLU A 1 368 ? -23.111 -21.335 8.763 1.00 92.44 368 GLU A N 1
ATOM 2917 C CA . GLU A 1 368 ? -22.560 -22.116 9.873 1.00 92.44 368 GLU A CA 1
ATOM 2918 C C . GLU A 1 368 ? -21.506 -21.358 10.693 1.00 92.44 368 GLU A C 1
ATOM 2920 O O . GLU A 1 368 ? -21.252 -21.745 11.838 1.00 92.44 368 GLU A O 1
ATOM 2925 N N . ARG A 1 369 ? -20.937 -20.265 10.157 1.00 93.75 369 ARG A N 1
ATOM 2926 C CA . ARG A 1 369 ? -19.908 -19.434 10.810 1.00 93.75 369 ARG A CA 1
ATOM 2927 C C . ARG A 1 369 ? -20.485 -18.621 11.971 1.00 93.75 369 ARG A C 1
ATOM 2929 O O . ARG A 1 369 ? -19.745 -18.259 12.885 1.00 93.75 369 ARG A O 1
ATOM 2936 N N . ILE A 1 370 ? -21.799 -18.381 11.977 1.00 91.56 370 ILE A N 1
ATOM 2937 C CA . ILE A 1 370 ? -22.505 -17.669 13.049 1.00 91.56 370 ILE A CA 1
ATOM 2938 C C . ILE A 1 370 ? -22.501 -18.514 14.335 1.00 91.56 370 ILE A C 1
ATOM 2940 O O . ILE A 1 370 ? -22.940 -19.673 14.368 1.00 91.56 370 ILE A O 1
ATOM 2944 N N . GLY A 1 371 ? -22.004 -17.922 15.421 1.00 91.38 371 GLY A N 1
ATOM 2945 C CA . GLY A 1 371 ? -21.969 -18.511 16.758 1.00 91.38 371 GLY A CA 1
ATOM 2946 C C . GLY A 1 371 ? -20.715 -18.117 17.532 1.00 91.38 371 GLY A C 1
ATOM 2947 O O . GLY A 1 371 ? -20.011 -17.187 17.158 1.00 91.38 371 GLY A O 1
ATOM 2948 N N . PHE A 1 372 ? -20.431 -18.849 18.607 1.00 92.62 372 PHE A N 1
ATOM 2949 C CA . PHE A 1 372 ? -19.263 -18.624 19.457 1.00 92.62 372 PHE A CA 1
ATOM 2950 C C . PHE A 1 372 ? -18.167 -19.654 19.156 1.00 92.62 372 PHE A C 1
ATOM 2952 O O . PHE A 1 372 ? -18.469 -20.842 19.015 1.00 92.62 372 PHE A O 1
ATOM 2959 N N . SER A 1 373 ? -16.901 -19.233 19.159 1.00 94.94 373 SER A N 1
ATOM 2960 C CA . SER A 1 373 ? -15.747 -20.135 19.303 1.00 94.94 373 SER A CA 1
ATOM 2961 C C . SER A 1 373 ? -14.828 -19.669 20.423 1.00 94.94 373 SER A C 1
ATOM 2963 O O . SER A 1 373 ? -14.910 -18.530 20.882 1.00 94.94 373 SER A O 1
ATOM 2965 N N . GLN A 1 374 ? -13.928 -20.550 20.860 1.00 94.75 374 GLN A N 1
ATOM 2966 C CA . GLN A 1 374 ? -12.815 -20.144 21.710 1.00 94.75 374 GLN A CA 1
ATOM 2967 C C . GLN A 1 374 ? -11.848 -19.260 20.900 1.00 94.75 374 GLN A C 1
ATOM 2969 O O . GLN A 1 374 ? -11.621 -19.521 19.719 1.00 94.75 374 GLN A O 1
ATOM 2974 N N . SER A 1 375 ? -11.297 -18.230 21.543 1.00 94.94 375 SER A N 1
ATOM 2975 C CA . SER A 1 375 ? -10.225 -17.376 21.020 1.00 94.94 375 SER A CA 1
ATOM 2976 C C . SER A 1 375 ? -8.885 -17.744 21.669 1.00 94.94 375 SER A C 1
ATOM 2978 O O . SER A 1 375 ? -8.849 -18.182 22.826 1.00 94.94 375 SER A O 1
ATOM 2980 N N . SER A 1 376 ? -7.776 -17.543 20.953 1.00 95.56 376 SER A N 1
ATOM 2981 C CA . SER A 1 376 ? -6.428 -17.810 21.467 1.00 95.56 376 SER A CA 1
ATOM 2982 C C . SER A 1 376 ? -5.825 -16.640 22.255 1.00 95.56 376 SER A C 1
ATOM 2984 O O . SER A 1 376 ? -4.857 -16.860 22.991 1.00 95.56 376 SER A O 1
ATOM 2986 N N . THR A 1 377 ? -6.419 -15.438 22.183 1.00 92.44 377 THR A N 1
ATOM 2987 C CA . THR A 1 377 ? -5.942 -14.185 22.814 1.00 92.44 377 THR A CA 1
ATOM 2988 C C . THR A 1 377 ? -5.371 -14.380 24.221 1.00 92.44 377 THR A C 1
ATOM 2990 O O . THR A 1 377 ? -4.247 -13.979 24.523 1.00 92.44 377 THR A O 1
ATOM 2993 N N . CYS A 1 378 ? -6.144 -15.022 25.102 1.00 91.94 378 CYS A N 1
ATOM 2994 C CA . CYS A 1 378 ? -5.887 -15.027 26.542 1.00 91.94 378 CYS A CA 1
ATOM 2995 C C . CYS A 1 378 ? -5.172 -16.287 27.057 1.00 91.94 378 CYS A C 1
ATOM 2997 O O . CYS A 1 378 ? -4.973 -16.421 28.267 1.00 91.94 378 CYS A O 1
ATOM 2999 N N . ILE A 1 379 ? -4.727 -17.192 26.170 1.00 92.75 379 ILE A N 1
ATOM 3000 C CA . ILE A 1 379 ? -4.069 -18.457 26.556 1.00 92.75 379 ILE A CA 1
ATOM 3001 C C . ILE A 1 379 ? -2.855 -18.200 27.464 1.00 92.75 379 ILE A C 1
ATOM 3003 O O . ILE A 1 379 ? -2.709 -18.843 28.506 1.00 92.75 379 ILE A O 1
ATOM 3007 N N . LYS A 1 380 ? -2.009 -17.211 27.134 1.00 90.25 380 LYS A N 1
ATOM 3008 C CA . LYS A 1 380 ? -0.815 -16.872 27.939 1.00 90.25 380 LYS A CA 1
ATOM 3009 C C . LYS A 1 380 ? -1.140 -16.172 29.271 1.00 90.25 380 LYS A C 1
ATOM 3011 O O . LYS A 1 380 ? -0.272 -16.113 30.140 1.00 90.25 380 LYS A O 1
ATOM 3016 N N . ALA A 1 381 ? -2.375 -15.697 29.446 1.00 87.88 381 ALA A N 1
ATOM 3017 C CA . ALA A 1 381 ? -2.919 -15.191 30.709 1.00 87.88 381 ALA A CA 1
ATOM 3018 C C . ALA A 1 381 ? -3.733 -16.249 31.484 1.00 87.88 381 ALA A C 1
ATOM 3020 O O . ALA A 1 381 ? -4.324 -15.941 32.512 1.00 87.88 381 ALA A O 1
ATOM 3021 N N . LYS A 1 382 ? -3.755 -17.508 31.012 1.00 90.81 382 LYS A N 1
ATOM 3022 C CA . LYS A 1 382 ? -4.490 -18.639 31.611 1.00 90.81 382 LYS A CA 1
ATOM 3023 C C . LYS A 1 382 ? -6.006 -18.412 31.754 1.00 90.81 382 LYS A C 1
ATOM 3025 O O . LYS A 1 382 ? -6.658 -19.103 32.533 1.00 90.81 382 LYS A O 1
ATOM 3030 N N . MET A 1 383 ? -6.573 -17.495 30.971 1.00 89.25 383 MET A N 1
ATOM 3031 C CA . MET A 1 383 ? -8.012 -17.226 30.915 1.00 89.25 383 MET A CA 1
ATOM 3032 C C . MET A 1 383 ? -8.618 -17.807 29.635 1.00 89.25 383 MET A C 1
ATOM 3034 O O . MET A 1 383 ? -7.971 -17.846 28.587 1.00 89.25 383 MET A O 1
ATOM 3038 N N . ARG A 1 384 ? -9.879 -18.249 29.705 1.00 90.75 384 ARG A N 1
ATOM 3039 C CA . ARG A 1 384 ? -10.622 -18.732 28.533 1.00 90.75 384 ARG A CA 1
ATOM 3040 C C . ARG A 1 384 ? -11.391 -17.573 27.909 1.00 90.75 384 ARG A C 1
ATOM 3042 O O . ARG A 1 384 ? -12.307 -17.049 28.540 1.00 90.75 384 ARG A O 1
ATOM 3049 N N . ALA A 1 385 ? -11.028 -17.212 26.682 1.00 92.25 385 ALA A N 1
ATOM 3050 C CA . ALA A 1 385 ? -11.712 -16.193 25.894 1.00 92.25 385 ALA A CA 1
ATOM 3051 C C . ALA A 1 385 ? -12.516 -16.807 24.746 1.00 92.25 385 ALA A C 1
ATOM 3053 O O . ALA A 1 385 ? -12.169 -17.874 24.237 1.00 92.25 385 ALA A O 1
ATOM 3054 N N . PHE A 1 386 ? -13.567 -16.112 24.329 1.00 94.00 386 PHE A N 1
ATOM 3055 C CA . PHE A 1 386 ? -14.470 -16.496 23.250 1.00 94.00 386 PHE A CA 1
ATOM 3056 C C . PHE A 1 386 ? -14.723 -15.314 22.325 1.00 94.00 386 PHE A C 1
ATOM 3058 O O . PHE A 1 386 ? -14.736 -14.173 22.784 1.00 94.00 386 PHE A O 1
ATOM 3065 N N . LYS A 1 387 ? -14.963 -15.611 21.049 1.00 95.06 387 LYS A N 1
ATOM 3066 C CA . LYS A 1 387 ? -15.255 -14.642 19.989 1.00 95.06 387 LYS A CA 1
ATOM 3067 C C . LYS A 1 387 ? -16.612 -14.922 19.318 1.00 95.06 387 LYS A C 1
ATOM 3069 O O . LYS A 1 387 ? -17.046 -16.079 19.346 1.00 95.06 387 LYS A O 1
ATOM 3074 N N . PRO A 1 388 ? -17.281 -13.929 18.698 1.00 95.31 388 PRO A N 1
ATOM 3075 C CA . PRO A 1 388 ? -18.595 -14.087 18.068 1.00 95.31 388 PRO A CA 1
ATOM 3076 C C . PRO A 1 388 ? -18.517 -14.597 16.614 1.00 95.31 388 PRO A C 1
ATOM 3078 O O . PRO A 1 388 ? -19.267 -14.161 15.742 1.00 95.31 388 PRO A O 1
ATOM 3081 N N . SER A 1 389 ? -17.586 -15.510 16.333 1.00 95.06 389 SER A N 1
ATOM 3082 C CA . SER A 1 389 ? -17.451 -16.192 15.042 1.00 95.06 389 SER A CA 1
ATOM 3083 C C . SER A 1 389 ? -16.916 -17.603 15.259 1.00 95.06 389 SER A C 1
ATOM 3085 O O . SER A 1 389 ? -16.021 -17.802 16.076 1.00 95.06 389 SER A O 1
ATOM 3087 N N . LYS A 1 390 ? -17.412 -18.580 14.494 1.00 94.88 390 LYS A N 1
ATOM 3088 C CA . LYS A 1 390 ? -16.817 -19.926 14.393 1.00 94.88 390 LYS A CA 1
ATOM 3089 C C . LYS A 1 390 ? -15.734 -20.037 13.323 1.00 94.88 390 LYS A C 1
ATOM 3091 O O . LYS A 1 390 ? -14.976 -21.001 13.337 1.00 94.88 390 LYS A O 1
ATOM 3096 N N . ALA A 1 391 ? -15.675 -19.088 12.393 1.00 94.19 391 ALA A N 1
ATOM 3097 C CA . ALA A 1 391 ? -14.640 -19.036 11.370 1.00 94.19 391 ALA A CA 1
ATOM 3098 C C . ALA A 1 391 ? -13.410 -18.250 11.850 1.00 94.19 391 ALA A C 1
ATOM 3100 O O . ALA A 1 391 ? -13.504 -17.383 12.732 1.00 94.19 391 ALA A O 1
ATOM 3101 N N . MET A 1 392 ? -12.275 -18.514 11.200 1.00 94.00 392 MET A N 1
ATOM 3102 C CA . MET A 1 392 ? -11.125 -17.608 11.219 1.00 94.00 392 MET A CA 1
ATOM 3103 C C . MET A 1 392 ? -11.569 -16.239 10.696 1.00 94.00 392 MET A C 1
ATOM 3105 O O . MET A 1 392 ? -12.327 -16.166 9.728 1.00 94.00 392 MET A O 1
ATOM 3109 N N . THR A 1 393 ? -11.154 -15.170 11.370 1.00 95.12 393 THR A N 1
ATOM 3110 C CA . THR A 1 393 ? -11.550 -13.792 11.041 1.00 95.12 393 THR A CA 1
ATOM 3111 C C . THR A 1 393 ? -10.324 -12.958 10.698 1.00 95.12 393 THR A C 1
ATOM 3113 O O . THR A 1 393 ? -9.201 -13.344 11.023 1.00 95.12 393 THR A O 1
ATOM 3116 N N . PHE A 1 394 ? -10.549 -11.779 10.124 1.00 95.19 394 PHE A N 1
ATOM 3117 C CA . PHE A 1 394 ? -9.503 -10.776 9.922 1.00 95.19 394 PHE A CA 1
ATOM 3118 C C . PHE A 1 394 ? -8.778 -10.346 11.220 1.00 95.19 394 PHE A C 1
ATOM 3120 O O . PHE A 1 394 ? -7.660 -9.854 11.143 1.00 95.19 394 PHE A O 1
ATOM 3127 N N . MET A 1 395 ? -9.366 -10.552 12.412 1.00 94.94 395 MET A N 1
ATOM 3128 C CA . MET A 1 395 ? -8.701 -10.323 13.711 1.00 94.94 395 MET A CA 1
ATOM 3129 C C . MET A 1 395 ? -7.877 -11.528 14.195 1.00 94.94 395 MET A C 1
ATOM 3131 O O . MET A 1 395 ? -7.145 -11.424 15.176 1.00 94.94 395 MET A O 1
ATOM 3135 N N . GLU A 1 396 ? -8.006 -12.693 13.557 1.00 93.88 396 GLU A N 1
ATOM 3136 C CA . GLU A 1 396 ? -7.167 -13.867 13.834 1.00 93.88 396 GLU A CA 1
ATOM 3137 C C . GLU A 1 396 ? -5.948 -13.907 12.909 1.00 93.88 396 GLU A C 1
ATOM 3139 O O . GLU A 1 396 ? -4.852 -14.224 13.368 1.00 93.88 396 GLU A O 1
ATOM 3144 N N . PHE A 1 397 ? -6.132 -13.527 11.639 1.00 90.62 397 PHE A N 1
ATOM 3145 C CA . PHE A 1 397 ? -5.071 -13.408 10.640 1.00 90.62 397 PHE A CA 1
ATOM 3146 C C . PHE A 1 397 ? -5.342 -12.223 9.700 1.00 90.62 397 PHE A C 1
ATOM 3148 O O . PHE A 1 397 ? -6.434 -12.103 9.145 1.00 90.62 397 PHE A O 1
ATOM 3155 N N . HIS A 1 398 ? -4.343 -11.363 9.484 1.00 80.06 398 HIS A N 1
ATOM 3156 C CA . HIS A 1 398 ? -4.474 -10.129 8.694 1.00 80.06 398 HIS A CA 1
ATOM 3157 C C . HIS A 1 398 ? -4.646 -10.353 7.176 1.00 80.06 398 HIS A C 1
ATOM 3159 O O . HIS A 1 398 ? -4.900 -9.406 6.433 1.00 80.06 398 HIS A O 1
ATOM 3165 N N . ASP A 1 399 ? -4.451 -11.576 6.679 1.00 84.31 399 ASP A N 1
ATOM 3166 C CA . ASP A 1 399 ? -4.671 -11.989 5.285 1.00 84.31 399 ASP A CA 1
ATOM 3167 C C . ASP A 1 399 ? -6.066 -12.609 5.060 1.00 84.31 399 ASP A C 1
ATOM 3169 O O . ASP A 1 399 ? -6.476 -12.832 3.920 1.00 84.31 399 ASP A O 1
ATOM 3173 N N . VAL A 1 400 ? -6.842 -12.836 6.128 1.00 88.88 400 VAL A N 1
ATOM 3174 C CA . VAL A 1 400 ? -8.217 -13.339 6.042 1.00 88.88 400 VAL A CA 1
ATOM 3175 C C . VAL A 1 400 ? -9.187 -12.193 5.760 1.00 88.88 400 VAL A C 1
ATOM 3177 O O . VAL A 1 400 ? -9.487 -11.366 6.615 1.00 88.88 400 VAL A O 1
ATOM 3180 N N . GLU A 1 401 ? -9.782 -12.197 4.567 1.00 88.56 401 GLU A N 1
ATOM 3181 C CA . GLU A 1 401 ? -10.789 -11.207 4.155 1.00 88.56 401 GLU A CA 1
ATOM 3182 C C . GLU A 1 401 ? -12.171 -11.374 4.830 1.00 88.56 401 GLU A C 1
ATOM 3184 O O . GLU A 1 401 ? -13.086 -10.580 4.583 1.00 88.56 401 GLU A O 1
ATOM 3189 N N . TYR A 1 402 ? -12.372 -12.390 5.675 1.00 94.00 402 TYR A N 1
ATOM 3190 C CA . TYR A 1 402 ? -13.657 -12.599 6.345 1.00 94.00 402 TYR A CA 1
ATOM 3191 C C . TYR A 1 402 ? -13.831 -11.676 7.561 1.00 94.00 402 TYR A C 1
ATOM 3193 O O . TYR A 1 402 ? -13.223 -11.863 8.619 1.00 94.00 402 TYR A O 1
ATOM 3201 N N . ILE A 1 403 ? -14.737 -10.709 7.400 1.00 95.31 403 ILE A N 1
ATOM 3202 C CA . ILE A 1 403 ? -15.211 -9.792 8.440 1.00 95.31 403 ILE A CA 1
ATOM 3203 C C . ILE A 1 403 ? -16.637 -10.227 8.819 1.00 95.31 403 ILE A C 1
ATOM 3205 O O . ILE A 1 403 ? -17.554 -10.054 8.011 1.00 95.31 403 ILE A O 1
ATOM 3209 N N . PRO A 1 404 ? -16.866 -10.824 10.005 1.00 95.06 404 PRO A N 1
ATOM 3210 C CA . PRO A 1 404 ? -18.203 -11.263 10.398 1.00 95.06 404 PRO A CA 1
ATOM 3211 C C . PRO A 1 404 ? -19.133 -10.062 10.610 1.00 95.06 404 PRO A C 1
ATOM 3213 O O . PRO A 1 404 ? -18.728 -9.056 11.191 1.00 95.06 404 PRO A O 1
ATOM 3216 N N . ARG A 1 405 ? -20.408 -10.164 10.211 1.00 93.94 405 ARG A N 1
ATOM 3217 C CA . ARG A 1 405 ? -21.358 -9.034 10.276 1.00 93.94 405 ARG A CA 1
ATOM 3218 C C . ARG A 1 405 ? -21.497 -8.431 11.680 1.00 93.94 405 ARG A C 1
ATOM 3220 O O . ARG A 1 405 ? -21.506 -7.212 11.820 1.00 93.94 405 ARG A O 1
ATOM 3227 N N . ILE A 1 406 ? -21.504 -9.274 12.713 1.00 94.81 406 ILE A N 1
ATOM 3228 C CA . ILE A 1 406 ? -21.537 -8.835 14.114 1.00 94.81 406 ILE A CA 1
ATOM 3229 C C . ILE A 1 406 ? -20.317 -7.986 14.514 1.00 94.81 406 ILE A C 1
ATOM 3231 O O . ILE A 1 406 ? -20.447 -7.128 15.378 1.00 94.81 406 ILE A O 1
ATOM 3235 N N . TYR A 1 407 ? -19.153 -8.143 13.873 1.00 95.94 407 TYR A N 1
ATOM 3236 C CA . TYR A 1 407 ? -17.978 -7.308 14.161 1.00 95.94 407 TYR A CA 1
ATOM 3237 C C . TYR A 1 407 ? -18.223 -5.884 13.659 1.00 95.94 407 TYR A C 1
ATOM 3239 O O . TYR A 1 407 ? -17.934 -4.936 14.376 1.00 95.94 407 TYR A O 1
ATOM 3247 N N . VAL A 1 408 ? -18.830 -5.732 12.479 1.00 95.62 408 VAL A N 1
ATOM 3248 C CA . VAL A 1 408 ? -19.200 -4.424 11.910 1.00 95.62 408 VAL A CA 1
ATOM 3249 C C . VAL A 1 408 ? -20.224 -3.710 12.798 1.00 95.62 408 VAL A C 1
ATOM 3251 O O . VAL A 1 408 ? -20.098 -2.516 13.042 1.00 95.62 408 VAL A O 1
ATOM 3254 N N . GLU A 1 409 ? -21.201 -4.435 13.346 1.00 94.25 409 GLU A N 1
ATOM 3255 C CA . GLU A 1 409 ? -22.177 -3.866 14.286 1.00 94.25 409 GLU A CA 1
ATOM 3256 C C . GLU A 1 409 ? -21.560 -3.471 15.631 1.00 94.25 409 GLU A C 1
ATOM 3258 O O . GLU A 1 409 ? -21.825 -2.382 16.134 1.00 94.25 409 GLU A O 1
ATOM 3263 N N . LEU A 1 410 ? -20.726 -4.338 16.215 1.00 93.94 410 LEU A N 1
ATOM 3264 C CA . LEU A 1 410 ? -20.024 -4.049 17.467 1.00 93.94 410 LEU A CA 1
ATOM 3265 C C . LEU A 1 410 ? -19.056 -2.868 17.305 1.00 93.94 410 LEU A C 1
ATOM 3267 O O . LEU A 1 410 ? -18.916 -2.060 18.218 1.00 93.94 410 LEU A O 1
ATOM 3271 N N . TRP A 1 411 ? -18.421 -2.744 16.139 1.00 94.50 411 TRP A N 1
ATOM 3272 C CA . TRP A 1 411 ? -17.577 -1.611 15.768 1.00 94.50 411 TRP A CA 1
ATOM 3273 C C . TRP A 1 411 ? -18.402 -0.326 15.645 1.00 94.50 411 TRP A C 1
ATOM 3275 O O . TRP A 1 411 ? -18.069 0.660 16.305 1.00 94.50 411 TRP A O 1
ATOM 3285 N N . GLN A 1 412 ? -19.511 -0.347 14.896 1.00 93.50 412 GLN A N 1
ATOM 3286 C CA . GLN A 1 412 ? -20.409 0.804 14.764 1.00 93.50 412 GLN A CA 1
ATOM 3287 C C . GLN A 1 412 ? -20.920 1.282 16.138 1.00 93.50 412 GLN A C 1
ATOM 3289 O O . GLN A 1 412 ? -20.825 2.463 16.463 1.00 93.50 412 GLN A O 1
ATOM 3294 N N . GLU A 1 413 ? -21.341 0.358 17.008 1.00 90.81 413 GLU A N 1
ATOM 3295 C CA . GLU A 1 413 ? -21.730 0.672 18.388 1.00 90.81 413 GLU A CA 1
ATOM 3296 C C . GLU A 1 413 ? -20.614 1.326 19.215 1.00 90.81 413 GLU A C 1
ATOM 3298 O O . GLU A 1 413 ? -20.898 2.156 20.084 1.00 90.81 413 GLU A O 1
ATOM 3303 N N . VAL A 1 414 ? -19.354 0.923 19.022 1.00 88.62 414 VAL A N 1
ATOM 3304 C CA . VAL A 1 414 ? -18.221 1.528 19.732 1.00 88.62 414 VAL A CA 1
ATOM 3305 C C . VAL A 1 414 ? -17.989 2.954 19.242 1.00 88.62 414 VAL A C 1
ATOM 3307 O O . VAL A 1 414 ? -17.873 3.846 20.084 1.00 88.62 414 VAL A O 1
ATOM 3310 N N . ILE A 1 415 ? -17.975 3.199 17.927 1.00 87.38 415 ILE A N 1
ATOM 3311 C CA . ILE A 1 415 ? -17.717 4.550 17.402 1.00 87.38 415 ILE A CA 1
ATOM 3312 C C . ILE A 1 415 ? -18.869 5.515 17.712 1.00 87.38 415 ILE A C 1
ATOM 3314 O O . ILE A 1 415 ? -18.611 6.657 18.079 1.00 87.38 415 ILE A O 1
ATOM 3318 N N . GLU A 1 416 ? -20.125 5.055 17.723 1.00 87.50 416 GLU A N 1
ATOM 3319 C CA . GLU A 1 416 ? -21.270 5.851 18.197 1.00 87.50 416 GLU A CA 1
ATOM 3320 C C . GLU A 1 416 ? -21.116 6.271 19.665 1.00 87.50 416 GLU A C 1
ATOM 3322 O O . GLU A 1 416 ? -21.301 7.441 20.011 1.00 87.50 416 GLU A O 1
ATOM 3327 N N . LYS A 1 417 ? -20.718 5.337 20.542 1.00 82.00 417 LYS A N 1
ATOM 3328 C CA . LYS A 1 417 ? -20.447 5.616 21.966 1.00 82.00 417 LYS A CA 1
ATOM 3329 C C . LYS A 1 417 ? -19.217 6.519 22.148 1.00 82.00 417 LYS A C 1
ATOM 3331 O O . LYS A 1 417 ? -19.138 7.255 23.132 1.00 82.00 417 LYS A O 1
ATOM 3336 N N . GLN A 1 418 ? -18.271 6.487 21.207 1.00 73.06 418 GLN A N 1
ATOM 3337 C CA . GLN A 1 418 ? -17.053 7.304 21.193 1.00 73.06 418 GLN A CA 1
ATOM 3338 C C . GLN A 1 418 ? -17.186 8.633 20.427 1.00 73.06 418 GLN A C 1
ATOM 3340 O O . GLN A 1 418 ? -16.271 9.446 20.522 1.00 73.06 418 GLN A O 1
ATOM 3345 N N . ARG A 1 419 ? -18.331 8.934 19.790 1.00 61.53 419 ARG A N 1
ATOM 3346 C CA . ARG A 1 419 ? -18.610 10.177 19.027 1.00 61.53 419 ARG A CA 1
ATOM 3347 C C . ARG A 1 419 ? -18.186 11.479 19.739 1.00 61.53 419 ARG A C 1
ATOM 3349 O O . ARG A 1 419 ? -17.919 12.484 19.084 1.00 61.53 419 ARG A O 1
ATOM 3356 N N . ASN A 1 420 ? -18.113 11.478 21.075 1.00 53.44 420 ASN A N 1
ATOM 3357 C CA . ASN A 1 420 ? -17.664 12.612 21.896 1.00 53.44 420 ASN A CA 1
ATOM 3358 C C . ASN A 1 420 ? -16.413 12.350 22.777 1.00 53.44 420 ASN A C 1
ATOM 3360 O O . ASN A 1 420 ? -16.008 13.260 23.498 1.00 53.44 420 ASN A O 1
ATOM 3364 N N . ASN A 1 421 ? -15.792 11.162 22.745 1.00 50.59 421 ASN A N 1
ATOM 3365 C CA . ASN A 1 421 ? -14.645 10.790 23.593 1.00 50.59 421 ASN A CA 1
ATOM 3366 C C . ASN A 1 421 ? -13.426 10.408 22.736 1.00 50.59 421 ASN A C 1
ATOM 3368 O O . ASN A 1 421 ? -13.476 9.475 21.943 1.00 50.59 421 ASN A O 1
ATOM 3372 N N . LYS A 1 422 ? -12.328 11.155 22.893 1.00 62.53 422 LYS A N 1
ATOM 3373 C CA . LYS A 1 422 ? -11.311 11.354 21.848 1.00 62.53 422 LYS A CA 1
ATOM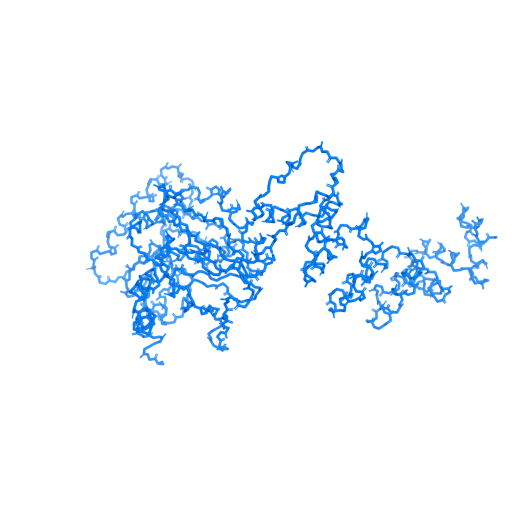 3374 C C . LYS A 1 422 ? -9.966 10.668 22.112 1.00 62.53 422 LYS A C 1
ATOM 3376 O O . LYS A 1 422 ? -9.436 10.828 23.212 1.00 62.53 422 LYS A O 1
ATOM 3381 N N . PRO A 1 423 ? -9.329 10.092 21.073 1.00 57.06 423 PRO A N 1
ATOM 3382 C CA . PRO A 1 423 ? -7.869 10.052 21.051 1.00 57.06 423 PRO A CA 1
ATOM 3383 C C . PRO A 1 423 ? -7.206 10.164 19.658 1.00 57.06 423 PRO A C 1
ATOM 3385 O O . PRO A 1 423 ? -6.742 9.168 19.118 1.00 57.06 423 PRO A O 1
ATOM 3388 N N . ILE A 1 424 ? -6.931 11.385 19.179 1.00 58.03 424 ILE A N 1
ATOM 3389 C CA . ILE A 1 424 ? -5.572 11.641 18.662 1.00 58.03 424 ILE A CA 1
ATOM 3390 C C . ILE A 1 424 ? -4.740 12.008 19.890 1.00 58.03 424 ILE A C 1
ATOM 3392 O O . ILE A 1 424 ? -4.597 13.178 20.198 1.00 58.03 424 ILE A O 1
ATOM 3396 N N . LEU A 1 425 ? -4.408 10.996 20.706 1.00 57.50 425 LEU A N 1
ATOM 3397 C CA . LEU A 1 425 ? -3.936 11.087 22.103 1.00 57.50 425 LEU A CA 1
ATOM 3398 C C . LEU A 1 425 ? -4.617 12.187 22.952 1.00 57.50 425 LEU A C 1
ATOM 3400 O O . LEU A 1 425 ? -4.003 13.128 23.417 1.00 57.50 425 LEU A O 1
ATOM 3404 N N . THR A 1 426 ? -5.935 12.082 23.134 1.00 58.81 426 THR A N 1
ATOM 3405 C CA . THR A 1 426 ? -6.812 13.079 23.798 1.00 58.81 426 THR A CA 1
ATOM 3406 C C . THR A 1 426 ? -6.641 14.501 23.247 1.00 58.81 426 THR A C 1
ATOM 3408 O O . THR A 1 426 ? -6.496 15.503 23.948 1.00 58.81 426 THR A O 1
ATOM 3411 N N . ASN A 1 427 ? -6.651 14.541 21.916 1.00 60.25 427 ASN A N 1
ATOM 3412 C CA . ASN A 1 427 ? -6.277 15.654 21.049 1.00 60.25 427 ASN A CA 1
ATOM 3413 C C . ASN A 1 427 ? -4.973 16.311 21.520 1.00 60.25 427 ASN A C 1
ATOM 3415 O O . ASN A 1 427 ? -4.844 17.517 21.741 1.00 60.25 427 ASN A O 1
ATOM 3419 N N . LEU A 1 428 ? -4.036 15.374 21.640 1.00 55.16 428 LEU A N 1
ATOM 3420 C CA . LEU A 1 428 ? -2.641 15.332 22.012 1.00 55.16 428 LEU A CA 1
ATOM 3421 C C . LEU A 1 428 ? -2.400 15.630 23.514 1.00 55.16 428 LEU A C 1
ATOM 3423 O O . LEU A 1 428 ? -1.783 14.818 24.191 1.00 55.16 428 LEU A O 1
ATOM 3427 N N . ALA A 1 429 ? -3.013 16.691 24.041 1.00 52.16 429 ALA A N 1
ATOM 3428 C CA . ALA A 1 429 ? -3.604 16.849 25.389 1.00 52.16 429 ALA A CA 1
ATOM 3429 C C . ALA A 1 429 ? -4.206 18.267 25.454 1.00 52.16 429 ALA A C 1
ATOM 3431 O O . ALA A 1 429 ? -3.877 19.107 26.289 1.00 52.16 429 ALA A O 1
ATOM 3432 N N . ILE A 1 430 ? -5.062 18.538 24.464 1.00 55.88 430 ILE A N 1
ATOM 3433 C CA . ILE A 1 430 ? -5.805 19.784 24.253 1.00 55.88 430 ILE A CA 1
ATOM 3434 C C . ILE A 1 430 ? -4.872 20.990 24.005 1.00 55.88 430 ILE A C 1
ATOM 3436 O O . ILE A 1 430 ? -4.754 21.920 24.800 1.00 55.88 430 ILE A O 1
ATOM 3440 N N . SER A 1 431 ? -4.184 20.953 22.852 1.00 55.16 431 SER A N 1
ATOM 3441 C CA . SER A 1 431 ? -3.324 22.038 22.322 1.00 55.16 431 SER A CA 1
ATOM 3442 C C . SER A 1 431 ? -2.246 22.565 23.286 1.00 55.16 431 SER A C 1
ATOM 3444 O O . SER A 1 431 ? -1.887 23.740 23.251 1.00 55.16 431 SER A O 1
ATOM 3446 N N . ALA A 1 432 ? -1.745 21.677 24.149 1.00 52.19 432 ALA A N 1
ATOM 3447 C CA . ALA A 1 432 ? -0.705 21.911 25.146 1.00 52.19 432 ALA A CA 1
ATOM 3448 C C . ALA A 1 432 ? -1.141 22.944 26.182 1.00 52.19 432 ALA A C 1
ATOM 3450 O O . ALA A 1 432 ? -0.411 23.873 26.520 1.00 52.19 432 ALA A O 1
ATOM 3451 N N . TYR A 1 433 ? -2.392 22.789 26.627 1.00 54.44 433 TYR A N 1
ATOM 3452 C CA . TYR A 1 433 ? -3.137 23.810 27.352 1.00 54.44 433 TYR A CA 1
ATOM 3453 C C . TYR A 1 433 ? -3.104 25.160 26.635 1.00 54.44 433 TYR A C 1
ATOM 3455 O O . TYR A 1 433 ? -2.691 26.189 27.165 1.00 54.44 433 TYR A O 1
ATOM 3463 N N . GLU A 1 434 ? -3.521 25.096 25.370 1.00 58.28 434 GLU A N 1
ATOM 3464 C CA . GLU A 1 434 ? -3.784 26.217 24.468 1.00 58.28 434 GLU A CA 1
ATOM 3465 C C . GLU A 1 434 ? -2.732 27.349 24.505 1.00 58.28 434 GLU A C 1
ATOM 3467 O O . GLU A 1 434 ? -3.033 28.518 24.280 1.00 58.28 434 GLU A O 1
ATOM 3472 N N . ASN A 1 435 ? -1.461 26.934 24.588 1.00 59.12 435 ASN A N 1
ATOM 3473 C CA . ASN A 1 435 ? -0.264 27.679 24.177 1.00 59.12 435 ASN A CA 1
ATOM 3474 C C . ASN A 1 435 ? 0.323 28.738 25.130 1.00 59.12 435 ASN A C 1
ATOM 3476 O O . ASN A 1 435 ? 1.061 29.606 24.666 1.00 59.12 435 ASN A O 1
ATOM 3480 N N . GLU A 1 436 ? 0.140 28.586 26.445 1.00 53.06 436 GLU A N 1
ATOM 3481 C CA . GLU A 1 436 ? 1.183 28.993 27.423 1.00 53.06 436 GLU A CA 1
ATOM 3482 C C . GLU A 1 436 ? 1.765 27.811 28.243 1.00 53.06 436 GLU A C 1
ATOM 3484 O O . GLU A 1 436 ? 2.695 27.984 29.023 1.00 53.06 436 GLU A O 1
ATOM 3489 N N . ASN A 1 437 ? 1.309 26.582 27.964 1.00 57.50 437 ASN A N 1
ATOM 3490 C CA . ASN A 1 437 ? 2.158 25.424 27.637 1.00 57.50 437 ASN A CA 1
ATOM 3491 C C . ASN A 1 437 ? 3.470 25.208 28.438 1.00 57.50 437 ASN A C 1
ATOM 3493 O O . ASN A 1 437 ? 4.578 25.414 27.933 1.00 57.50 437 ASN A O 1
ATOM 3497 N N . ALA A 1 438 ? 3.352 24.685 29.661 1.00 51.59 438 ALA A N 1
ATOM 3498 C CA . ALA A 1 438 ? 4.495 24.238 30.460 1.00 51.59 438 ALA A CA 1
ATOM 3499 C C . ALA A 1 438 ? 5.008 22.848 30.003 1.00 51.59 438 ALA A C 1
ATOM 3501 O O . ALA A 1 438 ? 4.523 21.813 30.454 1.00 51.59 438 ALA A O 1
ATOM 3502 N N . GLU A 1 439 ? 5.985 22.852 29.088 1.00 46.59 439 GLU A N 1
ATOM 3503 C CA . GLU A 1 439 ? 6.699 21.688 28.510 1.00 46.59 439 GLU A CA 1
ATOM 3504 C C . GLU A 1 439 ? 5.803 20.657 27.788 1.00 46.59 439 GLU A C 1
ATOM 3506 O O . GLU A 1 439 ? 5.724 19.490 28.155 1.00 46.59 439 GLU A O 1
ATOM 3511 N N . MET A 1 440 ? 5.082 21.101 26.751 1.00 54.06 440 MET A N 1
ATOM 3512 C CA . MET A 1 440 ? 4.031 20.336 26.046 1.00 54.06 440 MET A CA 1
ATOM 3513 C C . MET A 1 440 ? 3.004 19.737 27.020 1.00 54.06 440 MET A C 1
ATOM 3515 O O . MET A 1 440 ? 2.571 18.594 26.873 1.00 54.06 440 MET A O 1
ATOM 3519 N N . ALA A 1 441 ? 2.671 20.551 28.032 1.00 52.03 441 ALA A N 1
ATOM 3520 C CA . ALA A 1 441 ? 1.964 20.194 29.264 1.00 52.03 441 ALA A CA 1
ATOM 3521 C C . ALA A 1 441 ? 2.499 18.876 29.873 1.00 52.03 441 ALA A C 1
ATOM 3523 O O . ALA A 1 441 ? 1.800 17.867 29.878 1.00 52.03 441 ALA A O 1
ATOM 3524 N N . LEU A 1 442 ? 3.783 18.893 30.270 1.00 46.47 442 LEU A N 1
ATOM 3525 C CA . LEU A 1 442 ? 4.650 17.744 30.614 1.00 46.47 442 LEU A CA 1
ATOM 3526 C C . LEU A 1 442 ? 4.539 16.542 29.644 1.00 46.47 442 LEU A C 1
ATOM 3528 O O . LEU A 1 442 ? 4.365 15.381 30.023 1.00 46.47 442 LEU A O 1
ATOM 3532 N N . TYR A 1 443 ? 4.657 16.861 28.358 1.00 54.38 443 TYR A N 1
ATOM 3533 C CA . TYR A 1 443 ? 4.524 16.006 27.179 1.00 54.38 443 TYR A CA 1
ATOM 3534 C C . TYR A 1 443 ? 3.398 14.969 27.260 1.00 54.38 443 TYR A C 1
ATOM 3536 O O . TYR A 1 443 ? 3.605 13.762 27.410 1.00 54.38 443 TYR A O 1
ATOM 3544 N N . TRP A 1 444 ? 2.177 15.475 27.097 1.00 55.38 444 TRP A N 1
ATOM 3545 C CA . TRP A 1 444 ? 0.999 14.689 26.724 1.00 55.38 444 TRP A CA 1
ATOM 3546 C C . TRP A 1 444 ? 0.449 13.677 27.739 1.00 55.38 444 TRP A C 1
ATOM 3548 O O . TRP A 1 444 ? 0.153 12.524 27.433 1.00 55.38 444 TRP A O 1
ATOM 3558 N N . GLU A 1 445 ? 0.133 14.105 28.957 1.00 44.69 445 GLU A N 1
ATOM 3559 C CA . GLU A 1 445 ? 1.142 14.433 29.964 1.00 44.69 445 GLU A CA 1
ATOM 3560 C C . GLU A 1 445 ? 1.726 13.076 30.390 1.00 44.69 445 GLU A C 1
ATOM 3562 O O . GLU A 1 445 ? 0.968 12.196 30.815 1.00 44.69 445 GLU A O 1
ATOM 3567 N N . ASN A 1 446 ? 3.032 12.854 30.186 1.00 42.44 446 ASN A N 1
ATOM 3568 C CA . ASN A 1 446 ? 3.697 11.544 30.295 1.00 42.44 446 ASN A CA 1
ATOM 3569 C C . ASN A 1 446 ? 3.269 10.531 29.187 1.00 42.44 446 ASN A C 1
ATOM 3571 O O . ASN A 1 446 ? 3.239 9.325 29.428 1.00 42.44 446 ASN A O 1
ATOM 3575 N N . VAL A 1 447 ? 2.877 11.019 27.996 1.00 46.88 447 VAL A N 1
ATOM 3576 C CA . VAL A 1 447 ? 2.282 10.291 26.841 1.00 46.88 447 VAL A CA 1
ATOM 3577 C C . VAL A 1 447 ? 1.312 9.191 27.289 1.00 46.88 447 VAL A C 1
ATOM 3579 O O . VAL A 1 447 ? 1.557 7.989 27.161 1.00 46.88 447 VAL A O 1
ATOM 3582 N N . GLN A 1 448 ? 0.192 9.641 27.866 1.00 53.72 448 GLN A N 1
ATOM 3583 C CA . GLN A 1 448 ? -0.843 8.848 28.545 1.00 53.72 448 GLN A CA 1
ATOM 3584 C C . GLN A 1 448 ? -0.466 8.358 29.966 1.00 53.72 448 GLN A C 1
ATOM 3586 O O . GLN A 1 448 ? -1.307 7.762 30.637 1.00 53.72 448 GLN A O 1
ATOM 3591 N N . SER A 1 449 ? 0.771 8.567 30.450 1.00 36.59 449 SER A N 1
ATOM 3592 C CA . SER A 1 449 ? 1.416 7.982 31.662 1.00 36.59 449 SER A CA 1
ATOM 3593 C C . SER A 1 449 ? 1.415 6.448 31.724 1.00 36.59 449 SER A C 1
ATOM 3595 O O . SER A 1 449 ? 1.919 5.814 32.658 1.00 36.59 449 SER A O 1
ATOM 3597 N N . GLN A 1 450 ? 0.798 5.841 30.712 1.00 28.72 450 GLN A N 1
ATOM 3598 C CA . GLN A 1 450 ? 0.176 4.537 30.766 1.00 28.72 450 GLN A CA 1
ATOM 3599 C C . GLN A 1 450 ? 0.496 3.696 29.525 1.00 28.72 450 GLN A C 1
ATOM 3601 O O . GLN A 1 450 ? -0.361 3.014 28.975 1.00 28.72 450 GLN A O 1
ATOM 3606 N N . LEU A 1 451 ? 1.792 3.557 29.234 1.00 31.69 451 LEU A N 1
ATOM 3607 C CA . LEU A 1 451 ? 2.283 2.178 29.144 1.00 31.69 451 LEU A CA 1
ATOM 3608 C C . LEU A 1 451 ? 2.160 1.476 30.519 1.00 31.69 451 LEU A C 1
ATOM 3610 O O . LEU A 1 451 ? 2.008 0.264 30.566 1.00 31.69 451 LEU A O 1
ATOM 3614 N N . ALA A 1 452 ? 2.098 2.245 31.625 1.00 33.47 452 ALA A N 1
ATOM 3615 C CA . ALA A 1 452 ? 1.498 1.945 32.956 1.00 33.47 452 ALA A CA 1
ATOM 3616 C C . ALA A 1 452 ? 2.226 0.903 33.810 1.00 33.47 452 ALA A C 1
ATOM 3618 O O . ALA A 1 452 ? 1.885 0.652 34.963 1.00 33.47 452 ALA A O 1
ATOM 3619 N N . ALA A 1 453 ? 3.157 0.249 33.137 1.00 29.77 453 ALA A N 1
ATOM 3620 C CA . ALA A 1 453 ? 3.462 -1.161 33.217 1.00 29.77 453 ALA A CA 1
ATOM 3621 C C . ALA A 1 453 ? 3.947 -1.553 31.809 1.00 29.77 453 ALA A C 1
ATOM 3623 O O . ALA A 1 453 ? 3.442 -2.516 31.243 1.00 29.77 453 ALA A O 1
ATOM 3624 N N . MET A 1 454 ? 4.909 -0.804 31.231 1.00 28.75 454 MET A N 1
ATOM 3625 C CA . MET A 1 454 ? 5.390 -1.040 29.854 1.00 28.75 454 MET A CA 1
ATOM 3626 C C . MET A 1 454 ? 5.681 -2.530 29.619 1.00 28.75 454 MET A C 1
ATOM 3628 O O . MET A 1 454 ? 5.296 -3.069 28.590 1.00 28.75 454 MET A O 1
ATOM 3632 N N . LEU A 1 455 ? 6.225 -3.198 30.653 1.00 30.33 455 LEU A N 1
ATOM 3633 C CA . LEU A 1 455 ? 5.916 -4.600 30.983 1.00 30.33 455 LEU A CA 1
ATOM 3634 C C . LEU A 1 455 ? 5.658 -4.867 32.500 1.00 30.33 455 LEU A C 1
ATOM 3636 O O . LEU A 1 455 ? 5.332 -5.991 32.867 1.00 30.33 455 LEU A O 1
ATOM 3640 N N . ALA A 1 456 ? 5.818 -3.867 33.390 1.00 25.19 456 ALA A N 1
ATOM 3641 C CA . ALA A 1 456 ? 5.754 -3.884 34.880 1.00 25.19 456 ALA A CA 1
ATOM 3642 C C . ALA A 1 456 ? 6.585 -4.918 35.671 1.00 25.19 456 ALA A C 1
ATOM 3644 O O . ALA A 1 456 ? 6.913 -4.648 36.826 1.00 25.19 456 ALA A O 1
ATOM 3645 N N . LYS A 1 457 ? 6.981 -6.048 35.089 1.00 29.59 457 LYS A N 1
ATOM 3646 C CA . LYS A 1 457 ? 8.148 -6.844 35.488 1.00 29.59 457 LYS A CA 1
ATOM 3647 C C . LYS A 1 457 ? 8.587 -7.715 34.312 1.00 29.59 457 LYS A C 1
ATOM 3649 O O . LYS A 1 457 ? 7.781 -8.047 33.447 1.00 29.59 457 LYS A O 1
ATOM 3654 N N . ARG A 1 458 ? 9.882 -8.033 34.306 1.00 35.50 458 ARG A N 1
ATOM 3655 C CA . ARG A 1 458 ? 10.479 -9.072 33.453 1.00 35.50 458 ARG A CA 1
ATOM 3656 C C . ARG A 1 458 ? 9.751 -10.409 33.637 1.00 35.50 458 ARG A C 1
ATOM 3658 O O . ARG A 1 458 ? 9.378 -10.692 34.799 1.00 35.50 458 ARG A O 1
#

Nearest PDB structures (foldseek):
  7axy-assembly1_B  TM=5.303E-01  e=3.148E-01  Shigella flexneri
  1qqe-assembly1_A  TM=5.101E-01  e=9.423E-01  Saccharomyces cerevisiae
  5l0y-assembly7_G  TM=4.261E-01  e=8.984E-01  Thermochaetoides thermophila DSM 1495
  4jt6-assembly2_A  TM=3.701E-01  e=8.167E-01  Homo sapiens
  7uzf-assembly1_P  TM=2.207E-01  e=1.316E+00  Rattus norvegicus

Solvent-accessible surface area (backbone atoms only — not comparable to full-atom values): 24806 Å² total; per-residue (Å²): 107,46,68,60,18,61,77,66,66,34,67,68,49,18,50,57,29,28,76,73,62,36,22,66,20,21,40,56,52,27,73,73,43,84,52,67,67,64,19,48,54,28,27,51,54,10,26,76,62,61,30,32,68,34,19,34,63,53,16,77,80,40,59,70,73,58,16,55,50,27,23,50,59,7,26,76,72,66,36,58,73,25,29,47,50,47,14,53,49,26,50,74,69,67,40,55,71,60,10,49,63,27,14,69,76,30,26,92,82,33,19,67,34,10,37,56,42,14,53,51,30,45,76,68,74,35,56,69,64,12,49,56,23,25,51,49,5,35,73,59,63,31,64,67,27,47,48,46,51,53,37,50,46,74,66,47,100,52,89,73,74,74,99,70,92,79,81,89,80,79,88,71,95,62,88,79,77,84,64,63,41,60,78,69,61,75,44,70,71,68,70,82,84,52,84,83,49,37,37,36,31,40,33,37,12,48,44,71,68,27,37,29,51,50,50,52,47,55,52,47,54,78,65,32,79,84,53,72,73,47,54,67,39,74,48,82,66,43,53,32,48,66,83,74,45,63,66,48,72,35,74,93,88,49,66,47,60,48,61,58,60,73,66,75,36,76,34,89,44,60,50,85,47,38,26,38,36,41,28,36,81,73,74,40,72,45,66,56,69,35,33,35,38,38,25,72,83,63,47,69,52,41,53,54,38,46,55,41,43,70,52,44,42,63,60,34,38,71,41,59,52,63,58,12,39,60,50,60,75,64,66,72,32,74,58,51,42,64,68,71,83,94,54,73,65,52,53,53,51,51,49,55,50,51,54,53,51,48,55,50,41,69,75,39,73,79,56,74,44,68,44,72,27,80,36,36,23,19,57,65,49,76,41,54,28,30,26,80,34,58,53,85,30,27,54,52,39,50,85,41,87,47,74,58,70,66,54,44,53,50,40,34,56,39,32,59,75,34,54,87,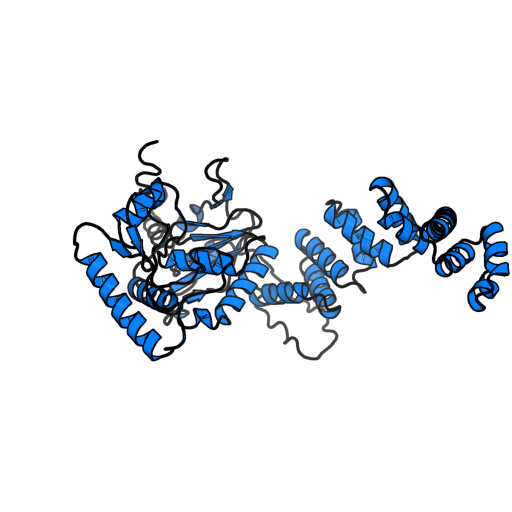59,62,27,34,48,47,37,46,52,47,14,15,64,68,67,78,43,64,61,52,42,56,47,26,55,56,63,71,59,57,62,75,44,82,64,78,62,135

pLDDT: mean 79.71, std 18.79, range [25.19, 98.0]

Secondary structure (DSSP, 8-state):
-HHHHHHTT-HHHHHHHHHTT-HHHHHHHHHH---HHHHHHHHHHHHHTT-HHHHHHHHHTS-HHHHHHHHHHHHTTT-HHHHHHHHHHHHHTT-HHHHHHHHHHHTTT-HHHHHHHHHHHHHTT-HHHHHHHHHHHHHTT-HHHHHHHHHHHHHSSS----SSS-------------PPPPGGGGG---GGGGTT-SEEEEEEESSHHHHHHHHHHHHHHHH-TTTTT--EEEPPPEE--TTS--EEEPPTT---EEE--TTGGG-SS----SEEEEEESS---EEETTEEEEESS--HHHHHHHHHHHTT---SS---HHHHHHHHHHT--TT-EEESS--HHHHHHHHHHHHHHHHHHHH-TT-TT-S-EEESTTGGGT-EEEES-SS--TTT-TT-----HHHHHHHHHHHHHHTTS--STTHHHHHHHHTT-SHHHHHHHHHTSTTSSSSS--

Radius of gyration: 29.82 Å; Cα contacts (8 Å, |Δi|>4): 730; chains: 1; bounding box: 64×56×89 Å